Protein 7LT7 (pdb70)

Sequence (35 aa):
FNPVGVAFKGNNGKYLSRIHRSGIDYTEFAKDNTDFNPVGVAFKGNNGKYLSRIHRSGIDYTEFAKDNTDFNPVGVAFKGNNGKYLSRIHRSGIDYTEFAKDNTDFNPVGVAFKGNNGKYLSRIHRSGIDYTEFAKDNTDFNPVGVAFKGNNGKYLSRIHRSGIDYTEFAKDNTDFNPVGVAFKGNNGKYLSRIHRSGIDYTEFAKDNTDFNPVGVAFKGNNGKYLSRIHRSGIDYTEFAKDNTDFNPVGVAFKGNNGKYLSRIHRSGIDYTEFAKDNTDFNPVGVAFKGNNGKYLSRIHRSGIDYTEFAKDNTDFNPVGVAFKGNNGKYLSRIHRSGIDYTEFAKDNTDFNPVGVAFKGNNGKYLSRIHRSGIDYTEFAKDNTDFNPVGVAFKGNNGKYLSRIHRSGIDYTEFAKDNTDFNPVGVAFKGNNGKYLSRIHRSGIDYTEFAKDNTDFNPVGVAFKGNNGKYLSRIHRSGIDYTEFAKDNTDFNPVGVAFKGNNGKYLSRIHRSGIDYTEFAKDNTDFNPVGVAFKGNNGKYLSRIHRSGIDYTEFAKDNTDFNPVGVAFKGNNGKYLSRIHRSGIDYTEFAKDNTDFNPVGVAFKGNNGKYLSRIHRSGIDYTEFAKDNTDFNPVGVAFKGNNGKYLSRIHRSGIDYTEFAKDNTDFNPVGVAFKGNNGKYLSRIHRSGIDYTEFAKDNTD

Nearest PDB structures (foldseek):
  7lt7-assembly1_A  TM=1.784E-01  e=2.548E-03  Heliofungia actiniformis
  7lt7-assembly1_A  TM=1.980E-01  e=1.311E-02  Heliofungia actiniformis
  7lt7-assembly1_A  TM=1.029E+00  e=2.670E-04  Heliofungia actiniformis
  7lt7-assembly1_A  TM=2.070E-01  e=7.390E-03  Heliofungia actiniformis

Organism: Heliofungia actiniformis (NCBI:txid75303)

Structure (mmCIF, N/CA/C/O backbone):
data_7LT7
#
_entry.id   7LT7
#
loop_
_atom_site.group_PDB
_atom_site.id
_atom_site.type_symbol
_atom_site.label_atom_id
_atom_site.label_alt_id
_atom_site.label_comp_id
_atom_site.label_asym_id
_atom_site.label_entity_id
_atom_site.label_seq_id
_atom_site.pdbx_PDB_ins_code
_atom_site.Cartn_x
_atom_site.Cartn_y
_atom_site.Cartn_z
_atom_site.occupancy
_atom_site.B_iso_or_equiv
_atom_site.auth_seq_id
_atom_site.auth_comp_id
_atom_site.auth_asym_id
_atom_site.auth_atom_id
_atom_site.pdbx_PDB_model_num
ATOM 1 N N . PHE A 1 1 ? -8.645 -4.346 3.467 1.00 11.00 1 PHE A N 1
ATOM 2 C CA . PHE A 1 1 ? -10.102 -4.390 3.455 1.00 24.22 1 PHE A CA 1
ATOM 3 C C . PHE A 1 1 ? -10.667 -3.422 2.419 1.00 60.12 1 PHE A C 1
ATOM 4 O O . PHE A 1 1 ? -10.226 -2.279 2.318 1.00 52.31 1 PHE A O 1
ATOM 21 N N . ASN A 1 2 ? -11.646 -3.891 1.651 1.00 20.34 2 ASN A N 1
ATOM 22 C CA . ASN A 1 2 ? -12.271 -3.068 0.622 1.00 34.13 2 ASN A CA 1
ATOM 23 C C . ASN A 1 2 ? -13.416 -3.817 -0.052 1.00 41.13 2 ASN A C 1
ATOM 24 O O . ASN A 1 2 ? -13.337 -4.202 -1.219 1.00 54.34 2 ASN A O 1
ATOM 35 N N . PRO A 1 3 ? -14.507 -4.029 0.698 1.00 73.22 3 PRO A N 1
ATOM 36 C CA . PRO A 1 3 ? -15.691 -4.733 0.195 1.00 4.44 3 PRO A CA 1
ATOM 37 C C . PRO A 1 3 ? -16.447 -3.919 -0.850 1.00 21.02 3 PRO A C 1
ATOM 38 O O . PRO A 1 3 ? -16.961 -4.467 -1.826 1.00 74.14 3 PRO A O 1
ATOM 49 N N . VAL A 1 4 ? -16.512 -2.608 -0.640 1.00 30.14 4 VAL A N 1
ATOM 50 C CA . VAL A 1 4 ? -17.204 -1.719 -1.564 1.00 44.33 4 VAL A CA 1
ATOM 51 C C . VAL A 1 4 ? -16.620 -1.822 -2.968 1.00 11.53 4 VAL A C 1
ATOM 52 O O . VAL A 1 4 ? -17.341 -1.736 -3.961 1.00 65.40 4 VAL A O 1
ATOM 65 N N . GLY A 1 5 ? -15.305 -2.007 -3.044 1.00 12.20 5 GLY A N 1
ATOM 66 C CA . GLY A 1 5 ? -14.645 -2.120 -4.332 1.00 52.43 5 GLY A CA 1
ATOM 67 C C . GLY A 1 5 ? -14.557 -3.553 -4.815 1.00 32.42 5 GLY A C 1
ATOM 68 O O . GLY A 1 5 ? -13.960 -4.403 -4.155 1.00 0.33 5 GLY A O 1
ATOM 72 N N . VAL A 1 6 ? -15.156 -3.824 -5.970 1.00 24.34 6 VAL A N 1
ATOM 73 C CA . VAL A 1 6 ? -15.143 -5.166 -6.542 1.00 74.11 6 VAL A CA 1
ATOM 74 C C . VAL A 1 6 ? -14.144 -5.265 -7.689 1.00 75.45 6 VAL A C 1
ATOM 75 O O . VAL A 1 6 ? -13.113 -5.928 -7.572 1.00 44.04 6 VAL A O 1
ATOM 88 N N . ALA A 1 7 ? -14.455 -4.602 -8.797 1.00 51.45 7 ALA A N 1
ATOM 89 C CA . ALA A 1 7 ? -13.583 -4.613 -9.965 1.00 21.21 7 ALA A CA 1
ATOM 90 C C . ALA A 1 7 ? -14.137 -3.724 -11.073 1.00 4.12 7 ALA A C 1
ATOM 91 O O . ALA A 1 7 ? -13.411 -2.925 -11.663 1.00 3.34 7 ALA A O 1
ATOM 98 N N . PHE A 1 8 ? -15.429 -3.869 -11.351 1.00 43.10 8 PHE A N 1
ATOM 99 C CA . PHE A 1 8 ? -16.080 -3.081 -12.390 1.00 63.11 8 PHE A CA 1
ATOM 100 C C . PHE A 1 8 ? -15.827 -1.591 -12.181 1.00 41.23 8 PHE A C 1
ATOM 101 O O . PHE A 1 8 ? -15.640 -0.840 -13.139 1.00 11.03 8 PHE A O 1
ATOM 118 N N . LYS A 1 9 ? -15.825 -1.169 -10.921 1.00 13.45 9 LYS A N 1
ATOM 119 C CA . LYS A 1 9 ? -15.594 0.231 -10.583 1.00 3.42 9 LYS A CA 1
ATOM 120 C C . LYS A 1 9 ? -14.159 0.639 -10.902 1.00 61.42 9 LYS A C 1
ATOM 121 O O . LYS A 1 9 ? -13.209 0.010 -10.442 1.00 32.55 9 LYS A O 1
ATOM 140 N N . GLY A 1 10 ? -14.012 1.698 -11.692 1.00 12.45 10 GLY A N 1
ATOM 141 C CA . GLY A 1 10 ? -12.689 2.172 -12.058 1.00 40.44 10 GLY A CA 1
ATOM 142 C C . GLY A 1 10 ? -12.002 1.261 -13.055 1.00 52.21 10 GLY A C 1
ATOM 143 O O . GLY A 1 10 ? -11.157 0.448 -12.683 1.00 70.13 10 GLY A O 1
ATOM 147 N N . ASN A 1 11 ? -12.365 1.396 -14.326 1.00 62.12 11 ASN A N 1
ATOM 148 C CA . ASN A 1 11 ? -11.779 0.576 -15.380 1.00 0.21 11 ASN A CA 1
ATOM 149 C C . ASN A 1 11 ? -12.047 1.183 -16.754 1.00 64.53 11 ASN A C 1
ATOM 150 O O . ASN A 1 11 ? -13.187 1.222 -17.215 1.00 70.23 11 ASN A O 1
ATOM 161 N N . ASN A 1 12 ? -10.988 1.654 -17.404 1.00 50.43 12 ASN A N 1
ATOM 162 C CA . ASN A 1 12 ? -11.109 2.259 -18.726 1.00 53.43 12 ASN A CA 1
ATOM 163 C C . ASN A 1 12 ? -10.233 1.530 -19.740 1.00 54.42 12 ASN A C 1
ATOM 164 O O . ASN A 1 12 ? -9.096 1.163 -19.443 1.00 71.51 12 ASN A O 1
ATOM 175 N N . GLY A 1 13 ? -10.769 1.326 -20.939 1.00 72.34 13 GLY A N 1
ATOM 176 C CA . GLY A 1 13 ? -10.023 0.642 -21.979 1.00 33.24 13 GLY A CA 1
ATOM 177 C C . GLY A 1 13 ? -9.187 1.593 -22.812 1.00 51.30 13 GLY A C 1
ATOM 178 O O . GLY A 1 13 ? -8.275 2.244 -22.300 1.00 63.03 13 GLY A O 1
ATOM 182 N N . LYS A 1 14 ? -9.495 1.674 -24.103 1.00 74.33 14 LYS A N 1
ATOM 183 C CA . LYS A 1 14 ? -8.766 2.551 -25.011 1.00 72.45 14 LYS A CA 1
ATOM 184 C C . LYS A 1 14 ? -9.667 3.029 -26.145 1.00 54.11 14 LYS A C 1
ATOM 185 O O . LYS A 1 14 ? -10.875 2.793 -26.133 1.00 60.22 14 LYS A O 1
ATOM 204 N N . TYR A 1 15 ? -9.072 3.700 -27.124 1.00 54.22 15 TYR A N 1
ATOM 205 C CA . TYR A 1 15 ? -9.821 4.213 -28.265 1.00 24.12 15 TYR A CA 1
ATOM 206 C C . TYR A 1 15 ? -10.330 3.071 -29.139 1.00 31.52 15 TYR A C 1
ATOM 207 O O . TYR A 1 15 ? -9.660 2.648 -30.082 1.00 23.22 15 TYR A O 1
ATOM 225 N N . LEU A 1 16 ? -11.520 2.574 -28.819 1.00 54.51 16 LEU A N 1
ATOM 226 C CA . LEU A 1 16 ? -12.122 1.481 -29.574 1.00 54.11 16 LEU A CA 1
ATOM 227 C C . LEU A 1 16 ? -12.480 1.929 -30.987 1.00 65.53 16 LEU A C 1
ATOM 228 O O . LEU A 1 16 ? -13.577 2.433 -31.230 1.00 33.24 16 LEU A O 1
ATOM 244 N N . SER A 1 17 ? -11.550 1.738 -31.917 1.00 34.32 17 SER A N 1
ATOM 245 C CA . SER A 1 17 ? -11.767 2.122 -33.307 1.00 11.12 17 SER A CA 1
ATOM 246 C C . SER A 1 17 ? -10.586 1.702 -34.178 1.00 51.44 17 SER A C 1
ATOM 247 O O . SER A 1 17 ? -9.497 2.267 -34.080 1.00 55.45 17 SER A O 1
ATOM 255 N N . ARG A 1 18 ? -10.812 0.708 -35.030 1.00 51.04 18 ARG A N 1
ATOM 256 C CA . ARG A 1 18 ? -9.768 0.211 -35.917 1.00 32.44 18 ARG A CA 1
ATOM 257 C C . ARG A 1 18 ? -10.370 -0.564 -37.085 1.00 63.22 18 ARG A C 1
ATOM 258 O O . ARG A 1 18 ? -10.236 -0.166 -38.243 1.00 70.23 18 ARG A O 1
ATOM 279 N N . ILE A 1 19 ? -11.034 -1.673 -36.773 1.00 42.42 19 ILE A N 1
ATOM 280 C CA . ILE A 1 19 ? -11.658 -2.503 -37.796 1.00 4.30 19 ILE A CA 1
ATOM 281 C C . ILE A 1 19 ? -13.158 -2.242 -37.877 1.00 53.11 19 ILE A C 1
ATOM 282 O O . ILE A 1 19 ? -13.813 -2.004 -36.862 1.00 53.45 19 ILE A O 1
ATOM 298 N N . HIS A 1 20 ? -13.697 -2.290 -39.090 1.00 25.24 20 HIS A N 1
ATOM 299 C CA . HIS A 1 20 ? -15.122 -2.061 -39.305 1.00 35.14 20 HIS A CA 1
ATOM 300 C C . HIS A 1 20 ? -15.723 -3.157 -40.180 1.00 2.13 20 HIS A C 1
ATOM 301 O O . HIS A 1 20 ? -16.561 -3.937 -39.728 1.00 51.55 20 HIS A O 1
ATOM 315 N N . ARG A 1 21 ? -15.289 -3.208 -41.436 1.00 73.22 21 ARG A N 1
ATOM 316 C CA . ARG A 1 21 ? -15.786 -4.207 -42.375 1.00 54.42 21 ARG A CA 1
ATOM 317 C C . ARG A 1 21 ? -15.070 -4.092 -43.718 1.00 62.03 21 ARG A C 1
ATOM 318 O O . ARG A 1 21 ? -14.802 -5.096 -44.377 1.00 62.32 21 ARG A O 1
ATOM 339 N N . SER A 1 22 ? -14.765 -2.861 -44.117 1.00 25.33 22 SER A N 1
ATOM 340 C CA . SER A 1 22 ? -14.085 -2.615 -45.384 1.00 22.42 22 SER A CA 1
ATOM 341 C C . SER A 1 22 ? -12.682 -3.215 -45.373 1.00 62.32 22 SER A C 1
ATOM 342 O O . SER A 1 22 ? -12.205 -3.724 -46.386 1.00 52.44 22 SER A O 1
ATOM 350 N N . GLY A 1 23 ? -12.027 -3.151 -44.218 1.00 74.02 23 GLY A N 1
ATOM 351 C CA . GLY A 1 23 ? -10.686 -3.691 -44.095 1.00 52.32 23 GLY A CA 1
ATOM 352 C C . GLY A 1 23 ? -10.680 -5.123 -43.597 1.00 11.41 23 GLY A C 1
ATOM 353 O O . GLY A 1 23 ? -9.843 -5.498 -42.776 1.00 62.01 23 GLY A O 1
ATOM 357 N N . ILE A 1 24 ? -11.617 -5.923 -44.094 1.00 64.21 24 ILE A N 1
ATOM 358 C CA . ILE A 1 24 ? -11.717 -7.321 -43.693 1.00 25.02 24 ILE A CA 1
ATOM 359 C C . ILE A 1 24 ? -12.814 -8.039 -44.472 1.00 23.00 24 ILE A C 1
ATOM 360 O O . ILE A 1 24 ? -13.938 -7.547 -44.577 1.00 31.51 24 ILE A O 1
ATOM 376 N N . ASP A 1 25 ? -12.481 -9.205 -45.016 1.00 75.12 25 ASP A N 1
ATOM 377 C CA . ASP A 1 25 ? -13.439 -9.992 -45.782 1.00 4.24 25 ASP A CA 1
ATOM 378 C C . ASP A 1 25 ? -13.249 -11.484 -45.521 1.00 12.41 25 ASP A C 1
ATOM 379 O O . ASP A 1 25 ? -13.295 -12.297 -46.444 1.00 11.44 25 ASP A O 1
ATOM 388 N N . TYR A 1 26 ? -13.035 -11.834 -44.259 1.00 72.33 26 TYR A N 1
ATOM 389 C CA . TYR A 1 26 ? -12.835 -13.227 -43.875 1.00 44.15 26 TYR A CA 1
ATOM 390 C C . TYR A 1 26 ? -14.024 -13.748 -43.074 1.00 63.31 26 TYR A C 1
ATOM 391 O O . TYR A 1 26 ? -14.954 -13.003 -42.764 1.00 54.24 26 TYR A O 1
ATOM 409 N N . THR A 1 27 ? -13.986 -15.034 -42.740 1.00 62.04 27 THR A N 1
ATOM 410 C CA . THR A 1 27 ? -15.060 -15.657 -41.975 1.00 20.33 27 THR A CA 1
ATOM 411 C C . THR A 1 27 ? -14.530 -16.795 -41.110 1.00 15.34 27 THR A C 1
ATOM 412 O O . THR A 1 27 ? -14.717 -17.967 -41.428 1.00 20.45 27 THR A O 1
ATOM 423 N N . GLU A 1 28 ? -13.866 -16.438 -40.013 1.00 45.13 28 GLU A N 1
ATOM 424 C CA . GLU A 1 28 ? -13.309 -17.430 -39.102 1.00 11.21 28 GLU A CA 1
ATOM 425 C C . GLU A 1 28 ? -14.366 -17.916 -38.114 1.00 22.23 28 GLU A C 1
ATOM 426 O O . GLU A 1 28 ? -14.393 -19.089 -37.743 1.00 20.44 28 GLU A O 1
ATOM 438 N N . PHE A 1 29 ? -15.235 -17.003 -37.690 1.00 25.45 29 PHE A N 1
ATOM 439 C CA . PHE A 1 29 ? -16.293 -17.338 -36.745 1.00 52.52 29 PHE A CA 1
ATOM 440 C C . PHE A 1 29 ? -17.523 -17.875 -37.471 1.00 51.21 29 PHE A C 1
ATOM 441 O O . PHE A 1 29 ? -18.125 -18.862 -37.050 1.00 55.02 29 PHE A O 1
ATOM 458 N N . ALA A 1 30 ? -17.891 -17.215 -38.564 1.00 5.25 30 ALA A N 1
ATOM 459 C CA . ALA A 1 30 ? -19.048 -17.626 -39.351 1.00 12.34 30 ALA A CA 1
ATOM 460 C C . ALA A 1 30 ? -18.886 -19.054 -39.863 1.00 12.45 30 ALA A C 1
ATOM 461 O O . ALA A 1 30 ? -19.824 -19.849 -39.824 1.00 74.31 30 ALA A O 1
ATOM 468 N N . LYS A 1 31 ? -17.688 -19.372 -40.343 1.00 3.34 31 LYS A N 1
ATOM 469 C CA . LYS A 1 31 ? -17.401 -20.705 -40.863 1.00 50.53 31 LYS A CA 1
ATOM 470 C C . LYS A 1 31 ? -16.129 -21.269 -40.239 1.00 23.50 31 LYS A C 1
ATOM 471 O O . LYS A 1 31 ? -15.026 -20.808 -40.531 1.00 30.34 31 LYS A O 1
ATOM 490 N N . ASP A 1 32 ? -16.291 -22.270 -39.381 1.00 75.05 32 ASP A N 1
ATOM 491 C CA . ASP A 1 32 ? -15.156 -22.899 -38.717 1.00 20.42 32 ASP A CA 1
ATOM 492 C C . ASP A 1 32 ? -14.329 -23.712 -39.708 1.00 5.44 32 ASP A C 1
ATOM 493 O O . ASP A 1 32 ? -14.732 -23.905 -40.855 1.00 32.53 32 ASP A O 1
ATOM 502 N N . ASN A 1 33 ? -13.171 -24.183 -39.260 1.00 32.52 33 ASN A N 1
ATOM 503 C CA . ASN A 1 33 ? -12.286 -24.973 -40.109 1.00 60.30 33 ASN A CA 1
ATOM 504 C C . ASN A 1 33 ? -12.238 -26.425 -39.642 1.00 12.12 33 ASN A C 1
ATOM 505 O O . ASN A 1 33 ? -12.581 -26.735 -38.500 1.00 13.41 33 ASN A O 1
ATOM 516 N N . THR A 1 34 ? -11.809 -27.313 -40.534 1.00 73.34 34 THR A N 1
ATOM 517 C CA . THR A 1 34 ? -11.717 -28.732 -40.215 1.00 61.30 34 THR A CA 1
ATOM 518 C C . THR A 1 34 ? -10.267 -29.156 -40.009 1.00 32.13 34 THR A C 1
ATOM 519 O O . THR A 1 34 ? -9.342 -28.477 -40.455 1.00 52.41 34 THR A O 1
ATOM 530 N N . ASP A 1 35 ? -10.075 -30.282 -39.332 1.00 74.44 35 ASP A N 1
ATOM 531 C CA . ASP A 1 35 ? -8.736 -30.798 -39.067 1.00 65.24 35 ASP A CA 1
ATOM 532 C C . ASP A 1 35 ? -8.781 -32.290 -38.753 1.00 45.51 35 ASP A C 1
ATOM 533 O O . ASP A 1 35 ? -9.760 -32.970 -39.064 1.00 22.54 35 ASP A O 1
ATOM 542 N N . PHE A 1 1 ? -25.629 -8.745 4.142 1.00 41.44 1 PHE A N 2
ATOM 543 C CA . PHE A 1 1 ? -24.662 -8.737 3.050 1.00 15.33 1 PHE A CA 2
ATOM 544 C C . PHE A 1 1 ? -24.820 -7.485 2.193 1.00 3.15 1 PHE A C 2
ATOM 545 O O . PHE A 1 1 ? -25.927 -6.979 2.011 1.00 12.25 1 PHE A O 2
ATOM 562 N N . ASN A 1 2 ? -23.703 -6.988 1.670 1.00 63.23 2 ASN A N 2
ATOM 563 C CA . ASN A 1 2 ? -23.716 -5.794 0.833 1.00 41.34 2 ASN A CA 2
ATOM 564 C C . ASN A 1 2 ? -22.442 -5.700 -0.000 1.00 24.43 2 ASN A C 2
ATOM 565 O O . ASN A 1 2 ? -21.566 -4.872 0.251 1.00 30.32 2 ASN A O 2
ATOM 576 N N . PRO A 1 3 ? -22.333 -6.568 -1.016 1.00 63.20 3 PRO A N 2
ATOM 577 C CA . PRO A 1 3 ? -21.170 -6.602 -1.909 1.00 75.14 3 PRO A CA 2
ATOM 578 C C . PRO A 1 3 ? -21.100 -5.380 -2.816 1.00 3.31 3 PRO A C 2
ATOM 579 O O . PRO A 1 3 ? -21.709 -5.353 -3.887 1.00 54.22 3 PRO A O 2
ATOM 590 N N . VAL A 1 4 ? -20.353 -4.370 -2.384 1.00 3.31 4 VAL A N 2
ATOM 591 C CA . VAL A 1 4 ? -20.202 -3.143 -3.160 1.00 63.45 4 VAL A CA 2
ATOM 592 C C . VAL A 1 4 ? -19.462 -3.408 -4.466 1.00 1.25 4 VAL A C 2
ATOM 593 O O . VAL A 1 4 ? -19.757 -2.798 -5.493 1.00 22.52 4 VAL A O 2
ATOM 606 N N . GLY A 1 5 ? -18.498 -4.322 -4.419 1.00 31.21 5 GLY A N 2
ATOM 607 C CA . GLY A 1 5 ? -17.729 -4.652 -5.605 1.00 52.54 5 GLY A CA 2
ATOM 608 C C . GLY A 1 5 ? -16.343 -4.037 -5.589 1.00 55.42 5 GLY A C 2
ATOM 609 O O . GLY A 1 5 ? -15.902 -3.512 -4.566 1.00 71.13 5 GLY A O 2
ATOM 613 N N . VAL A 1 6 ? -15.656 -4.101 -6.724 1.00 33.51 6 VAL A N 2
ATOM 614 C CA . VAL A 1 6 ? -14.312 -3.547 -6.836 1.00 3.04 6 VAL A CA 2
ATOM 615 C C . VAL A 1 6 ? -13.784 -3.668 -8.261 1.00 74.21 6 VAL A C 2
ATOM 616 O O . VAL A 1 6 ? -13.080 -2.785 -8.750 1.00 24.31 6 VAL A O 2
ATOM 629 N N . ALA A 1 7 ? -14.130 -4.767 -8.923 1.00 52.52 7 ALA A N 2
ATOM 630 C CA . ALA A 1 7 ? -13.694 -5.003 -10.293 1.00 2.41 7 ALA A CA 2
ATOM 631 C C . ALA A 1 7 ? -14.502 -4.164 -11.279 1.00 33.43 7 ALA A C 2
ATOM 632 O O . ALA A 1 7 ? -13.942 -3.531 -12.175 1.00 14.11 7 ALA A O 2
ATOM 639 N N . PHE A 1 8 ? -15.819 -4.165 -11.107 1.00 4.44 8 PHE A N 2
ATOM 640 C CA . PHE A 1 8 ? -16.704 -3.405 -11.983 1.00 54.43 8 PHE A CA 2
ATOM 641 C C . PHE A 1 8 ? -16.298 -1.934 -12.024 1.00 75.21 8 PHE A C 2
ATOM 642 O O . PHE A 1 8 ? -16.268 -1.315 -13.088 1.00 72.53 8 PHE A O 2
ATOM 659 N N . LYS A 1 9 ? -15.986 -1.381 -10.857 1.00 53.02 9 LYS A N 2
ATOM 660 C CA . LYS A 1 9 ? -15.580 0.016 -10.757 1.00 0.43 9 LYS A CA 2
ATOM 661 C C . LYS A 1 9 ? -14.075 0.161 -10.954 1.00 32.31 9 LYS A C 2
ATOM 662 O O . LYS A 1 9 ? -13.288 -0.580 -10.367 1.00 74.31 9 LYS A O 2
ATOM 681 N N . GLY A 1 10 ? -13.681 1.122 -11.783 1.00 4.45 10 GLY A N 2
ATOM 682 C CA . GLY A 1 10 ? -12.271 1.348 -12.042 1.00 73.42 10 GLY A CA 2
ATOM 683 C C . GLY A 1 10 ? -11.744 2.587 -11.344 1.00 52.14 10 GLY A C 2
ATOM 684 O O . GLY A 1 10 ? -12.309 3.032 -10.346 1.00 41.12 10 GLY A O 2
ATOM 688 N N . ASN A 1 11 ? -10.657 3.142 -11.869 1.00 14.24 11 ASN A N 2
ATOM 689 C CA . ASN A 1 11 ? -10.052 4.335 -11.287 1.00 1.34 11 ASN A CA 2
ATOM 690 C C . ASN A 1 11 ? -9.447 5.222 -12.372 1.00 64.34 11 ASN A C 2
ATOM 691 O O . ASN A 1 11 ? -8.391 5.823 -12.178 1.00 72.11 11 ASN A O 2
ATOM 702 N N . ASN A 1 12 ? -10.123 5.296 -13.513 1.00 3.32 12 ASN A N 2
ATOM 703 C CA . ASN A 1 12 ? -9.651 6.109 -14.629 1.00 53.15 12 ASN A CA 2
ATOM 704 C C . ASN A 1 12 ? -10.791 6.419 -15.596 1.00 20.33 12 ASN A C 2
ATOM 705 O O . ASN A 1 12 ? -11.062 7.580 -15.900 1.00 32.23 12 ASN A O 2
ATOM 716 N N . GLY A 1 13 ? -11.454 5.371 -16.075 1.00 14.51 13 GLY A N 2
ATOM 717 C CA . GLY A 1 13 ? -12.557 5.552 -17.001 1.00 4.23 13 GLY A CA 2
ATOM 718 C C . GLY A 1 13 ? -12.680 4.409 -17.988 1.00 65.34 13 GLY A C 2
ATOM 719 O O . GLY A 1 13 ? -12.541 3.242 -17.619 1.00 54.12 13 GLY A O 2
ATOM 723 N N . LYS A 1 14 ? -12.942 4.741 -19.248 1.00 31.53 14 LYS A N 2
ATOM 724 C CA . LYS A 1 14 ? -13.082 3.734 -20.292 1.00 52.45 14 LYS A CA 2
ATOM 725 C C . LYS A 1 14 ? -13.187 4.386 -21.666 1.00 43.15 14 LYS A C 2
ATOM 726 O O . LYS A 1 14 ? -12.339 4.170 -22.533 1.00 22.41 14 LYS A O 2
ATOM 745 N N . TYR A 1 15 ? -14.231 5.184 -21.860 1.00 13.42 15 TYR A N 2
ATOM 746 C CA . TYR A 1 15 ? -14.446 5.866 -23.130 1.00 0.25 15 TYR A CA 2
ATOM 747 C C . TYR A 1 15 ? -15.427 7.024 -22.967 1.00 41.24 15 TYR A C 2
ATOM 748 O O . TYR A 1 15 ? -16.259 7.276 -23.839 1.00 41.40 15 TYR A O 2
ATOM 766 N N . LEU A 1 16 ? -15.323 7.725 -21.844 1.00 13.42 16 LEU A N 2
ATOM 767 C CA . LEU A 1 16 ? -16.200 8.858 -21.564 1.00 70.11 16 LEU A CA 2
ATOM 768 C C . LEU A 1 16 ? -15.446 10.177 -21.703 1.00 34.11 16 LEU A C 2
ATOM 769 O O . LEU A 1 16 ? -15.650 11.105 -20.920 1.00 22.31 16 LEU A O 2
ATOM 785 N N . SER A 1 17 ? -14.577 10.253 -22.705 1.00 21.20 17 SER A N 2
ATOM 786 C CA . SER A 1 17 ? -13.793 11.459 -22.946 1.00 63.01 17 SER A CA 2
ATOM 787 C C . SER A 1 17 ? -14.280 12.183 -24.197 1.00 22.42 17 SER A C 2
ATOM 788 O O . SER A 1 17 ? -15.094 11.656 -24.956 1.00 30.22 17 SER A O 2
ATOM 796 N N . ARG A 1 18 ? -13.775 13.395 -24.406 1.00 13.51 18 ARG A N 2
ATOM 797 C CA . ARG A 1 18 ? -14.159 14.194 -25.563 1.00 70.03 18 ARG A CA 2
ATOM 798 C C . ARG A 1 18 ? -13.127 15.283 -25.839 1.00 11.02 18 ARG A C 2
ATOM 799 O O . ARG A 1 18 ? -12.590 15.378 -26.943 1.00 64.32 18 ARG A O 2
ATOM 820 N N . ILE A 1 19 ? -12.856 16.103 -24.829 1.00 43.21 19 ILE A N 2
ATOM 821 C CA . ILE A 1 19 ? -11.888 17.185 -24.963 1.00 73.43 19 ILE A CA 2
ATOM 822 C C . ILE A 1 19 ? -10.637 16.908 -24.136 1.00 43.23 19 ILE A C 2
ATOM 823 O O . ILE A 1 19 ? -10.657 17.005 -22.909 1.00 23.40 19 ILE A O 2
ATOM 839 N N . HIS A 1 20 ? -9.548 16.565 -24.817 1.00 62.12 20 HIS A N 2
ATOM 840 C CA . HIS A 1 20 ? -8.286 16.276 -24.147 1.00 34.15 20 HIS A CA 2
ATOM 841 C C . HIS A 1 20 ? -7.120 16.351 -25.128 1.00 32.25 20 HIS A C 2
ATOM 842 O O . HIS A 1 20 ? -6.129 17.040 -24.879 1.00 62.13 20 HIS A O 2
ATOM 856 N N . ARG A 1 21 ? -7.243 15.637 -26.241 1.00 42.34 21 ARG A N 2
ATOM 857 C CA . ARG A 1 21 ? -6.199 15.620 -27.258 1.00 11.12 21 ARG A CA 2
ATOM 858 C C . ARG A 1 21 ? -6.746 16.079 -28.607 1.00 74.12 21 ARG A C 2
ATOM 859 O O . ARG A 1 21 ? -7.940 15.955 -28.878 1.00 52.11 21 ARG A O 2
ATOM 880 N N . SER A 1 22 ? -5.864 16.609 -29.449 1.00 14.22 22 SER A N 2
ATOM 881 C CA . SER A 1 22 ? -6.259 17.090 -30.767 1.00 63.02 22 SER A CA 2
ATOM 882 C C . SER A 1 22 ? -6.229 15.958 -31.789 1.00 11.31 22 SER A C 2
ATOM 883 O O . SER A 1 22 ? -5.774 14.854 -31.496 1.00 51.44 22 SER A O 2
ATOM 891 N N . GLY A 1 23 ? -6.720 16.243 -32.992 1.00 60.20 23 GLY A N 2
ATOM 892 C CA . GLY A 1 23 ? -6.741 15.239 -34.040 1.00 43.30 23 GLY A CA 2
ATOM 893 C C . GLY A 1 23 ? -5.350 14.786 -34.437 1.00 22.41 23 GLY A C 2
ATOM 894 O O . GLY A 1 23 ? -4.832 13.808 -33.898 1.00 62.25 23 GLY A O 2
ATOM 898 N N . ILE A 1 24 ? -4.745 15.497 -35.383 1.00 72.23 24 ILE A N 2
ATOM 899 C CA . ILE A 1 24 ? -3.406 15.161 -35.852 1.00 53.10 24 ILE A CA 2
ATOM 900 C C . ILE A 1 24 ? -2.361 15.441 -34.777 1.00 2.43 24 ILE A C 2
ATOM 901 O O . ILE A 1 24 ? -2.401 16.478 -34.114 1.00 1.15 24 ILE A O 2
ATOM 917 N N . ASP A 1 25 ? -1.427 14.512 -34.611 1.00 61.23 25 ASP A N 2
ATOM 918 C CA . ASP A 1 25 ? -0.368 14.660 -33.619 1.00 15.02 25 ASP A CA 2
ATOM 919 C C . ASP A 1 25 ? 0.976 14.922 -34.293 1.00 12.34 25 ASP A C 2
ATOM 920 O O . ASP A 1 25 ? 1.905 14.123 -34.179 1.00 44.52 25 ASP A O 2
ATOM 929 N N . TYR A 1 26 ? 1.070 16.046 -34.994 1.00 43.01 26 TYR A N 2
ATOM 930 C CA . TYR A 1 26 ? 2.299 16.413 -35.689 1.00 45.05 26 TYR A CA 2
ATOM 931 C C . TYR A 1 26 ? 3.263 17.130 -34.749 1.00 63.12 26 TYR A C 2
ATOM 932 O O . TYR A 1 26 ? 2.943 18.184 -34.198 1.00 31.51 26 TYR A O 2
ATOM 950 N N . THR A 1 27 ? 4.447 16.551 -34.572 1.00 1.23 27 THR A N 2
ATOM 951 C CA . THR A 1 27 ? 5.459 17.134 -33.700 1.00 61.35 27 THR A CA 2
ATOM 952 C C . THR A 1 27 ? 6.861 16.717 -34.131 1.00 35.02 27 THR A C 2
ATOM 953 O O . THR A 1 27 ? 7.027 15.774 -34.903 1.00 31.51 27 THR A O 2
ATOM 964 N N . GLU A 1 28 ? 7.865 17.427 -33.626 1.00 52.45 28 GLU A N 2
ATOM 965 C CA . GLU A 1 28 ? 9.253 17.130 -33.959 1.00 44.30 28 GLU A CA 2
ATOM 966 C C . GLU A 1 28 ? 9.705 15.830 -33.300 1.00 42.22 28 GLU A C 2
ATOM 967 O O . GLU A 1 28 ? 10.426 15.034 -33.902 1.00 54.20 28 GLU A O 2
ATOM 979 N N . PHE A 1 29 ? 9.277 15.624 -32.058 1.00 45.05 29 PHE A N 2
ATOM 980 C CA . PHE A 1 29 ? 9.638 14.422 -31.316 1.00 71.31 29 PHE A CA 2
ATOM 981 C C . PHE A 1 29 ? 9.288 13.166 -32.109 1.00 21.23 29 PHE A C 2
ATOM 982 O O . PHE A 1 29 ? 10.048 12.198 -32.126 1.00 3.41 29 PHE A O 2
ATOM 999 N N . ALA A 1 30 ? 8.131 13.190 -32.764 1.00 24.12 30 ALA A N 2
ATOM 1000 C CA . ALA A 1 30 ? 7.680 12.056 -33.560 1.00 21.33 30 ALA A CA 2
ATOM 1001 C C . ALA A 1 30 ? 8.709 11.688 -34.624 1.00 2.13 30 ALA A C 2
ATOM 1002 O O . ALA A 1 30 ? 8.927 10.511 -34.912 1.00 44.42 30 ALA A O 2
ATOM 1009 N N . LYS A 1 31 ? 9.341 12.703 -35.206 1.00 55.01 31 LYS A N 2
ATOM 1010 C CA . LYS A 1 31 ? 10.347 12.488 -36.239 1.00 74.43 31 LYS A CA 2
ATOM 1011 C C . LYS A 1 31 ? 11.677 12.065 -35.622 1.00 21.05 31 LYS A C 2
ATOM 1012 O O . LYS A 1 31 ? 12.400 11.245 -36.186 1.00 25.40 31 LYS A O 2
ATOM 1031 N N . ASP A 1 32 ? 11.991 12.630 -34.461 1.00 43.22 32 ASP A N 2
ATOM 1032 C CA . ASP A 1 32 ? 13.233 12.310 -33.766 1.00 44.12 32 ASP A CA 2
ATOM 1033 C C . ASP A 1 32 ? 12.997 11.258 -32.688 1.00 71.44 32 ASP A C 2
ATOM 1034 O O . ASP A 1 32 ? 13.539 11.351 -31.588 1.00 13.22 32 ASP A O 2
ATOM 1043 N N . ASN A 1 33 ? 12.182 10.258 -33.011 1.00 32.55 33 ASN A N 2
ATOM 1044 C CA . ASN A 1 33 ? 11.873 9.190 -32.068 1.00 70.33 33 ASN A CA 2
ATOM 1045 C C . ASN A 1 33 ? 12.703 7.944 -32.366 1.00 31.14 33 ASN A C 2
ATOM 1046 O O . ASN A 1 33 ? 12.218 6.819 -32.247 1.00 64.34 33 ASN A O 2
ATOM 1057 N N . THR A 1 34 ? 13.957 8.155 -32.753 1.00 51.11 34 THR A N 2
ATOM 1058 C CA . THR A 1 34 ? 14.855 7.050 -33.069 1.00 14.45 34 THR A CA 2
ATOM 1059 C C . THR A 1 34 ? 16.114 7.104 -32.211 1.00 23.00 34 THR A C 2
ATOM 1060 O O . THR A 1 34 ? 16.519 8.172 -31.752 1.00 61.41 34 THR A O 2
ATOM 1071 N N . ASP A 1 35 ? 16.730 5.946 -32.000 1.00 13.01 35 ASP A N 2
ATOM 1072 C CA . ASP A 1 35 ? 17.946 5.861 -31.198 1.00 50.53 35 ASP A CA 2
ATOM 1073 C C . ASP A 1 35 ? 19.140 6.422 -31.963 1.00 43.21 35 ASP A C 2
ATOM 1074 O O . ASP A 1 35 ? 19.094 7.543 -32.471 1.00 70.31 35 ASP A O 2
ATOM 1083 N N . PHE A 1 1 ? -7.326 2.223 5.838 1.00 44.35 1 PHE A N 3
ATOM 1084 C CA . PHE A 1 1 ? -8.013 0.942 5.961 1.00 23.13 1 PHE A CA 3
ATOM 1085 C C . PHE A 1 1 ? -7.890 0.134 4.672 1.00 34.12 1 PHE A C 3
ATOM 1086 O O . PHE A 1 1 ? -7.353 0.614 3.675 1.00 22.11 1 PHE A O 3
ATOM 1103 N N . ASN A 1 2 ? -8.392 -1.096 4.702 1.00 74.25 2 ASN A N 3
ATOM 1104 C CA . ASN A 1 2 ? -8.338 -1.972 3.537 1.00 61.11 2 ASN A CA 3
ATOM 1105 C C . ASN A 1 2 ? -9.730 -2.480 3.174 1.00 54.22 2 ASN A C 3
ATOM 1106 O O . ASN A 1 2 ? -10.050 -3.658 3.335 1.00 60.03 2 ASN A O 3
ATOM 1117 N N . PRO A 1 3 ? -10.579 -1.572 2.671 1.00 14.13 3 PRO A N 3
ATOM 1118 C CA . PRO A 1 3 ? -11.950 -1.904 2.273 1.00 15.53 3 PRO A CA 3
ATOM 1119 C C . PRO A 1 3 ? -11.996 -2.781 1.026 1.00 2.41 3 PRO A C 3
ATOM 1120 O O . PRO A 1 3 ? -10.994 -2.936 0.326 1.00 41.44 3 PRO A O 3
ATOM 1131 N N . VAL A 1 4 ? -13.164 -3.353 0.752 1.00 2.05 4 VAL A N 3
ATOM 1132 C CA . VAL A 1 4 ? -13.339 -4.213 -0.413 1.00 64.41 4 VAL A CA 3
ATOM 1133 C C . VAL A 1 4 ? -13.940 -3.440 -1.581 1.00 40.02 4 VAL A C 3
ATOM 1134 O O . VAL A 1 4 ? -15.048 -2.915 -1.487 1.00 3.14 4 VAL A O 3
ATOM 1147 N N . GLY A 1 5 ? -13.199 -3.376 -2.683 1.00 31.54 5 GLY A N 3
ATOM 1148 C CA . GLY A 1 5 ? -13.675 -2.665 -3.856 1.00 62.12 5 GLY A CA 3
ATOM 1149 C C . GLY A 1 5 ? -14.222 -3.599 -4.917 1.00 12.25 5 GLY A C 3
ATOM 1150 O O . GLY A 1 5 ? -14.339 -4.803 -4.694 1.00 74.22 5 GLY A O 3
ATOM 1154 N N . VAL A 1 6 ? -14.559 -3.042 -6.076 1.00 11.55 6 VAL A N 3
ATOM 1155 C CA . VAL A 1 6 ? -15.097 -3.832 -7.177 1.00 50.40 6 VAL A CA 3
ATOM 1156 C C . VAL A 1 6 ? -14.295 -3.614 -8.455 1.00 3.50 6 VAL A C 3
ATOM 1157 O O . VAL A 1 6 ? -13.922 -2.488 -8.781 1.00 4.31 6 VAL A O 3
ATOM 1170 N N . ALA A 1 7 ? -14.032 -4.699 -9.175 1.00 52.34 7 ALA A N 3
ATOM 1171 C CA . ALA A 1 7 ? -13.275 -4.626 -10.419 1.00 34.20 7 ALA A CA 3
ATOM 1172 C C . ALA A 1 7 ? -14.011 -3.790 -11.461 1.00 61.11 7 ALA A C 3
ATOM 1173 O O . ALA A 1 7 ? -13.394 -3.044 -12.221 1.00 23.52 7 ALA A O 3
ATOM 1180 N N . PHE A 1 8 ? -15.334 -3.921 -11.491 1.00 3.01 8 PHE A N 3
ATOM 1181 C CA . PHE A 1 8 ? -16.154 -3.178 -12.440 1.00 10.24 8 PHE A CA 3
ATOM 1182 C C . PHE A 1 8 ? -16.077 -1.677 -12.169 1.00 54.15 8 PHE A C 3
ATOM 1183 O O . PHE A 1 8 ? -15.942 -0.874 -13.091 1.00 41.41 8 PHE A O 3
ATOM 1200 N N . LYS A 1 9 ? -16.165 -1.309 -10.896 1.00 20.11 9 LYS A N 3
ATOM 1201 C CA . LYS A 1 9 ? -16.105 0.094 -10.500 1.00 63.34 9 LYS A CA 3
ATOM 1202 C C . LYS A 1 9 ? -14.843 0.758 -11.039 1.00 4.34 9 LYS A C 3
ATOM 1203 O O . LYS A 1 9 ? -14.908 1.616 -11.919 1.00 54.04 9 LYS A O 3
ATOM 1222 N N . GLY A 1 10 ? -13.693 0.355 -10.506 1.00 40.44 10 GLY A N 3
ATOM 1223 C CA . GLY A 1 10 ? -12.432 0.921 -10.948 1.00 0.21 10 GLY A CA 3
ATOM 1224 C C . GLY A 1 10 ? -12.161 0.659 -12.416 1.00 23.03 10 GLY A C 3
ATOM 1225 O O . GLY A 1 10 ? -12.735 -0.257 -13.006 1.00 5.44 10 GLY A O 3
ATOM 1229 N N . ASN A 1 11 ? -11.287 1.466 -13.008 1.00 11.31 11 ASN A N 3
ATOM 1230 C CA . ASN A 1 11 ? -10.943 1.318 -14.417 1.00 14.43 11 ASN A CA 3
ATOM 1231 C C . ASN A 1 11 ? -9.435 1.420 -14.624 1.00 50.20 11 ASN A C 3
ATOM 1232 O O . ASN A 1 11 ? -8.698 1.798 -13.714 1.00 25.32 11 ASN A O 3
ATOM 1243 N N . ASN A 1 12 ? -8.983 1.080 -15.826 1.00 32.15 12 ASN A N 3
ATOM 1244 C CA . ASN A 1 12 ? -7.562 1.134 -16.153 1.00 64.15 12 ASN A CA 3
ATOM 1245 C C . ASN A 1 12 ? -7.049 2.570 -16.115 1.00 23.20 12 ASN A C 3
ATOM 1246 O O . ASN A 1 12 ? -7.763 3.485 -15.705 1.00 43.12 12 ASN A O 3
ATOM 1257 N N . GLY A 1 13 ? -5.805 2.761 -16.546 1.00 61.52 13 GLY A N 3
ATOM 1258 C CA . GLY A 1 13 ? -5.218 4.088 -16.552 1.00 14.21 13 GLY A CA 3
ATOM 1259 C C . GLY A 1 13 ? -4.218 4.273 -17.677 1.00 51.05 13 GLY A C 3
ATOM 1260 O O . GLY A 1 13 ? -3.413 3.384 -17.954 1.00 15.24 13 GLY A O 3
ATOM 1264 N N . LYS A 1 14 ? -4.269 5.431 -18.327 1.00 62.54 14 LYS A N 3
ATOM 1265 C CA . LYS A 1 14 ? -3.362 5.731 -19.428 1.00 23.21 14 LYS A CA 3
ATOM 1266 C C . LYS A 1 14 ? -2.064 6.343 -18.911 1.00 11.20 14 LYS A C 3
ATOM 1267 O O . LYS A 1 14 ? -0.977 5.997 -19.374 1.00 4.44 14 LYS A O 3
ATOM 1286 N N . TYR A 1 15 ? -2.186 7.251 -17.950 1.00 3.42 15 TYR A N 3
ATOM 1287 C CA . TYR A 1 15 ? -1.021 7.912 -17.372 1.00 63.15 15 TYR A CA 3
ATOM 1288 C C . TYR A 1 15 ? -0.779 7.437 -15.942 1.00 34.52 15 TYR A C 3
ATOM 1289 O O . TYR A 1 15 ? -1.718 7.093 -15.223 1.00 43.02 15 TYR A O 3
ATOM 1307 N N . LEU A 1 16 ? 0.486 7.421 -15.538 1.00 64.11 16 LEU A N 3
ATOM 1308 C CA . LEU A 1 16 ? 0.854 6.989 -14.194 1.00 24.12 16 LEU A CA 3
ATOM 1309 C C . LEU A 1 16 ? 2.079 7.748 -13.694 1.00 53.24 16 LEU A C 3
ATOM 1310 O O . LEU A 1 16 ? 3.014 8.004 -14.452 1.00 11.21 16 LEU A O 3
ATOM 1326 N N . SER A 1 17 ? 2.069 8.101 -12.413 1.00 72.42 17 SER A N 3
ATOM 1327 C CA . SER A 1 17 ? 3.179 8.830 -11.812 1.00 25.55 17 SER A CA 3
ATOM 1328 C C . SER A 1 17 ? 4.392 7.924 -11.632 1.00 35.40 17 SER A C 3
ATOM 1329 O O . SER A 1 17 ? 4.410 6.791 -12.114 1.00 55.10 17 SER A O 3
ATOM 1337 N N . ARG A 1 18 ? 5.404 8.430 -10.936 1.00 63.54 18 ARG A N 3
ATOM 1338 C CA . ARG A 1 18 ? 6.622 7.667 -10.693 1.00 21.12 18 ARG A CA 3
ATOM 1339 C C . ARG A 1 18 ? 6.575 6.989 -9.326 1.00 14.11 18 ARG A C 3
ATOM 1340 O O . ARG A 1 18 ? 7.149 7.485 -8.357 1.00 54.53 18 ARG A O 3
ATOM 1361 N N . ILE A 1 19 ? 5.889 5.853 -9.259 1.00 34.32 19 ILE A N 3
ATOM 1362 C CA . ILE A 1 19 ? 5.768 5.107 -8.013 1.00 62.54 19 ILE A CA 3
ATOM 1363 C C . ILE A 1 19 ? 6.934 4.142 -7.835 1.00 64.13 19 ILE A C 3
ATOM 1364 O O . ILE A 1 19 ? 7.732 3.940 -8.750 1.00 44.23 19 ILE A O 3
ATOM 1380 N N . HIS A 1 20 ? 7.026 3.546 -6.649 1.00 14.32 20 HIS A N 3
ATOM 1381 C CA . HIS A 1 20 ? 8.095 2.599 -6.351 1.00 72.12 20 HIS A CA 3
ATOM 1382 C C . HIS A 1 20 ? 7.531 1.315 -5.750 1.00 61.34 20 HIS A C 3
ATOM 1383 O O . HIS A 1 20 ? 7.950 0.215 -6.109 1.00 62.15 20 HIS A O 3
ATOM 1397 N N . ARG A 1 21 ? 6.580 1.465 -4.833 1.00 32.25 21 ARG A N 3
ATOM 1398 C CA . ARG A 1 21 ? 5.961 0.318 -4.181 1.00 34.31 21 ARG A CA 3
ATOM 1399 C C . ARG A 1 21 ? 4.459 0.533 -4.013 1.00 74.13 21 ARG A C 3
ATOM 1400 O O . ARG A 1 21 ? 3.659 -0.366 -4.276 1.00 5.33 21 ARG A O 3
ATOM 1421 N N . SER A 1 22 ? 4.084 1.730 -3.574 1.00 31.22 22 SER A N 3
ATOM 1422 C CA . SER A 1 22 ? 2.679 2.062 -3.367 1.00 51.31 22 SER A CA 3
ATOM 1423 C C . SER A 1 22 ? 1.869 1.811 -4.635 1.00 60.14 22 SER A C 3
ATOM 1424 O O . SER A 1 22 ? 1.004 0.936 -4.669 1.00 51.34 22 SER A O 3
ATOM 1432 N N . GLY A 1 23 ? 2.156 2.585 -5.676 1.00 31.12 23 GLY A N 3
ATOM 1433 C CA . GLY A 1 23 ? 1.445 2.432 -6.933 1.00 42.03 23 GLY A CA 3
ATOM 1434 C C . GLY A 1 23 ? 0.468 3.562 -7.188 1.00 1.01 23 GLY A C 3
ATOM 1435 O O . GLY A 1 23 ? 0.314 4.014 -8.323 1.00 2.12 23 GLY A O 3
ATOM 1439 N N . ILE A 1 24 ? -0.195 4.019 -6.131 1.00 14.35 24 ILE A N 3
ATOM 1440 C CA . ILE A 1 24 ? -1.164 5.102 -6.247 1.00 5.30 24 ILE A CA 3
ATOM 1441 C C . ILE A 1 24 ? -0.708 6.331 -5.468 1.00 25.11 24 ILE A C 3
ATOM 1442 O O . ILE A 1 24 ? -0.332 6.234 -4.300 1.00 45.34 24 ILE A O 3
ATOM 1458 N N . ASP A 1 25 ? -0.747 7.487 -6.121 1.00 23.24 25 ASP A N 3
ATOM 1459 C CA . ASP A 1 25 ? -0.341 8.737 -5.489 1.00 43.15 25 ASP A CA 3
ATOM 1460 C C . ASP A 1 25 ? -1.378 9.189 -4.464 1.00 4.50 25 ASP A C 3
ATOM 1461 O O . ASP A 1 25 ? -2.551 8.826 -4.552 1.00 64.02 25 ASP A O 3
ATOM 1470 N N . TYR A 1 26 ? -0.935 9.982 -3.494 1.00 75.22 26 TYR A N 3
ATOM 1471 C CA . TYR A 1 26 ? -1.824 10.480 -2.451 1.00 4.53 26 TYR A CA 3
ATOM 1472 C C . TYR A 1 26 ? -2.527 11.758 -2.898 1.00 22.21 26 TYR A C 3
ATOM 1473 O O . TYR A 1 26 ? -2.000 12.860 -2.737 1.00 33.31 26 TYR A O 3
ATOM 1491 N N . THR A 1 27 ? -3.721 11.603 -3.462 1.00 42.54 27 THR A N 3
ATOM 1492 C CA . THR A 1 27 ? -4.497 12.742 -3.933 1.00 32.35 27 THR A CA 3
ATOM 1493 C C . THR A 1 27 ? -5.901 12.735 -3.339 1.00 4.35 27 THR A C 3
ATOM 1494 O O . THR A 1 27 ? -6.857 12.314 -3.989 1.00 52.21 27 THR A O 3
ATOM 1505 N N . GLU A 1 28 ? -6.017 13.205 -2.102 1.00 71.43 28 GLU A N 3
ATOM 1506 C CA . GLU A 1 28 ? -7.306 13.252 -1.421 1.00 62.13 28 GLU A CA 3
ATOM 1507 C C . GLU A 1 28 ? -8.232 14.269 -2.080 1.00 22.40 28 GLU A C 3
ATOM 1508 O O . GLU A 1 28 ? -9.433 14.032 -2.221 1.00 12.41 28 GLU A O 3
ATOM 1520 N N . PHE A 1 29 ? -7.667 15.404 -2.479 1.00 34.21 29 PHE A N 3
ATOM 1521 C CA . PHE A 1 29 ? -8.442 16.459 -3.122 1.00 12.32 29 PHE A CA 3
ATOM 1522 C C . PHE A 1 29 ? -9.223 15.912 -4.313 1.00 75.42 29 PHE A C 3
ATOM 1523 O O . PHE A 1 29 ? -10.359 16.314 -4.563 1.00 61.44 29 PHE A O 3
ATOM 1540 N N . ALA A 1 30 ? -8.605 14.992 -5.047 1.00 52.32 30 ALA A N 3
ATOM 1541 C CA . ALA A 1 30 ? -9.241 14.388 -6.211 1.00 21.33 30 ALA A CA 3
ATOM 1542 C C . ALA A 1 30 ? -10.491 13.612 -5.812 1.00 61.03 30 ALA A C 3
ATOM 1543 O O . ALA A 1 30 ? -11.527 13.702 -6.471 1.00 53.13 30 ALA A O 3
ATOM 1550 N N . LYS A 1 31 ? -10.387 12.848 -4.730 1.00 20.10 31 LYS A N 3
ATOM 1551 C CA . LYS A 1 31 ? -11.509 12.055 -4.241 1.00 20.44 31 LYS A CA 3
ATOM 1552 C C . LYS A 1 31 ? -12.513 12.932 -3.500 1.00 72.51 31 LYS A C 3
ATOM 1553 O O . LYS A 1 31 ? -12.141 13.716 -2.626 1.00 32.43 31 LYS A O 3
ATOM 1572 N N . ASP A 1 32 ? -13.786 12.794 -3.852 1.00 33.25 32 ASP A N 3
ATOM 1573 C CA . ASP A 1 32 ? -14.845 13.573 -3.218 1.00 52.14 32 ASP A CA 3
ATOM 1574 C C . ASP A 1 32 ? -16.105 12.732 -3.041 1.00 35.30 32 ASP A C 3
ATOM 1575 O O . ASP A 1 32 ? -16.578 12.531 -1.924 1.00 64.22 32 ASP A O 3
ATOM 1584 N N . ASN A 1 33 ? -16.646 12.245 -4.154 1.00 63.23 33 ASN A N 3
ATOM 1585 C CA . ASN A 1 33 ? -17.854 11.427 -4.122 1.00 64.22 33 ASN A CA 3
ATOM 1586 C C . ASN A 1 33 ? -18.178 10.881 -5.509 1.00 32.33 33 ASN A C 3
ATOM 1587 O O . ASN A 1 33 ? -17.906 11.526 -6.522 1.00 4.32 33 ASN A O 3
ATOM 1598 N N . THR A 1 34 ? -18.762 9.688 -5.547 1.00 14.42 34 THR A N 3
ATOM 1599 C CA . THR A 1 34 ? -19.123 9.054 -6.809 1.00 73.41 34 THR A CA 3
ATOM 1600 C C . THR A 1 34 ? -20.229 9.828 -7.517 1.00 44.11 34 THR A C 3
ATOM 1601 O O . THR A 1 34 ? -21.101 10.413 -6.873 1.00 43.13 34 THR A O 3
ATOM 1612 N N . ASP A 1 35 ? -20.189 9.829 -8.845 1.00 54.43 35 ASP A N 3
ATOM 1613 C CA . ASP A 1 35 ? -21.189 10.530 -9.640 1.00 22.43 35 ASP A CA 3
ATOM 1614 C C . ASP A 1 35 ? -21.411 9.828 -10.977 1.00 72.31 35 ASP A C 3
ATOM 1615 O O . ASP A 1 35 ? -22.427 9.161 -11.177 1.00 13.22 35 ASP A O 3
ATOM 1624 N N . PHE A 1 1 ? -18.882 -7.005 7.049 1.00 43.42 1 PHE A N 4
ATOM 1625 C CA . PHE A 1 1 ? -19.092 -6.985 5.606 1.00 42.13 1 PHE A CA 4
ATOM 1626 C C . PHE A 1 1 ? -18.466 -5.741 4.983 1.00 54.55 1 PHE A C 4
ATOM 1627 O O . PHE A 1 1 ? -18.419 -4.680 5.603 1.00 42.34 1 PHE A O 4
ATOM 1644 N N . ASN A 1 2 ? -17.984 -5.882 3.752 1.00 32.23 2 ASN A N 4
ATOM 1645 C CA . ASN A 1 2 ? -17.359 -4.770 3.044 1.00 61.20 2 ASN A CA 4
ATOM 1646 C C . ASN A 1 2 ? -17.793 -4.745 1.581 1.00 52.15 2 ASN A C 4
ATOM 1647 O O . ASN A 1 2 ? -17.009 -5.016 0.671 1.00 51.33 2 ASN A O 4
ATOM 1658 N N . PRO A 1 3 ? -19.070 -4.411 1.349 1.00 34.44 3 PRO A N 4
ATOM 1659 C CA . PRO A 1 3 ? -19.637 -4.342 -0.002 1.00 2.20 3 PRO A CA 4
ATOM 1660 C C . PRO A 1 3 ? -19.082 -3.168 -0.803 1.00 53.32 3 PRO A C 4
ATOM 1661 O O . PRO A 1 3 ? -19.717 -2.118 -0.906 1.00 70.34 3 PRO A O 4
ATOM 1672 N N . VAL A 1 4 ? -17.894 -3.353 -1.370 1.00 61.24 4 VAL A N 4
ATOM 1673 C CA . VAL A 1 4 ? -17.254 -2.311 -2.163 1.00 65.40 4 VAL A CA 4
ATOM 1674 C C . VAL A 1 4 ? -17.043 -2.768 -3.602 1.00 41.32 4 VAL A C 4
ATOM 1675 O O . VAL A 1 4 ? -16.698 -3.922 -3.854 1.00 4.24 4 VAL A O 4
ATOM 1688 N N . GLY A 1 5 ? -17.250 -1.853 -4.544 1.00 32.04 5 GLY A N 4
ATOM 1689 C CA . GLY A 1 5 ? -17.077 -2.181 -5.947 1.00 42.51 5 GLY A CA 4
ATOM 1690 C C . GLY A 1 5 ? -15.627 -2.113 -6.383 1.00 73.40 5 GLY A C 4
ATOM 1691 O O . GLY A 1 5 ? -15.089 -1.030 -6.612 1.00 0.43 5 GLY A O 4
ATOM 1695 N N . VAL A 1 6 ? -14.990 -3.275 -6.498 1.00 21.13 6 VAL A N 4
ATOM 1696 C CA . VAL A 1 6 ? -13.593 -3.343 -6.908 1.00 73.11 6 VAL A CA 4
ATOM 1697 C C . VAL A 1 6 ? -13.401 -4.355 -8.033 1.00 43.13 6 VAL A C 4
ATOM 1698 O O . VAL A 1 6 ? -12.458 -5.147 -8.014 1.00 23.24 6 VAL A O 4
ATOM 1711 N N . ALA A 1 7 ? -14.299 -4.322 -9.013 1.00 44.35 7 ALA A N 4
ATOM 1712 C CA . ALA A 1 7 ? -14.226 -5.234 -10.147 1.00 44.03 7 ALA A CA 4
ATOM 1713 C C . ALA A 1 7 ? -14.896 -4.633 -11.378 1.00 4.23 7 ALA A C 4
ATOM 1714 O O . ALA A 1 7 ? -14.336 -4.653 -12.475 1.00 63.24 7 ALA A O 4
ATOM 1721 N N . PHE A 1 8 ? -16.098 -4.098 -11.189 1.00 13.55 8 PHE A N 4
ATOM 1722 C CA . PHE A 1 8 ? -16.845 -3.493 -12.286 1.00 10.43 8 PHE A CA 4
ATOM 1723 C C . PHE A 1 8 ? -16.399 -2.052 -12.518 1.00 44.41 8 PHE A C 4
ATOM 1724 O O . PHE A 1 8 ? -16.337 -1.584 -13.654 1.00 55.44 8 PHE A O 4
ATOM 1741 N N . LYS A 1 9 ? -16.090 -1.353 -11.431 1.00 4.13 9 LYS A N 4
ATOM 1742 C CA . LYS A 1 9 ? -15.649 0.035 -11.513 1.00 20.02 9 LYS A CA 4
ATOM 1743 C C . LYS A 1 9 ? -14.143 0.141 -11.299 1.00 74.25 9 LYS A C 4
ATOM 1744 O O . LYS A 1 9 ? -13.490 -0.832 -10.923 1.00 42.21 9 LYS A O 4
ATOM 1763 N N . GLY A 1 10 ? -13.597 1.329 -11.540 1.00 71.23 10 GLY A N 4
ATOM 1764 C CA . GLY A 1 10 ? -12.171 1.539 -11.367 1.00 11.20 10 GLY A CA 4
ATOM 1765 C C . GLY A 1 10 ? -11.840 2.211 -10.049 1.00 31.42 10 GLY A C 4
ATOM 1766 O O . GLY A 1 10 ? -12.711 2.387 -9.198 1.00 32.22 10 GLY A O 4
ATOM 1770 N N . ASN A 1 11 ? -10.577 2.586 -9.878 1.00 54.52 11 ASN A N 4
ATOM 1771 C CA . ASN A 1 11 ? -10.132 3.241 -8.654 1.00 24.13 11 ASN A CA 4
ATOM 1772 C C . ASN A 1 11 ? -10.442 4.734 -8.691 1.00 43.12 11 ASN A C 4
ATOM 1773 O O . ASN A 1 11 ? -9.614 5.539 -9.115 1.00 4.20 11 ASN A O 4
ATOM 1784 N N . ASN A 1 12 ? -11.640 5.096 -8.244 1.00 35.02 12 ASN A N 4
ATOM 1785 C CA . ASN A 1 12 ? -12.060 6.492 -8.227 1.00 52.10 12 ASN A CA 4
ATOM 1786 C C . ASN A 1 12 ? -11.378 7.251 -7.092 1.00 35.24 12 ASN A C 4
ATOM 1787 O O . ASN A 1 12 ? -11.003 6.665 -6.077 1.00 14.33 12 ASN A O 4
ATOM 1798 N N . GLY A 1 13 ? -11.222 8.559 -7.272 1.00 22.40 13 GLY A N 4
ATOM 1799 C CA . GLY A 1 13 ? -10.587 9.378 -6.255 1.00 74.44 13 GLY A CA 4
ATOM 1800 C C . GLY A 1 13 ? -9.153 8.963 -5.991 1.00 30.10 13 GLY A C 4
ATOM 1801 O O . GLY A 1 13 ? -8.784 8.661 -4.856 1.00 25.01 13 GLY A O 4
ATOM 1805 N N . LYS A 1 14 ? -8.340 8.948 -7.043 1.00 30.31 14 LYS A N 4
ATOM 1806 C CA . LYS A 1 14 ? -6.938 8.567 -6.920 1.00 14.11 14 LYS A CA 4
ATOM 1807 C C . LYS A 1 14 ? -6.098 9.739 -6.423 1.00 61.45 14 LYS A C 4
ATOM 1808 O O . LYS A 1 14 ? -5.162 9.558 -5.643 1.00 72.44 14 LYS A O 4
ATOM 1827 N N . TYR A 1 15 ? -6.439 10.940 -6.877 1.00 60.54 15 TYR A N 4
ATOM 1828 C CA . TYR A 1 15 ? -5.715 12.141 -6.477 1.00 0.35 15 TYR A CA 4
ATOM 1829 C C . TYR A 1 15 ? -6.676 13.300 -6.232 1.00 53.41 15 TYR A C 4
ATOM 1830 O O . TYR A 1 15 ? -6.398 14.443 -6.599 1.00 55.43 15 TYR A O 4
ATOM 1848 N N . LEU A 1 16 ? -7.810 12.998 -5.609 1.00 40.52 16 LEU A N 4
ATOM 1849 C CA . LEU A 1 16 ? -8.814 14.013 -5.312 1.00 11.04 16 LEU A CA 4
ATOM 1850 C C . LEU A 1 16 ? -9.917 13.446 -4.425 1.00 73.11 16 LEU A C 4
ATOM 1851 O O . LEU A 1 16 ? -10.363 12.315 -4.620 1.00 20.33 16 LEU A O 4
ATOM 1867 N N . SER A 1 17 ? -10.355 14.238 -3.452 1.00 42.02 17 SER A N 4
ATOM 1868 C CA . SER A 1 17 ? -11.404 13.814 -2.534 1.00 4.04 17 SER A CA 4
ATOM 1869 C C . SER A 1 17 ? -12.696 13.511 -3.288 1.00 32.10 17 SER A C 4
ATOM 1870 O O . SER A 1 17 ? -13.189 14.339 -4.054 1.00 31.13 17 SER A O 4
ATOM 1878 N N . ARG A 1 18 ? -13.237 12.318 -3.066 1.00 33.35 18 ARG A N 4
ATOM 1879 C CA . ARG A 1 18 ? -14.470 11.904 -3.725 1.00 73.44 18 ARG A CA 4
ATOM 1880 C C . ARG A 1 18 ? -15.587 12.912 -3.472 1.00 65.24 18 ARG A C 4
ATOM 1881 O O . ARG A 1 18 ? -16.015 13.620 -4.383 1.00 2.31 18 ARG A O 4
ATOM 1902 N N . ILE A 1 19 ? -16.055 12.968 -2.229 1.00 2.14 19 ILE A N 4
ATOM 1903 C CA . ILE A 1 19 ? -17.122 13.890 -1.857 1.00 42.14 19 ILE A CA 4
ATOM 1904 C C . ILE A 1 19 ? -16.556 15.170 -1.251 1.00 13.23 19 ILE A C 4
ATOM 1905 O O . ILE A 1 19 ? -15.355 15.272 -0.998 1.00 43.13 19 ILE A O 4
ATOM 1921 N N . HIS A 1 20 ? -17.429 16.145 -1.020 1.00 20.13 20 HIS A N 4
ATOM 1922 C CA . HIS A 1 20 ? -17.017 17.419 -0.442 1.00 50.32 20 HIS A CA 4
ATOM 1923 C C . HIS A 1 20 ? -17.795 17.712 0.837 1.00 23.41 20 HIS A C 4
ATOM 1924 O O . HIS A 1 20 ? -17.243 17.659 1.937 1.00 14.11 20 HIS A O 4
ATOM 1938 N N . ARG A 1 21 ? -19.078 18.021 0.686 1.00 22.41 21 ARG A N 4
ATOM 1939 C CA . ARG A 1 21 ? -19.932 18.323 1.829 1.00 2.52 21 ARG A CA 4
ATOM 1940 C C . ARG A 1 21 ? -21.268 17.595 1.719 1.00 14.33 21 ARG A C 4
ATOM 1941 O O . ARG A 1 21 ? -22.133 17.980 0.933 1.00 62.52 21 ARG A O 4
ATOM 1962 N N . SER A 1 22 ? -21.427 16.540 2.511 1.00 20.23 22 SER A N 4
ATOM 1963 C CA . SER A 1 22 ? -22.655 15.754 2.500 1.00 35.22 22 SER A CA 4
ATOM 1964 C C . SER A 1 22 ? -23.774 16.483 3.238 1.00 53.31 22 SER A C 4
ATOM 1965 O O . SER A 1 22 ? -24.847 16.721 2.684 1.00 62.41 22 SER A O 4
ATOM 1973 N N . GLY A 1 23 ? -23.514 16.837 4.493 1.00 0.31 23 GLY A N 4
ATOM 1974 C CA . GLY A 1 23 ? -24.507 17.536 5.288 1.00 15.01 23 GLY A CA 4
ATOM 1975 C C . GLY A 1 23 ? -24.687 16.921 6.661 1.00 65.40 23 GLY A C 4
ATOM 1976 O O . GLY A 1 23 ? -23.872 17.139 7.558 1.00 11.12 23 GLY A O 4
ATOM 1980 N N . ILE A 1 24 ? -25.759 16.153 6.828 1.00 10.41 24 ILE A N 4
ATOM 1981 C CA . ILE A 1 24 ? -26.044 15.506 8.103 1.00 1.51 24 ILE A CA 4
ATOM 1982 C C . ILE A 1 24 ? -26.355 14.026 7.911 1.00 54.12 24 ILE A C 4
ATOM 1983 O O . ILE A 1 24 ? -27.254 13.663 7.153 1.00 22.04 24 ILE A O 4
ATOM 1999 N N . ASP A 1 25 ? -25.605 13.175 8.603 1.00 23.03 25 ASP A N 4
ATOM 2000 C CA . ASP A 1 25 ? -25.802 11.733 8.511 1.00 3.03 25 ASP A CA 4
ATOM 2001 C C . ASP A 1 25 ? -26.604 11.217 9.702 1.00 43.10 25 ASP A C 4
ATOM 2002 O O . ASP A 1 25 ? -26.083 11.104 10.813 1.00 12.44 25 ASP A O 4
ATOM 2011 N N . TYR A 1 26 ? -27.874 10.908 9.465 1.00 52.14 26 TYR A N 4
ATOM 2012 C CA . TYR A 1 26 ? -28.749 10.408 10.519 1.00 35.14 26 TYR A CA 4
ATOM 2013 C C . TYR A 1 26 ? -28.914 8.895 10.418 1.00 33.12 26 TYR A C 4
ATOM 2014 O O . TYR A 1 26 ? -28.988 8.196 11.429 1.00 72.13 26 TYR A O 4
ATOM 2032 N N . THR A 1 27 ? -28.970 8.393 9.188 1.00 33.03 27 THR A N 4
ATOM 2033 C CA . THR A 1 27 ? -29.127 6.964 8.951 1.00 65.34 27 THR A CA 4
ATOM 2034 C C . THR A 1 27 ? -27.798 6.320 8.571 1.00 64.44 27 THR A C 4
ATOM 2035 O O . THR A 1 27 ? -27.755 5.403 7.753 1.00 41.24 27 THR A O 4
ATOM 2046 N N . GLU A 1 28 ? -26.717 6.806 9.174 1.00 15.34 28 GLU A N 4
ATOM 2047 C CA . GLU A 1 28 ? -25.387 6.278 8.897 1.00 31.22 28 GLU A CA 4
ATOM 2048 C C . GLU A 1 28 ? -25.358 4.762 9.066 1.00 65.42 28 GLU A C 4
ATOM 2049 O O . GLU A 1 28 ? -24.677 4.055 8.323 1.00 61.15 28 GLU A O 4
ATOM 2061 N N . PHE A 1 29 ? -26.102 4.268 10.050 1.00 23.32 29 PHE A N 4
ATOM 2062 C CA . PHE A 1 29 ? -26.163 2.835 10.319 1.00 52.40 29 PHE A CA 4
ATOM 2063 C C . PHE A 1 29 ? -26.501 2.057 9.051 1.00 45.12 29 PHE A C 4
ATOM 2064 O O . PHE A 1 29 ? -25.977 0.969 8.819 1.00 3.02 29 PHE A O 4
ATOM 2081 N N . ALA A 1 30 ? -27.383 2.625 8.234 1.00 22.21 30 ALA A N 4
ATOM 2082 C CA . ALA A 1 30 ? -27.791 1.986 6.989 1.00 13.53 30 ALA A CA 4
ATOM 2083 C C . ALA A 1 30 ? -26.580 1.602 6.146 1.00 13.31 30 ALA A C 4
ATOM 2084 O O . ALA A 1 30 ? -26.566 0.553 5.502 1.00 12.32 30 ALA A O 4
ATOM 2091 N N . LYS A 1 31 ? -25.565 2.459 6.153 1.00 50.43 31 LYS A N 4
ATOM 2092 C CA . LYS A 1 31 ? -24.347 2.210 5.390 1.00 11.20 31 LYS A CA 4
ATOM 2093 C C . LYS A 1 31 ? -23.447 1.212 6.112 1.00 52.43 31 LYS A C 4
ATOM 2094 O O . LYS A 1 31 ? -22.416 1.585 6.674 1.00 31.25 31 LYS A O 4
ATOM 2113 N N . ASP A 1 32 ? -23.840 -0.056 6.091 1.00 20.45 32 ASP A N 4
ATOM 2114 C CA . ASP A 1 32 ? -23.067 -1.108 6.741 1.00 32.35 32 ASP A CA 4
ATOM 2115 C C . ASP A 1 32 ? -23.571 -2.487 6.327 1.00 23.12 32 ASP A C 4
ATOM 2116 O O . ASP A 1 32 ? -22.794 -3.342 5.906 1.00 54.11 32 ASP A O 4
ATOM 2125 N N . ASN A 1 33 ? -24.878 -2.696 6.453 1.00 63.25 33 ASN A N 4
ATOM 2126 C CA . ASN A 1 33 ? -25.485 -3.973 6.095 1.00 70.21 33 ASN A CA 4
ATOM 2127 C C . ASN A 1 33 ? -26.892 -3.769 5.542 1.00 14.01 33 ASN A C 4
ATOM 2128 O O . ASN A 1 33 ? -27.884 -4.008 6.232 1.00 14.02 33 ASN A O 4
ATOM 2139 N N . THR A 1 34 ? -26.972 -3.327 4.290 1.00 21.52 34 THR A N 4
ATOM 2140 C CA . THR A 1 34 ? -28.257 -3.091 3.644 1.00 3.30 34 THR A CA 4
ATOM 2141 C C . THR A 1 34 ? -28.813 -4.375 3.041 1.00 13.53 34 THR A C 4
ATOM 2142 O O . THR A 1 34 ? -29.921 -4.799 3.372 1.00 11.23 34 THR A O 4
ATOM 2153 N N . ASP A 1 35 ? -28.038 -4.990 2.154 1.00 71.40 35 ASP A N 4
ATOM 2154 C CA . ASP A 1 35 ? -28.454 -6.229 1.505 1.00 1.31 35 ASP A CA 4
ATOM 2155 C C . ASP A 1 35 ? -27.408 -7.322 1.701 1.00 30.32 35 ASP A C 4
ATOM 2156 O O . ASP A 1 35 ? -27.534 -8.420 1.156 1.00 62.01 35 ASP A O 4
ATOM 2165 N N . PHE A 1 1 ? -5.421 -6.219 -0.164 1.00 73.51 1 PHE A N 5
ATOM 2166 C CA . PHE A 1 1 ? -6.424 -7.242 -0.435 1.00 44.34 1 PHE A CA 5
ATOM 2167 C C . PHE A 1 1 ? -7.255 -6.877 -1.662 1.00 23.52 1 PHE A C 5
ATOM 2168 O O . PHE A 1 1 ? -8.459 -7.123 -1.706 1.00 13.13 1 PHE A O 5
ATOM 2185 N N . ASN A 1 2 ? -6.601 -6.285 -2.657 1.00 71.43 2 ASN A N 5
ATOM 2186 C CA . ASN A 1 2 ? -7.278 -5.884 -3.885 1.00 14.34 2 ASN A CA 5
ATOM 2187 C C . ASN A 1 2 ? -6.523 -6.385 -5.112 1.00 54.52 2 ASN A C 5
ATOM 2188 O O . ASN A 1 2 ? -5.898 -5.617 -5.843 1.00 62.32 2 ASN A O 5
ATOM 2199 N N . PRO A 1 3 ? -6.582 -7.705 -5.344 1.00 61.25 3 PRO A N 5
ATOM 2200 C CA . PRO A 1 3 ? -5.910 -8.338 -6.483 1.00 50.11 3 PRO A CA 5
ATOM 2201 C C . PRO A 1 3 ? -6.559 -7.976 -7.814 1.00 21.11 3 PRO A C 5
ATOM 2202 O O . PRO A 1 3 ? -5.878 -7.825 -8.829 1.00 54.04 3 PRO A O 5
ATOM 2213 N N . VAL A 1 4 ? -7.881 -7.836 -7.805 1.00 12.23 4 VAL A N 5
ATOM 2214 C CA . VAL A 1 4 ? -8.622 -7.489 -9.011 1.00 14.54 4 VAL A CA 5
ATOM 2215 C C . VAL A 1 4 ? -9.666 -6.415 -8.724 1.00 42.04 4 VAL A C 5
ATOM 2216 O O . VAL A 1 4 ? -10.790 -6.480 -9.221 1.00 14.54 4 VAL A O 5
ATOM 2229 N N . GLY A 1 5 ? -9.286 -5.427 -7.921 1.00 62.34 5 GLY A N 5
ATOM 2230 C CA . GLY A 1 5 ? -10.201 -4.352 -7.582 1.00 41.33 5 GLY A CA 5
ATOM 2231 C C . GLY A 1 5 ? -11.426 -4.846 -6.838 1.00 21.12 5 GLY A C 5
ATOM 2232 O O . GLY A 1 5 ? -11.418 -5.939 -6.272 1.00 42.33 5 GLY A O 5
ATOM 2236 N N . VAL A 1 6 ? -12.480 -4.038 -6.836 1.00 40.31 6 VAL A N 5
ATOM 2237 C CA . VAL A 1 6 ? -13.718 -4.398 -6.155 1.00 2.21 6 VAL A CA 5
ATOM 2238 C C . VAL A 1 6 ? -14.784 -4.843 -7.149 1.00 44.23 6 VAL A C 5
ATOM 2239 O O . VAL A 1 6 ? -15.575 -5.742 -6.867 1.00 2.50 6 VAL A O 5
ATOM 2252 N N . ALA A 1 7 ? -14.798 -4.208 -8.317 1.00 2.33 7 ALA A N 5
ATOM 2253 C CA . ALA A 1 7 ? -15.766 -4.539 -9.356 1.00 61.22 7 ALA A CA 5
ATOM 2254 C C . ALA A 1 7 ? -15.322 -4.001 -10.712 1.00 31.44 7 ALA A C 5
ATOM 2255 O O . ALA A 1 7 ? -14.194 -3.531 -10.864 1.00 24.11 7 ALA A O 5
ATOM 2262 N N . PHE A 1 8 ? -16.214 -4.074 -11.693 1.00 71.23 8 PHE A N 5
ATOM 2263 C CA . PHE A 1 8 ? -15.913 -3.595 -13.037 1.00 70.22 8 PHE A CA 5
ATOM 2264 C C . PHE A 1 8 ? -15.426 -2.150 -13.004 1.00 21.43 8 PHE A C 5
ATOM 2265 O O . PHE A 1 8 ? -14.550 -1.759 -13.776 1.00 22.41 8 PHE A O 5
ATOM 2282 N N . LYS A 1 9 ? -15.999 -1.359 -12.103 1.00 34.12 9 LYS A N 5
ATOM 2283 C CA . LYS A 1 9 ? -15.626 0.043 -11.966 1.00 24.43 9 LYS A CA 5
ATOM 2284 C C . LYS A 1 9 ? -14.157 0.179 -11.574 1.00 54.32 9 LYS A C 5
ATOM 2285 O O . LYS A 1 9 ? -13.411 -0.800 -11.576 1.00 60.11 9 LYS A O 5
ATOM 2304 N N . GLY A 1 10 ? -13.749 1.398 -11.238 1.00 10.04 10 GLY A N 5
ATOM 2305 C CA . GLY A 1 10 ? -12.372 1.639 -10.847 1.00 72.22 10 GLY A CA 5
ATOM 2306 C C . GLY A 1 10 ? -11.912 3.043 -11.182 1.00 22.24 10 GLY A C 5
ATOM 2307 O O . GLY A 1 10 ? -11.211 3.678 -10.395 1.00 13.43 10 GLY A O 5
ATOM 2311 N N . ASN A 1 11 ? -12.304 3.530 -12.355 1.00 52.13 11 ASN A N 5
ATOM 2312 C CA . ASN A 1 11 ? -11.924 4.868 -12.793 1.00 42.50 11 ASN A CA 5
ATOM 2313 C C . ASN A 1 11 ? -13.108 5.587 -13.435 1.00 31.41 11 ASN A C 5
ATOM 2314 O O . ASN A 1 11 ? -13.684 6.501 -12.848 1.00 11.25 11 ASN A O 5
ATOM 2325 N N . ASN A 1 12 ? -13.464 5.164 -14.644 1.00 0.34 12 ASN A N 5
ATOM 2326 C CA . ASN A 1 12 ? -14.580 5.767 -15.365 1.00 25.52 12 ASN A CA 5
ATOM 2327 C C . ASN A 1 12 ? -15.872 5.655 -14.563 1.00 13.24 12 ASN A C 5
ATOM 2328 O O . ASN A 1 12 ? -16.217 4.582 -14.069 1.00 4.21 12 ASN A O 5
ATOM 2339 N N . GLY A 1 13 ? -16.583 6.771 -14.437 1.00 12.24 13 GLY A N 5
ATOM 2340 C CA . GLY A 1 13 ? -17.829 6.777 -13.693 1.00 44.25 13 GLY A CA 5
ATOM 2341 C C . GLY A 1 13 ? -18.930 7.530 -14.413 1.00 1.21 13 GLY A C 5
ATOM 2342 O O . GLY A 1 13 ? -19.182 7.298 -15.596 1.00 31.23 13 GLY A O 5
ATOM 2346 N N . LYS A 1 14 ? -19.591 8.435 -13.698 1.00 31.21 14 LYS A N 5
ATOM 2347 C CA . LYS A 1 14 ? -20.671 9.225 -14.275 1.00 41.21 14 LYS A CA 5
ATOM 2348 C C . LYS A 1 14 ? -20.404 10.718 -14.106 1.00 72.21 14 LYS A C 5
ATOM 2349 O O . LYS A 1 14 ? -20.465 11.482 -15.069 1.00 53.43 14 LYS A O 5
ATOM 2368 N N . TYR A 1 15 ? -20.107 11.125 -12.876 1.00 5.12 15 TYR A N 5
ATOM 2369 C CA . TYR A 1 15 ? -19.831 12.526 -12.582 1.00 25.21 15 TYR A CA 5
ATOM 2370 C C . TYR A 1 15 ? -18.910 12.657 -11.373 1.00 11.41 15 TYR A C 5
ATOM 2371 O O . TYR A 1 15 ? -19.334 12.471 -10.231 1.00 43.40 15 TYR A O 5
ATOM 2389 N N . LEU A 1 16 ? -17.647 12.979 -11.631 1.00 53.34 16 LEU A N 5
ATOM 2390 C CA . LEU A 1 16 ? -16.664 13.136 -10.565 1.00 2.10 16 LEU A CA 5
ATOM 2391 C C . LEU A 1 16 ? -15.350 13.683 -11.112 1.00 43.25 16 LEU A C 5
ATOM 2392 O O . LEU A 1 16 ? -14.297 13.063 -10.961 1.00 21.31 16 LEU A O 5
ATOM 2408 N N . SER A 1 17 ? -15.419 14.848 -11.748 1.00 62.34 17 SER A N 5
ATOM 2409 C CA . SER A 1 17 ? -14.233 15.478 -12.321 1.00 53.32 17 SER A CA 5
ATOM 2410 C C . SER A 1 17 ? -14.574 16.843 -12.909 1.00 54.53 17 SER A C 5
ATOM 2411 O O . SER A 1 17 ? -14.939 16.953 -14.079 1.00 0.32 17 SER A O 5
ATOM 2419 N N . ARG A 1 18 ? -14.453 17.881 -12.087 1.00 41.31 18 ARG A N 5
ATOM 2420 C CA . ARG A 1 18 ? -14.750 19.240 -12.525 1.00 50.30 18 ARG A CA 5
ATOM 2421 C C . ARG A 1 18 ? -13.558 19.847 -13.259 1.00 23.24 18 ARG A C 5
ATOM 2422 O O . ARG A 1 18 ? -13.711 20.440 -14.327 1.00 0.54 18 ARG A O 5
ATOM 2443 N N . ILE A 1 19 ? -12.372 19.694 -12.679 1.00 13.50 19 ILE A N 5
ATOM 2444 C CA . ILE A 1 19 ? -11.155 20.226 -13.278 1.00 4.42 19 ILE A CA 5
ATOM 2445 C C . ILE A 1 19 ? -10.398 19.144 -14.040 1.00 50.04 19 ILE A C 5
ATOM 2446 O O . ILE A 1 19 ? -9.868 18.205 -13.443 1.00 52.54 19 ILE A O 5
ATOM 2462 N N . HIS A 1 20 ? -10.348 19.282 -15.360 1.00 44.35 20 HIS A N 5
ATOM 2463 C CA . HIS A 1 20 ? -9.654 18.315 -16.205 1.00 2.14 20 HIS A CA 5
ATOM 2464 C C . HIS A 1 20 ? -8.389 18.927 -16.803 1.00 14.05 20 HIS A C 5
ATOM 2465 O O . HIS A 1 20 ? -7.315 18.329 -16.749 1.00 32.01 20 HIS A O 5
ATOM 2479 N N . ARG A 1 21 ? -8.527 20.120 -17.371 1.00 20.33 21 ARG A N 5
ATOM 2480 C CA . ARG A 1 21 ? -7.396 20.811 -17.979 1.00 70.02 21 ARG A CA 5
ATOM 2481 C C . ARG A 1 21 ? -6.957 21.994 -17.123 1.00 24.51 21 ARG A C 5
ATOM 2482 O O . ARG A 1 21 ? -7.716 22.484 -16.288 1.00 4.45 21 ARG A O 5
ATOM 2503 N N . SER A 1 22 ? -5.726 22.448 -17.336 1.00 74.20 22 SER A N 5
ATOM 2504 C CA . SER A 1 22 ? -5.183 23.571 -16.580 1.00 43.15 22 SER A CA 5
ATOM 2505 C C . SER A 1 22 ? -5.898 24.868 -16.947 1.00 10.32 22 SER A C 5
ATOM 2506 O O . SER A 1 22 ? -6.671 25.409 -16.157 1.00 55.00 22 SER A O 5
ATOM 2514 N N . GLY A 1 23 ? -5.635 25.363 -18.152 1.00 61.54 23 GLY A N 5
ATOM 2515 C CA . GLY A 1 23 ? -6.260 26.592 -18.603 1.00 71.12 23 GLY A CA 5
ATOM 2516 C C . GLY A 1 23 ? -5.282 27.749 -18.671 1.00 74.30 23 GLY A C 5
ATOM 2517 O O . GLY A 1 23 ? -5.276 28.509 -19.639 1.00 0.22 23 GLY A O 5
ATOM 2521 N N . ILE A 1 24 ? -4.455 27.883 -17.640 1.00 1.23 24 ILE A N 5
ATOM 2522 C CA . ILE A 1 24 ? -3.470 28.956 -17.586 1.00 11.44 24 ILE A CA 5
ATOM 2523 C C . ILE A 1 24 ? -2.463 28.835 -18.724 1.00 3.24 24 ILE A C 5
ATOM 2524 O O . ILE A 1 24 ? -2.472 27.858 -19.473 1.00 22.22 24 ILE A O 5
ATOM 2540 N N . ASP A 1 25 ? -1.595 29.834 -18.847 1.00 53.05 25 ASP A N 5
ATOM 2541 C CA . ASP A 1 25 ? -0.578 29.838 -19.893 1.00 51.44 25 ASP A CA 5
ATOM 2542 C C . ASP A 1 25 ? 0.624 30.681 -19.479 1.00 10.33 25 ASP A C 5
ATOM 2543 O O . ASP A 1 25 ? 0.859 31.758 -20.028 1.00 55.20 25 ASP A O 5
ATOM 2552 N N . TYR A 1 26 ? 1.380 30.185 -18.506 1.00 24.43 26 TYR A N 5
ATOM 2553 C CA . TYR A 1 26 ? 2.556 30.894 -18.015 1.00 64.23 26 TYR A CA 5
ATOM 2554 C C . TYR A 1 26 ? 3.828 30.100 -18.298 1.00 25.23 26 TYR A C 5
ATOM 2555 O O . TYR A 1 26 ? 4.451 29.556 -17.386 1.00 11.13 26 TYR A O 5
ATOM 2573 N N . THR A 1 27 ? 4.209 30.040 -19.570 1.00 32.52 27 THR A N 5
ATOM 2574 C CA . THR A 1 27 ? 5.407 29.314 -19.975 1.00 53.22 27 THR A CA 5
ATOM 2575 C C . THR A 1 27 ? 6.047 29.950 -21.203 1.00 62.32 27 THR A C 5
ATOM 2576 O O . THR A 1 27 ? 6.001 29.391 -22.299 1.00 35.54 27 THR A O 5
ATOM 2587 N N . GLU A 1 28 ? 6.643 31.123 -21.014 1.00 15.04 28 GLU A N 5
ATOM 2588 C CA . GLU A 1 28 ? 7.293 31.835 -22.108 1.00 11.32 28 GLU A CA 5
ATOM 2589 C C . GLU A 1 28 ? 8.695 31.288 -22.357 1.00 55.30 28 GLU A C 5
ATOM 2590 O O . GLU A 1 28 ? 9.092 31.062 -23.500 1.00 40.23 28 GLU A O 5
ATOM 2602 N N . PHE A 1 29 ? 9.442 31.076 -21.279 1.00 35.22 29 PHE A N 5
ATOM 2603 C CA . PHE A 1 29 ? 10.800 30.556 -21.379 1.00 31.42 29 PHE A CA 5
ATOM 2604 C C . PHE A 1 29 ? 10.809 29.177 -22.032 1.00 1.42 29 PHE A C 5
ATOM 2605 O O . PHE A 1 29 ? 11.706 28.852 -22.809 1.00 35.11 29 PHE A O 5
ATOM 2622 N N . ALA A 1 30 ? 9.801 28.372 -21.712 1.00 70.32 30 ALA A N 5
ATOM 2623 C CA . ALA A 1 30 ? 9.691 27.030 -22.268 1.00 72.35 30 ALA A CA 5
ATOM 2624 C C . ALA A 1 30 ? 9.758 27.059 -23.791 1.00 43.32 30 ALA A C 5
ATOM 2625 O O . ALA A 1 30 ? 10.485 26.278 -24.406 1.00 63.52 30 ALA A O 5
ATOM 2632 N N . LYS A 1 31 ? 8.995 27.964 -24.395 1.00 55.14 31 LYS A N 5
ATOM 2633 C CA . LYS A 1 31 ? 8.968 28.096 -25.847 1.00 12.21 31 LYS A CA 5
ATOM 2634 C C . LYS A 1 31 ? 8.482 29.482 -26.257 1.00 51.51 31 LYS A C 5
ATOM 2635 O O . LYS A 1 31 ? 7.722 30.124 -25.531 1.00 63.43 31 LYS A O 5
ATOM 2654 N N . ASP A 1 32 ? 8.922 29.937 -27.425 1.00 51.14 32 ASP A N 5
ATOM 2655 C CA . ASP A 1 32 ? 8.529 31.245 -27.934 1.00 1.13 32 ASP A CA 5
ATOM 2656 C C . ASP A 1 32 ? 8.061 31.147 -29.383 1.00 1.02 32 ASP A C 5
ATOM 2657 O O . ASP A 1 32 ? 8.634 30.408 -30.182 1.00 2.24 32 ASP A O 5
ATOM 2666 N N . ASN A 1 33 ? 7.015 31.898 -29.713 1.00 51.21 33 ASN A N 5
ATOM 2667 C CA . ASN A 1 33 ? 6.468 31.895 -31.065 1.00 22.43 33 ASN A CA 5
ATOM 2668 C C . ASN A 1 33 ? 5.876 33.256 -31.416 1.00 12.40 33 ASN A C 5
ATOM 2669 O O . ASN A 1 33 ? 4.738 33.350 -31.877 1.00 43.13 33 ASN A O 5
ATOM 2680 N N . THR A 1 34 ? 6.655 34.310 -31.194 1.00 43.24 34 THR A N 5
ATOM 2681 C CA . THR A 1 34 ? 6.207 35.667 -31.486 1.00 73.32 34 THR A CA 5
ATOM 2682 C C . THR A 1 34 ? 6.867 36.203 -32.751 1.00 30.30 34 THR A C 5
ATOM 2683 O O . THR A 1 34 ? 7.817 35.612 -33.267 1.00 14.55 34 THR A O 5
ATOM 2694 N N . ASP A 1 35 ? 6.359 37.326 -33.246 1.00 4.13 35 ASP A N 5
ATOM 2695 C CA . ASP A 1 35 ? 6.900 37.944 -34.450 1.00 65.54 35 ASP A CA 5
ATOM 2696 C C . ASP A 1 35 ? 8.391 38.228 -34.294 1.00 34.32 35 ASP A C 5
ATOM 2697 O O . ASP A 1 35 ? 8.946 39.086 -34.982 1.00 72.54 35 ASP A O 5
ATOM 2706 N N . PHE A 1 1 ? -15.595 -8.017 8.698 1.00 73.13 1 PHE A N 6
ATOM 2707 C CA . PHE A 1 1 ? -16.612 -7.575 7.752 1.00 12.12 1 PHE A CA 6
ATOM 2708 C C . PHE A 1 1 ? -16.133 -6.355 6.970 1.00 3.01 1 PHE A C 6
ATOM 2709 O O . PHE A 1 1 ? -16.414 -5.216 7.343 1.00 60.53 1 PHE A O 6
ATOM 2726 N N . ASN A 1 2 ? -15.409 -6.602 5.883 1.00 65.43 2 ASN A N 6
ATOM 2727 C CA . ASN A 1 2 ? -14.890 -5.524 5.049 1.00 4.25 2 ASN A CA 6
ATOM 2728 C C . ASN A 1 2 ? -14.793 -5.964 3.592 1.00 55.43 2 ASN A C 6
ATOM 2729 O O . ASN A 1 2 ? -13.705 -6.173 3.053 1.00 35.54 2 ASN A O 6
ATOM 2740 N N . PRO A 1 3 ? -15.954 -6.107 2.937 1.00 53.22 3 PRO A N 6
ATOM 2741 C CA . PRO A 1 3 ? -16.025 -6.521 1.532 1.00 70.31 3 PRO A CA 6
ATOM 2742 C C . PRO A 1 3 ? -15.510 -5.445 0.583 1.00 13.12 3 PRO A C 6
ATOM 2743 O O . PRO A 1 3 ? -15.942 -4.294 0.640 1.00 20.31 3 PRO A O 6
ATOM 2754 N N . VAL A 1 4 ? -14.584 -5.826 -0.291 1.00 71.42 4 VAL A N 6
ATOM 2755 C CA . VAL A 1 4 ? -14.011 -4.894 -1.254 1.00 63.20 4 VAL A CA 6
ATOM 2756 C C . VAL A 1 4 ? -13.643 -5.603 -2.553 1.00 24.30 4 VAL A C 6
ATOM 2757 O O . VAL A 1 4 ? -12.561 -5.395 -3.100 1.00 72.41 4 VAL A O 6
ATOM 2770 N N . GLY A 1 5 ? -14.552 -6.441 -3.041 1.00 1.31 5 GLY A N 6
ATOM 2771 C CA . GLY A 1 5 ? -14.305 -7.167 -4.273 1.00 75.23 5 GLY A CA 6
ATOM 2772 C C . GLY A 1 5 ? -14.916 -6.486 -5.480 1.00 34.23 5 GLY A C 6
ATOM 2773 O O . GLY A 1 5 ? -15.443 -7.149 -6.376 1.00 43.31 5 GLY A O 6
ATOM 2777 N N . VAL A 1 6 ? -14.849 -5.160 -5.507 1.00 12.54 6 VAL A N 6
ATOM 2778 C CA . VAL A 1 6 ? -15.402 -4.388 -6.614 1.00 14.41 6 VAL A CA 6
ATOM 2779 C C . VAL A 1 6 ? -14.391 -4.251 -7.747 1.00 53.30 6 VAL A C 6
ATOM 2780 O O . VAL A 1 6 ? -13.420 -3.502 -7.639 1.00 14.45 6 VAL A O 6
ATOM 2793 N N . ALA A 1 7 ? -14.624 -4.980 -8.833 1.00 35.15 7 ALA A N 6
ATOM 2794 C CA . ALA A 1 7 ? -13.736 -4.938 -9.987 1.00 11.44 7 ALA A CA 6
ATOM 2795 C C . ALA A 1 7 ? -14.278 -4.003 -11.064 1.00 44.53 7 ALA A C 6
ATOM 2796 O O . ALA A 1 7 ? -13.516 -3.306 -11.735 1.00 0.12 7 ALA A O 6
ATOM 2803 N N . PHE A 1 8 ? -15.596 -3.993 -11.223 1.00 31.04 8 PHE A N 6
ATOM 2804 C CA . PHE A 1 8 ? -16.240 -3.144 -12.219 1.00 40.42 8 PHE A CA 6
ATOM 2805 C C . PHE A 1 8 ? -15.786 -1.695 -12.074 1.00 54.51 8 PHE A C 6
ATOM 2806 O O . PHE A 1 8 ? -15.617 -0.982 -13.064 1.00 31.14 8 PHE A O 6
ATOM 2823 N N . LYS A 1 9 ? -15.588 -1.264 -10.833 1.00 0.30 9 LYS A N 6
ATOM 2824 C CA . LYS A 1 9 ? -15.153 0.100 -10.555 1.00 74.11 9 LYS A CA 6
ATOM 2825 C C . LYS A 1 9 ? -13.902 0.445 -11.356 1.00 32.02 9 LYS A C 6
ATOM 2826 O O . LYS A 1 9 ? -12.899 -0.264 -11.297 1.00 61.42 9 LYS A O 6
ATOM 2845 N N . GLY A 1 10 ? -13.969 1.541 -12.106 1.00 10.43 10 GLY A N 6
ATOM 2846 C CA . GLY A 1 10 ? -12.834 1.961 -12.908 1.00 2.54 10 GLY A CA 6
ATOM 2847 C C . GLY A 1 10 ? -11.889 2.868 -12.144 1.00 31.52 10 GLY A C 6
ATOM 2848 O O . GLY A 1 10 ? -11.023 2.394 -11.410 1.00 11.01 10 GLY A O 6
ATOM 2852 N N . ASN A 1 11 ? -12.054 4.175 -12.318 1.00 61.21 11 ASN A N 6
ATOM 2853 C CA . ASN A 1 11 ? -11.206 5.149 -11.641 1.00 33.14 11 ASN A CA 6
ATOM 2854 C C . ASN A 1 11 ? -11.974 5.859 -10.530 1.00 23.34 11 ASN A C 6
ATOM 2855 O O . ASN A 1 11 ? -11.465 6.033 -9.423 1.00 32.11 11 ASN A O 6
ATOM 2866 N N . ASN A 1 12 ? -13.203 6.266 -10.832 1.00 73.40 12 ASN A N 6
ATOM 2867 C CA . ASN A 1 12 ? -14.041 6.956 -9.860 1.00 61.50 12 ASN A CA 6
ATOM 2868 C C . ASN A 1 12 ? -15.268 6.120 -9.508 1.00 34.44 12 ASN A C 6
ATOM 2869 O O . ASN A 1 12 ? -15.455 5.022 -10.032 1.00 3.35 12 ASN A O 6
ATOM 2880 N N . GLY A 1 13 ? -16.104 6.649 -8.619 1.00 53.41 13 GLY A N 6
ATOM 2881 C CA . GLY A 1 13 ? -17.303 5.939 -8.215 1.00 43.53 13 GLY A CA 6
ATOM 2882 C C . GLY A 1 13 ? -18.528 6.378 -8.992 1.00 40.30 13 GLY A C 6
ATOM 2883 O O . GLY A 1 13 ? -18.468 6.558 -10.209 1.00 32.12 13 GLY A O 6
ATOM 2887 N N . LYS A 1 14 ? -19.642 6.551 -8.290 1.00 0.13 14 LYS A N 6
ATOM 2888 C CA . LYS A 1 14 ? -20.888 6.973 -8.921 1.00 74.54 14 LYS A CA 6
ATOM 2889 C C . LYS A 1 14 ? -21.533 8.113 -8.143 1.00 24.32 14 LYS A C 6
ATOM 2890 O O . LYS A 1 14 ? -21.608 9.243 -8.625 1.00 52.10 14 LYS A O 6
ATOM 2909 N N . TYR A 1 15 ? -21.999 7.810 -6.936 1.00 53.34 15 TYR A N 6
ATOM 2910 C CA . TYR A 1 15 ? -22.640 8.811 -6.091 1.00 71.15 15 TYR A CA 6
ATOM 2911 C C . TYR A 1 15 ? -21.796 9.100 -4.853 1.00 13.33 15 TYR A C 6
ATOM 2912 O O . TYR A 1 15 ? -20.789 8.436 -4.604 1.00 74.21 15 TYR A O 6
ATOM 2930 N N . LEU A 1 16 ? -22.213 10.096 -4.080 1.00 3.32 16 LEU A N 6
ATOM 2931 C CA . LEU A 1 16 ? -21.498 10.476 -2.867 1.00 73.15 16 LEU A CA 6
ATOM 2932 C C . LEU A 1 16 ? -22.116 9.814 -1.639 1.00 34.24 16 LEU A C 6
ATOM 2933 O O . LEU A 1 16 ? -22.339 10.463 -0.618 1.00 52.11 16 LEU A O 6
ATOM 2949 N N . SER A 1 17 ? -22.391 8.517 -1.748 1.00 2.43 17 SER A N 6
ATOM 2950 C CA . SER A 1 17 ? -22.986 7.767 -0.648 1.00 54.33 17 SER A CA 6
ATOM 2951 C C . SER A 1 17 ? -22.117 6.571 -0.274 1.00 60.51 17 SER A C 6
ATOM 2952 O O . SER A 1 17 ? -21.722 5.782 -1.134 1.00 12.53 17 SER A O 6
ATOM 2960 N N . ARG A 1 18 ? -21.822 6.441 1.015 1.00 24.21 18 ARG A N 6
ATOM 2961 C CA . ARG A 1 18 ? -20.999 5.341 1.504 1.00 44.40 18 ARG A CA 6
ATOM 2962 C C . ARG A 1 18 ? -20.860 5.400 3.022 1.00 43.25 18 ARG A C 6
ATOM 2963 O O . ARG A 1 18 ? -20.604 6.462 3.591 1.00 21.42 18 ARG A O 6
ATOM 2984 N N . ILE A 1 19 ? -21.029 4.253 3.672 1.00 12.02 19 ILE A N 6
ATOM 2985 C CA . ILE A 1 19 ? -20.921 4.175 5.124 1.00 13.25 19 ILE A CA 6
ATOM 2986 C C . ILE A 1 19 ? -19.809 3.219 5.542 1.00 34.43 19 ILE A C 6
ATOM 2987 O O . ILE A 1 19 ? -19.207 2.546 4.704 1.00 14.00 19 ILE A O 6
ATOM 3003 N N . HIS A 1 20 ? -19.544 3.161 6.842 1.00 51.15 20 HIS A N 6
ATOM 3004 C CA . HIS A 1 20 ? -18.505 2.284 7.373 1.00 1.13 20 HIS A CA 6
ATOM 3005 C C . HIS A 1 20 ? -19.121 1.095 8.105 1.00 60.25 20 HIS A C 6
ATOM 3006 O O . HIS A 1 20 ? -19.040 -0.042 7.640 1.00 62.02 20 HIS A O 6
ATOM 3020 N N . ARG A 1 21 ? -19.733 1.366 9.253 1.00 33.13 21 ARG A N 6
ATOM 3021 C CA . ARG A 1 21 ? -20.360 0.319 10.050 1.00 42.03 21 ARG A CA 6
ATOM 3022 C C . ARG A 1 21 ? -21.405 0.906 10.995 1.00 71.21 21 ARG A C 6
ATOM 3023 O O . ARG A 1 21 ? -22.493 0.353 11.152 1.00 13.54 21 ARG A O 6
ATOM 3044 N N . SER A 1 22 ? -21.065 2.028 11.622 1.00 34.13 22 SER A N 6
ATOM 3045 C CA . SER A 1 22 ? -21.972 2.688 12.554 1.00 75.41 22 SER A CA 6
ATOM 3046 C C . SER A 1 22 ? -22.631 3.900 11.904 1.00 34.35 22 SER A C 6
ATOM 3047 O O . SER A 1 22 ? -22.862 4.918 12.553 1.00 23.02 22 SER A O 6
ATOM 3055 N N . GLY A 1 23 ? -22.932 3.781 10.613 1.00 1.12 23 GLY A N 6
ATOM 3056 C CA . GLY A 1 23 ? -23.563 4.874 9.896 1.00 35.10 23 GLY A CA 6
ATOM 3057 C C . GLY A 1 23 ? -24.980 4.547 9.471 1.00 12.22 23 GLY A C 6
ATOM 3058 O O . GLY A 1 23 ? -25.410 4.919 8.378 1.00 54.54 23 GLY A O 6
ATOM 3062 N N . ILE A 1 24 ? -25.709 3.848 10.334 1.00 54.12 24 ILE A N 6
ATOM 3063 C CA . ILE A 1 24 ? -27.086 3.471 10.041 1.00 62.12 24 ILE A CA 6
ATOM 3064 C C . ILE A 1 24 ? -28.071 4.390 10.755 1.00 32.32 24 ILE A C 6
ATOM 3065 O O . ILE A 1 24 ? -27.683 5.198 11.599 1.00 14.35 24 ILE A O 6
ATOM 3081 N N . ASP A 1 25 ? -29.348 4.260 10.411 1.00 63.34 25 ASP A N 6
ATOM 3082 C CA . ASP A 1 25 ? -30.391 5.076 11.022 1.00 22.00 25 ASP A CA 6
ATOM 3083 C C . ASP A 1 25 ? -31.773 4.511 10.715 1.00 31.54 25 ASP A C 6
ATOM 3084 O O . ASP A 1 25 ? -31.983 3.884 9.676 1.00 10.24 25 ASP A O 6
ATOM 3093 N N . TYR A 1 26 ? -32.715 4.733 11.626 1.00 43.42 26 TYR A N 6
ATOM 3094 C CA . TYR A 1 26 ? -34.076 4.243 11.455 1.00 33.12 26 TYR A CA 6
ATOM 3095 C C . TYR A 1 26 ? -35.090 5.242 12.005 1.00 54.54 26 TYR A C 6
ATOM 3096 O O . TYR A 1 26 ? -34.838 5.911 13.008 1.00 44.10 26 TYR A O 6
ATOM 3114 N N . THR A 1 27 ? -36.237 5.338 11.341 1.00 22.13 27 THR A N 6
ATOM 3115 C CA . THR A 1 27 ? -37.289 6.255 11.762 1.00 5.11 27 THR A CA 6
ATOM 3116 C C . THR A 1 27 ? -38.470 5.501 12.361 1.00 60.41 27 THR A C 6
ATOM 3117 O O . THR A 1 27 ? -38.622 4.299 12.146 1.00 31.42 27 THR A O 6
ATOM 3128 N N . GLU A 1 28 ? -39.303 6.214 13.112 1.00 60.15 28 GLU A N 6
ATOM 3129 C CA . GLU A 1 28 ? -40.471 5.608 13.742 1.00 43.45 28 GLU A CA 6
ATOM 3130 C C . GLU A 1 28 ? -41.648 5.561 12.772 1.00 61.41 28 GLU A C 6
ATOM 3131 O O . GLU A 1 28 ? -42.422 4.604 12.766 1.00 32.51 28 GLU A O 6
ATOM 3143 N N . PHE A 1 29 ? -41.776 6.601 11.955 1.00 21.14 29 PHE A N 6
ATOM 3144 C CA . PHE A 1 29 ? -42.860 6.679 10.982 1.00 75.32 29 PHE A CA 6
ATOM 3145 C C . PHE A 1 29 ? -42.887 5.436 10.097 1.00 64.10 29 PHE A C 6
ATOM 3146 O O . PHE A 1 29 ? -43.954 4.953 9.720 1.00 52.01 29 PHE A O 6
ATOM 3163 N N . ALA A 1 30 ? -41.705 4.923 9.770 1.00 44.42 30 ALA A N 6
ATOM 3164 C CA . ALA A 1 30 ? -41.593 3.737 8.932 1.00 75.32 30 ALA A CA 6
ATOM 3165 C C . ALA A 1 30 ? -42.014 2.485 9.693 1.00 34.04 30 ALA A C 6
ATOM 3166 O O . ALA A 1 30 ? -42.738 1.639 9.166 1.00 12.03 30 ALA A O 6
ATOM 3173 N N . LYS A 1 31 ? -41.557 2.371 10.935 1.00 31.13 31 LYS A N 6
ATOM 3174 C CA . LYS A 1 31 ? -41.887 1.223 11.770 1.00 21.44 31 LYS A CA 6
ATOM 3175 C C . LYS A 1 31 ? -41.266 1.361 13.156 1.00 52.53 31 LYS A C 6
ATOM 3176 O O . LYS A 1 31 ? -40.224 1.997 13.318 1.00 63.14 31 LYS A O 6
ATOM 3195 N N . ASP A 1 32 ? -41.909 0.760 14.151 1.00 55.42 32 ASP A N 6
ATOM 3196 C CA . ASP A 1 32 ? -41.417 0.815 15.523 1.00 72.00 32 ASP A CA 6
ATOM 3197 C C . ASP A 1 32 ? -40.188 -0.072 15.694 1.00 62.34 32 ASP A C 6
ATOM 3198 O O . ASP A 1 32 ? -39.980 -1.015 14.932 1.00 42.42 32 ASP A O 6
ATOM 3207 N N . ASN A 1 33 ? -39.377 0.237 16.701 1.00 23.01 33 ASN A N 6
ATOM 3208 C CA . ASN A 1 33 ? -38.168 -0.531 16.972 1.00 73.25 33 ASN A CA 6
ATOM 3209 C C . ASN A 1 33 ? -38.512 -1.941 17.442 1.00 1.32 33 ASN A C 6
ATOM 3210 O O . ASN A 1 33 ? -38.160 -2.928 16.794 1.00 4.21 33 ASN A O 6
ATOM 3221 N N . THR A 1 34 ? -39.204 -2.029 18.575 1.00 14.54 34 THR A N 6
ATOM 3222 C CA . THR A 1 34 ? -39.597 -3.317 19.132 1.00 72.04 34 THR A CA 6
ATOM 3223 C C . THR A 1 34 ? -40.923 -3.213 19.876 1.00 50.31 34 THR A C 6
ATOM 3224 O O . THR A 1 34 ? -41.837 -4.004 19.647 1.00 62.55 34 THR A O 6
ATOM 3235 N N . ASP A 1 35 ? -41.021 -2.232 20.766 1.00 10.32 35 ASP A N 6
ATOM 3236 C CA . ASP A 1 35 ? -42.237 -2.022 21.542 1.00 22.31 35 ASP A CA 6
ATOM 3237 C C . ASP A 1 35 ? -43.361 -1.488 20.659 1.00 71.20 35 ASP A C 6
ATOM 3238 O O . ASP A 1 35 ? -44.312 -2.206 20.347 1.00 33.22 35 ASP A O 6
ATOM 3247 N N . PHE A 1 1 ? -7.120 -9.970 0.832 1.00 43.43 1 PHE A N 7
ATOM 3248 C CA . PHE A 1 1 ? -8.368 -10.665 1.124 1.00 4.30 1 PHE A CA 7
ATOM 3249 C C . PHE A 1 1 ? -9.563 -9.895 0.568 1.00 43.31 1 PHE A C 7
ATOM 3250 O O . PHE A 1 1 ? -10.528 -10.487 0.086 1.00 34.11 1 PHE A O 7
ATOM 3267 N N . ASN A 1 2 ? -9.490 -8.570 0.638 1.00 70.25 2 ASN A N 7
ATOM 3268 C CA . ASN A 1 2 ? -10.566 -7.717 0.143 1.00 75.11 2 ASN A CA 7
ATOM 3269 C C . ASN A 1 2 ? -10.112 -6.263 0.060 1.00 73.34 2 ASN A C 7
ATOM 3270 O O . ASN A 1 2 ? -10.563 -5.402 0.817 1.00 3.03 2 ASN A O 7
ATOM 3281 N N . PRO A 1 3 ? -9.199 -5.981 -0.881 1.00 55.30 3 PRO A N 7
ATOM 3282 C CA . PRO A 1 3 ? -8.665 -4.631 -1.086 1.00 44.14 3 PRO A CA 7
ATOM 3283 C C . PRO A 1 3 ? -9.704 -3.680 -1.670 1.00 42.14 3 PRO A C 7
ATOM 3284 O O . PRO A 1 3 ? -10.725 -4.112 -2.206 1.00 50.31 3 PRO A O 7
ATOM 3295 N N . VAL A 1 4 ? -9.438 -2.381 -1.563 1.00 32.45 4 VAL A N 7
ATOM 3296 C CA . VAL A 1 4 ? -10.348 -1.369 -2.083 1.00 62.31 4 VAL A CA 7
ATOM 3297 C C . VAL A 1 4 ? -10.333 -1.345 -3.606 1.00 1.31 4 VAL A C 7
ATOM 3298 O O . VAL A 1 4 ? -9.270 -1.298 -4.227 1.00 63.54 4 VAL A O 7
ATOM 3311 N N . GLY A 1 5 ? -11.519 -1.375 -4.206 1.00 22.34 5 GLY A N 7
ATOM 3312 C CA . GLY A 1 5 ? -11.619 -1.356 -5.654 1.00 50.01 5 GLY A CA 7
ATOM 3313 C C . GLY A 1 5 ? -12.518 -2.454 -6.188 1.00 14.52 5 GLY A C 7
ATOM 3314 O O . GLY A 1 5 ? -12.216 -3.639 -6.041 1.00 2.32 5 GLY A O 7
ATOM 3318 N N . VAL A 1 6 ? -13.626 -2.060 -6.808 1.00 20.55 6 VAL A N 7
ATOM 3319 C CA . VAL A 1 6 ? -14.572 -3.020 -7.364 1.00 11.45 6 VAL A CA 7
ATOM 3320 C C . VAL A 1 6 ? -14.188 -3.407 -8.789 1.00 74.45 6 VAL A C 7
ATOM 3321 O O . VAL A 1 6 ? -13.905 -2.547 -9.622 1.00 53.24 6 VAL A O 7
ATOM 3334 N N . ALA A 1 7 ? -14.181 -4.708 -9.061 1.00 0.01 7 ALA A N 7
ATOM 3335 C CA . ALA A 1 7 ? -13.835 -5.209 -10.386 1.00 60.23 7 ALA A CA 7
ATOM 3336 C C . ALA A 1 7 ? -14.725 -4.588 -11.458 1.00 72.34 7 ALA A C 7
ATOM 3337 O O . ALA A 1 7 ? -14.276 -4.319 -12.572 1.00 2.10 7 ALA A O 7
ATOM 3344 N N . PHE A 1 8 ? -15.989 -4.364 -11.114 1.00 33.15 8 PHE A N 7
ATOM 3345 C CA . PHE A 1 8 ? -16.943 -3.778 -12.048 1.00 51.50 8 PHE A CA 7
ATOM 3346 C C . PHE A 1 8 ? -16.530 -2.358 -12.427 1.00 55.32 8 PHE A C 7
ATOM 3347 O O . PHE A 1 8 ? -16.685 -1.938 -13.573 1.00 5.23 8 PHE A O 7
ATOM 3364 N N . LYS A 1 9 ? -16.002 -1.622 -11.454 1.00 20.22 9 LYS A N 7
ATOM 3365 C CA . LYS A 1 9 ? -15.564 -0.250 -11.683 1.00 72.30 9 LYS A CA 7
ATOM 3366 C C . LYS A 1 9 ? -14.523 0.168 -10.650 1.00 11.15 9 LYS A C 7
ATOM 3367 O O . LYS A 1 9 ? -14.737 0.030 -9.447 1.00 53.35 9 LYS A O 7
ATOM 3386 N N . GLY A 1 10 ? -13.393 0.681 -11.130 1.00 71.32 10 GLY A N 7
ATOM 3387 C CA . GLY A 1 10 ? -12.336 1.112 -10.234 1.00 1.51 10 GLY A CA 7
ATOM 3388 C C . GLY A 1 10 ? -11.829 2.502 -10.564 1.00 44.54 10 GLY A C 7
ATOM 3389 O O . GLY A 1 10 ? -12.535 3.490 -10.368 1.00 44.13 10 GLY A O 7
ATOM 3393 N N . ASN A 1 11 ? -10.600 2.580 -11.064 1.00 43.14 11 ASN A N 7
ATOM 3394 C CA . ASN A 1 11 ? -9.998 3.860 -11.419 1.00 64.35 11 ASN A CA 7
ATOM 3395 C C . ASN A 1 11 ? -8.982 3.691 -12.544 1.00 61.22 11 ASN A C 7
ATOM 3396 O O . ASN A 1 11 ? -8.559 2.577 -12.849 1.00 24.21 11 ASN A O 7
ATOM 3407 N N . ASN A 1 12 ? -8.596 4.805 -13.157 1.00 12.22 12 ASN A N 7
ATOM 3408 C CA . ASN A 1 12 ? -7.629 4.780 -14.249 1.00 50.22 12 ASN A CA 7
ATOM 3409 C C . ASN A 1 12 ? -6.563 5.854 -14.056 1.00 3.22 12 ASN A C 7
ATOM 3410 O O . ASN A 1 12 ? -6.694 6.727 -13.199 1.00 34.43 12 ASN A O 7
ATOM 3421 N N . GLY A 1 13 ? -5.507 5.785 -14.863 1.00 63.23 13 GLY A N 7
ATOM 3422 C CA . GLY A 1 13 ? -4.435 6.757 -14.766 1.00 11.44 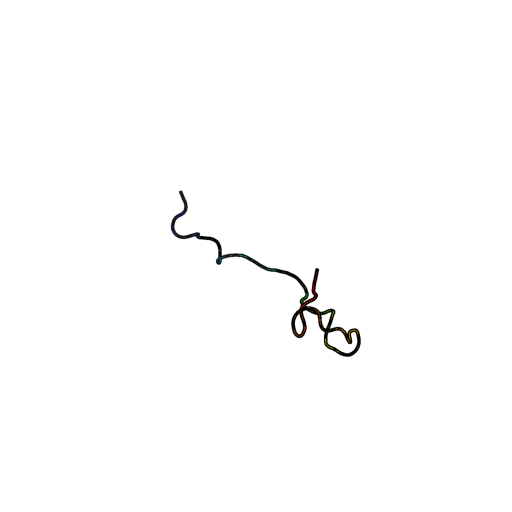13 GLY A CA 7
ATOM 3423 C C . GLY A 1 13 ? -4.535 7.838 -15.825 1.00 74.24 13 GLY A C 7
ATOM 3424 O O . GLY A 1 13 ? -4.509 9.028 -15.512 1.00 33.13 13 GLY A O 7
ATOM 3428 N N . LYS A 1 14 ? -4.646 7.423 -17.082 1.00 41.31 14 LYS A N 7
ATOM 3429 C CA . LYS A 1 14 ? -4.750 8.364 -18.191 1.00 31.43 14 LYS A CA 7
ATOM 3430 C C . LYS A 1 14 ? -5.989 8.078 -19.033 1.00 63.10 14 LYS A C 7
ATOM 3431 O O . LYS A 1 14 ? -6.706 8.996 -19.432 1.00 72.24 14 LYS A O 7
ATOM 3450 N N . TYR A 1 15 ? -6.235 6.800 -19.299 1.00 23.13 15 TYR A N 7
ATOM 3451 C CA . TYR A 1 15 ? -7.388 6.393 -20.096 1.00 52.14 15 TYR A CA 7
ATOM 3452 C C . TYR A 1 15 ? -7.861 5.000 -19.696 1.00 24.31 15 TYR A C 7
ATOM 3453 O O . TYR A 1 15 ? -7.299 4.374 -18.796 1.00 24.31 15 TYR A O 7
ATOM 3471 N N . LEU A 1 16 ? -8.899 4.518 -20.373 1.00 34.43 16 LEU A N 7
ATOM 3472 C CA . LEU A 1 16 ? -9.449 3.196 -20.091 1.00 51.02 16 LEU A CA 7
ATOM 3473 C C . LEU A 1 16 ? -10.148 2.625 -21.319 1.00 2.23 16 LEU A C 7
ATOM 3474 O O . LEU A 1 16 ? -10.039 3.169 -22.418 1.00 31.03 16 LEU A O 7
ATOM 3490 N N . SER A 1 17 ? -10.869 1.525 -21.125 1.00 2.24 17 SER A N 7
ATOM 3491 C CA . SER A 1 17 ? -11.587 0.878 -22.218 1.00 33.33 17 SER A CA 7
ATOM 3492 C C . SER A 1 17 ? -13.065 0.717 -21.877 1.00 1.12 17 SER A C 7
ATOM 3493 O O . SER A 1 17 ? -13.416 0.264 -20.788 1.00 24.22 17 SER A O 7
ATOM 3501 N N . ARG A 1 18 ? -13.926 1.092 -22.818 1.00 73.01 18 ARG A N 7
ATOM 3502 C CA . ARG A 1 18 ? -15.366 0.990 -22.618 1.00 44.22 18 ARG A CA 7
ATOM 3503 C C . ARG A 1 18 ? -15.980 -0.015 -23.587 1.00 64.44 18 ARG A C 7
ATOM 3504 O O . ARG A 1 18 ? -17.023 0.245 -24.188 1.00 24.41 18 ARG A O 7
ATOM 3525 N N . ILE A 1 19 ? -15.327 -1.162 -23.735 1.00 74.22 19 ILE A N 7
ATOM 3526 C CA . ILE A 1 19 ? -15.808 -2.206 -24.630 1.00 71.43 19 ILE A CA 7
ATOM 3527 C C . ILE A 1 19 ? -15.991 -3.526 -23.888 1.00 62.31 19 ILE A C 7
ATOM 3528 O O . ILE A 1 19 ? -15.036 -4.278 -23.692 1.00 72.34 19 ILE A O 7
ATOM 3544 N N . HIS A 1 20 ? -17.225 -3.803 -23.479 1.00 62.44 20 HIS A N 7
ATOM 3545 C CA . HIS A 1 20 ? -17.535 -5.034 -22.760 1.00 44.23 20 HIS A CA 7
ATOM 3546 C C . HIS A 1 20 ? -18.815 -5.668 -23.295 1.00 11.04 20 HIS A C 7
ATOM 3547 O O . HIS A 1 20 ? -18.840 -6.854 -23.624 1.00 33.21 20 HIS A O 7
ATOM 3561 N N . ARG A 1 21 ? -19.875 -4.871 -23.379 1.00 2.42 21 ARG A N 7
ATOM 3562 C CA . ARG A 1 21 ? -21.158 -5.356 -23.872 1.00 1.43 21 ARG A CA 7
ATOM 3563 C C . ARG A 1 21 ? -21.814 -4.324 -24.786 1.00 71.21 21 ARG A C 7
ATOM 3564 O O . ARG A 1 21 ? -21.433 -3.153 -24.792 1.00 31.45 21 ARG A O 7
ATOM 3585 N N . SER A 1 22 ? -22.802 -4.767 -25.558 1.00 74.35 22 SER A N 7
ATOM 3586 C CA . SER A 1 22 ? -23.508 -3.884 -26.478 1.00 64.34 22 SER A CA 7
ATOM 3587 C C . SER A 1 22 ? -24.689 -4.603 -27.122 1.00 22.23 22 SER A C 7
ATOM 3588 O O . SER A 1 22 ? -25.772 -4.037 -27.267 1.00 32.00 22 SER A O 7
ATOM 3596 N N . GLY A 1 23 ? -24.472 -5.857 -27.508 1.00 33.34 23 GLY A N 7
ATOM 3597 C CA . GLY A 1 23 ? -25.526 -6.635 -28.133 1.00 53.43 23 GLY A CA 7
ATOM 3598 C C . GLY A 1 23 ? -25.589 -8.055 -27.606 1.00 43.41 23 GLY A C 7
ATOM 3599 O O . GLY A 1 23 ? -25.730 -9.004 -28.378 1.00 53.01 23 GLY A O 7
ATOM 3603 N N . ILE A 1 24 ? -25.484 -8.201 -26.290 1.00 53.22 24 ILE A N 7
ATOM 3604 C CA . ILE A 1 24 ? -25.529 -9.516 -25.662 1.00 1.23 24 ILE A CA 7
ATOM 3605 C C . ILE A 1 24 ? -26.635 -9.587 -24.614 1.00 13.31 24 ILE A C 7
ATOM 3606 O O . ILE A 1 24 ? -26.750 -8.710 -23.758 1.00 1.51 24 ILE A O 7
ATOM 3622 N N . ASP A 1 25 ? -27.443 -10.638 -24.687 1.00 45.22 25 ASP A N 7
ATOM 3623 C CA . ASP A 1 25 ? -28.539 -10.825 -23.743 1.00 61.35 25 ASP A CA 7
ATOM 3624 C C . ASP A 1 25 ? -28.521 -12.237 -23.163 1.00 51.41 25 ASP A C 7
ATOM 3625 O O . ASP A 1 25 ? -28.312 -13.212 -23.883 1.00 4.32 25 ASP A O 7
ATOM 3634 N N . TYR A 1 26 ? -28.739 -12.336 -21.857 1.00 71.31 26 TYR A N 7
ATOM 3635 C CA . TYR A 1 26 ? -28.744 -13.627 -21.178 1.00 2.34 26 TYR A CA 7
ATOM 3636 C C . TYR A 1 26 ? -30.171 -14.100 -20.918 1.00 53.13 26 TYR A C 7
ATOM 3637 O O . TYR A 1 26 ? -30.460 -14.697 -19.880 1.00 61.14 26 TYR A O 7
ATOM 3655 N N . THR A 1 27 ? -31.060 -13.829 -21.868 1.00 24.42 27 THR A N 7
ATOM 3656 C CA . THR A 1 27 ? -32.457 -14.226 -21.743 1.00 10.45 27 THR A CA 7
ATOM 3657 C C . THR A 1 27 ? -32.794 -15.361 -22.703 1.00 20.12 27 THR A C 7
ATOM 3658 O O . THR A 1 27 ? -33.257 -15.126 -23.818 1.00 65.03 27 THR A O 7
ATOM 3669 N N . GLU A 1 28 ? -32.559 -16.593 -22.261 1.00 43.41 28 GLU A N 7
ATOM 3670 C CA . GLU A 1 28 ? -32.839 -17.764 -23.083 1.00 30.14 28 GLU A CA 7
ATOM 3671 C C . GLU A 1 28 ? -34.285 -18.219 -22.908 1.00 21.31 28 GLU A C 7
ATOM 3672 O O . GLU A 1 28 ? -34.932 -18.650 -23.864 1.00 74.52 28 GLU A O 7
ATOM 3684 N N . PHE A 1 29 ? -34.787 -18.118 -21.682 1.00 71.41 29 PHE A N 7
ATOM 3685 C CA . PHE A 1 29 ? -36.156 -18.520 -21.380 1.00 4.12 29 PHE A CA 7
ATOM 3686 C C . PHE A 1 29 ? -37.154 -17.706 -22.198 1.00 0.14 29 PHE A C 7
ATOM 3687 O O . PHE A 1 29 ? -38.183 -18.222 -22.633 1.00 65.50 29 PHE A O 7
ATOM 3704 N N . ALA A 1 30 ? -36.841 -16.431 -22.403 1.00 45.02 30 ALA A N 7
ATOM 3705 C CA . ALA A 1 30 ? -37.709 -15.546 -23.170 1.00 73.13 30 ALA A CA 7
ATOM 3706 C C . ALA A 1 30 ? -38.057 -16.154 -24.524 1.00 1.02 30 ALA A C 7
ATOM 3707 O O . ALA A 1 30 ? -39.202 -16.090 -24.971 1.00 50.23 30 ALA A O 7
ATOM 3714 N N . LYS A 1 31 ? -37.061 -16.747 -25.174 1.00 12.52 31 LYS A N 7
ATOM 3715 C CA . LYS A 1 31 ? -37.260 -17.368 -26.478 1.00 30.13 31 LYS A CA 7
ATOM 3716 C C . LYS A 1 31 ? -37.144 -18.886 -26.381 1.00 31.23 31 LYS A C 7
ATOM 3717 O O . LYS A 1 31 ? -36.074 -19.418 -26.082 1.00 33.04 31 LYS A O 7
ATOM 3736 N N . ASP A 1 32 ? -38.249 -19.577 -26.635 1.00 5.24 32 ASP A N 7
ATOM 3737 C CA . ASP A 1 32 ? -38.270 -21.034 -26.579 1.00 13.03 32 ASP A CA 7
ATOM 3738 C C . ASP A 1 32 ? -39.418 -21.593 -27.413 1.00 14.14 32 ASP A C 7
ATOM 3739 O O . ASP A 1 32 ? -40.579 -21.246 -27.202 1.00 53.41 32 ASP A O 7
ATOM 3748 N N . ASN A 1 33 ? -39.084 -22.462 -28.363 1.00 40.14 33 ASN A N 7
ATOM 3749 C CA . ASN A 1 33 ? -40.087 -23.068 -29.231 1.00 74.42 33 ASN A CA 7
ATOM 3750 C C . ASN A 1 33 ? -39.503 -24.256 -29.990 1.00 14.44 33 ASN A C 7
ATOM 3751 O O . ASN A 1 33 ? -38.297 -24.502 -29.947 1.00 2.54 33 ASN A O 7
ATOM 3762 N N . THR A 1 34 ? -40.366 -24.989 -30.685 1.00 13.15 34 THR A N 7
ATOM 3763 C CA . THR A 1 34 ? -39.937 -26.150 -31.455 1.00 75.51 34 THR A CA 7
ATOM 3764 C C . THR A 1 34 ? -39.824 -25.817 -32.938 1.00 33.21 34 THR A C 7
ATOM 3765 O O . THR A 1 34 ? -38.726 -25.783 -33.493 1.00 4.33 34 THR A O 7
ATOM 3776 N N . ASP A 1 35 ? -40.965 -25.572 -33.572 1.00 14.00 35 ASP A N 7
ATOM 3777 C CA . ASP A 1 35 ? -40.993 -25.240 -34.992 1.00 43.03 35 ASP A CA 7
ATOM 3778 C C . ASP A 1 35 ? -40.699 -23.759 -35.209 1.00 53.11 35 ASP A C 7
ATOM 3779 O O . ASP A 1 35 ? -40.834 -23.246 -36.321 1.00 54.21 35 ASP A O 7
ATOM 3788 N N . PHE A 1 1 ? -12.609 9.608 2.559 1.00 51.22 1 PHE A N 8
ATOM 3789 C CA . PHE A 1 1 ? -11.179 9.790 2.774 1.00 64.54 1 PHE A CA 8
ATOM 3790 C C . PHE A 1 1 ? -10.377 8.725 2.032 1.00 63.04 1 PHE A C 8
ATOM 3791 O O . PHE A 1 1 ? -9.367 9.024 1.395 1.00 20.32 1 PHE A O 8
ATOM 3808 N N . ASN A 1 2 ? -10.834 7.480 2.120 1.00 20.42 2 ASN A N 8
ATOM 3809 C CA . ASN A 1 2 ? -10.159 6.369 1.458 1.00 33.43 2 ASN A CA 8
ATOM 3810 C C . ASN A 1 2 ? -11.153 5.274 1.085 1.00 75.13 2 ASN A C 8
ATOM 3811 O O . ASN A 1 2 ? -11.191 4.203 1.693 1.00 25.34 2 ASN A O 8
ATOM 3822 N N . PRO A 1 3 ? -11.977 5.544 0.062 1.00 61.51 3 PRO A N 8
ATOM 3823 C CA . PRO A 1 3 ? -12.985 4.595 -0.416 1.00 74.23 3 PRO A CA 8
ATOM 3824 C C . PRO A 1 3 ? -12.362 3.388 -1.109 1.00 40.22 3 PRO A C 8
ATOM 3825 O O . PRO A 1 3 ? -11.139 3.250 -1.158 1.00 14.43 3 PRO A O 8
ATOM 3836 N N . VAL A 1 4 ? -13.209 2.517 -1.646 1.00 54.53 4 VAL A N 8
ATOM 3837 C CA . VAL A 1 4 ? -12.741 1.321 -2.338 1.00 22.33 4 VAL A CA 8
ATOM 3838 C C . VAL A 1 4 ? -13.882 0.634 -3.081 1.00 63.34 4 VAL A C 8
ATOM 3839 O O . VAL A 1 4 ? -14.993 0.521 -2.567 1.00 31.33 4 VAL A O 8
ATOM 3852 N N . GLY A 1 5 ? -13.598 0.177 -4.297 1.00 51.24 5 GLY A N 8
ATOM 3853 C CA . GLY A 1 5 ? -14.610 -0.493 -5.093 1.00 73.13 5 GLY A CA 8
ATOM 3854 C C . GLY A 1 5 ? -14.112 -1.796 -5.686 1.00 51.21 5 GLY A C 8
ATOM 3855 O O . GLY A 1 5 ? -13.066 -2.309 -5.288 1.00 64.30 5 GLY A O 8
ATOM 3859 N N . VAL A 1 6 ? -14.863 -2.335 -6.641 1.00 52.23 6 VAL A N 8
ATOM 3860 C CA . VAL A 1 6 ? -14.492 -3.587 -7.291 1.00 45.03 6 VAL A CA 8
ATOM 3861 C C . VAL A 1 6 ? -14.034 -3.346 -8.725 1.00 73.23 6 VAL A C 8
ATOM 3862 O O . VAL A 1 6 ? -14.040 -2.215 -9.208 1.00 62.24 6 VAL A O 8
ATOM 3875 N N . ALA A 1 7 ? -13.636 -4.419 -9.401 1.00 74.15 7 ALA A N 8
ATOM 3876 C CA . ALA A 1 7 ? -13.176 -4.326 -10.781 1.00 34.24 7 ALA A CA 8
ATOM 3877 C C . ALA A 1 7 ? -14.235 -3.683 -11.670 1.00 40.43 7 ALA A C 8
ATOM 3878 O O . ALA A 1 7 ? -13.914 -2.933 -12.592 1.00 15.14 7 ALA A O 8
ATOM 3885 N N . PHE A 1 8 ? -15.499 -3.983 -11.388 1.00 10.22 8 PHE A N 8
ATOM 3886 C CA . PHE A 1 8 ? -16.605 -3.435 -12.164 1.00 15.43 8 PHE A CA 8
ATOM 3887 C C . PHE A 1 8 ? -16.583 -1.910 -12.142 1.00 22.30 8 PHE A C 8
ATOM 3888 O O . PHE A 1 8 ? -16.831 -1.258 -13.157 1.00 45.40 8 PHE A O 8
ATOM 3905 N N . LYS A 1 9 ? -16.283 -1.345 -10.977 1.00 20.21 9 LYS A N 8
ATOM 3906 C CA . LYS A 1 9 ? -16.227 0.104 -10.820 1.00 61.12 9 LYS A CA 8
ATOM 3907 C C . LYS A 1 9 ? -14.872 0.539 -10.271 1.00 72.12 9 LYS A C 8
ATOM 3908 O O . LYS A 1 9 ? -14.798 1.312 -9.317 1.00 74.33 9 LYS A O 8
ATOM 3927 N N . GLY A 1 10 ? -13.802 0.037 -10.881 1.00 25.54 10 GLY A N 8
ATOM 3928 C CA . GLY A 1 10 ? -12.465 0.387 -10.439 1.00 23.43 10 GLY A CA 8
ATOM 3929 C C . GLY A 1 10 ? -11.463 0.400 -11.577 1.00 24.33 10 GLY A C 8
ATOM 3930 O O . GLY A 1 10 ? -10.338 -0.074 -11.428 1.00 62.10 10 GLY A O 8
ATOM 3934 N N . ASN A 1 11 ? -11.873 0.944 -12.718 1.00 4.53 11 ASN A N 8
ATOM 3935 C CA . ASN A 1 11 ? -11.005 1.015 -13.888 1.00 14.11 11 ASN A CA 8
ATOM 3936 C C . ASN A 1 11 ? -10.215 2.321 -13.900 1.00 55.24 11 ASN A C 8
ATOM 3937 O O . ASN A 1 11 ? -8.986 2.314 -13.956 1.00 11.51 11 ASN A O 8
ATOM 3948 N N . ASN A 1 12 ? -10.931 3.439 -13.847 1.00 63.32 12 ASN A N 8
ATOM 3949 C CA . ASN A 1 12 ? -10.298 4.752 -13.853 1.00 20.42 12 ASN A CA 8
ATOM 3950 C C . ASN A 1 12 ? -10.278 5.352 -12.450 1.00 60.33 12 ASN A C 8
ATOM 3951 O O . ASN A 1 12 ? -9.233 5.409 -11.802 1.00 1.34 12 ASN A O 8
ATOM 3962 N N . GLY A 1 13 ? -11.441 5.799 -11.986 1.00 54.02 13 GLY A N 8
ATOM 3963 C CA . GLY A 1 13 ? -11.535 6.389 -10.663 1.00 50.32 13 GLY A CA 8
ATOM 3964 C C . GLY A 1 13 ? -12.967 6.492 -10.175 1.00 40.30 13 GLY A C 8
ATOM 3965 O O . GLY A 1 13 ? -13.604 5.482 -9.878 1.00 52.31 13 GLY A O 8
ATOM 3969 N N . LYS A 1 14 ? -13.474 7.717 -10.091 1.00 11.33 14 LYS A N 8
ATOM 3970 C CA . LYS A 1 14 ? -14.839 7.950 -9.635 1.00 33.22 14 LYS A CA 8
ATOM 3971 C C . LYS A 1 14 ? -15.619 8.777 -10.653 1.00 13.32 14 LYS A C 8
ATOM 3972 O O . LYS A 1 14 ? -16.732 8.417 -11.037 1.00 34.15 14 LYS A O 8
ATOM 3991 N N . TYR A 1 15 ? -15.027 9.884 -11.086 1.00 2.53 15 TYR A N 8
ATOM 3992 C CA . TYR A 1 15 ? -15.667 10.763 -12.059 1.00 51.54 15 TYR A CA 8
ATOM 3993 C C . TYR A 1 15 ? -14.688 11.159 -13.161 1.00 13.24 15 TYR A C 8
ATOM 3994 O O . TYR A 1 15 ? -13.477 11.198 -12.947 1.00 52.25 15 TYR A O 8
ATOM 4012 N N . LEU A 1 16 ? -15.224 11.453 -14.340 1.00 21.24 16 LEU A N 8
ATOM 4013 C CA . LEU A 1 16 ? -14.401 11.849 -15.477 1.00 62.25 16 LEU A CA 8
ATOM 4014 C C . LEU A 1 16 ? -15.198 12.706 -16.455 1.00 45.30 16 LEU A C 8
ATOM 4015 O O . LEU A 1 16 ? -16.311 13.137 -16.154 1.00 61.12 16 LEU A O 8
ATOM 4031 N N . SER A 1 17 ? -14.622 12.947 -17.628 1.00 63.42 17 SER A N 8
ATOM 4032 C CA . SER A 1 17 ? -15.278 13.754 -18.651 1.00 73.14 17 SER A CA 8
ATOM 4033 C C . SER A 1 17 ? -16.140 12.883 -19.559 1.00 51.40 17 SER A C 8
ATOM 4034 O O . SER A 1 17 ? -15.889 12.782 -20.761 1.00 14.14 17 SER A O 8
ATOM 4042 N N . ARG A 1 18 ? -17.157 12.257 -18.977 1.00 54.21 18 ARG A N 8
ATOM 4043 C CA . ARG A 1 18 ? -18.057 11.393 -19.732 1.00 72.10 18 ARG A CA 8
ATOM 4044 C C . ARG A 1 18 ? -19.248 12.184 -20.266 1.00 31.21 18 ARG A C 8
ATOM 4045 O O . ARG A 1 18 ? -20.400 11.794 -20.075 1.00 54.30 18 ARG A O 8
ATOM 4066 N N . ILE A 1 19 ? -18.962 13.296 -20.934 1.00 61.10 19 ILE A N 8
ATOM 4067 C CA . ILE A 1 19 ? -20.009 14.139 -21.495 1.00 25.15 19 ILE A CA 8
ATOM 4068 C C . ILE A 1 19 ? -20.077 13.997 -23.012 1.00 1.41 19 ILE A C 8
ATOM 4069 O O . ILE A 1 19 ? -19.049 13.915 -23.686 1.00 33.21 19 ILE A O 8
ATOM 4085 N N . HIS A 1 20 ? -21.295 13.968 -23.545 1.00 33.03 20 HIS A N 8
ATOM 4086 C CA . HIS A 1 20 ? -21.497 13.837 -24.983 1.00 24.41 20 HIS A CA 8
ATOM 4087 C C . HIS A 1 20 ? -20.756 14.937 -25.738 1.00 3.13 20 HIS A C 8
ATOM 4088 O O . HIS A 1 20 ? -20.049 14.669 -26.709 1.00 62.54 20 HIS A O 8
ATOM 4102 N N . ARG A 1 21 ? -20.925 16.175 -25.286 1.00 25.24 21 ARG A N 8
ATOM 4103 C CA . ARG A 1 21 ? -20.275 17.316 -25.920 1.00 44.13 21 ARG A CA 8
ATOM 4104 C C . ARG A 1 21 ? -20.132 18.476 -24.939 1.00 52.30 21 ARG A C 8
ATOM 4105 O O . ARG A 1 21 ? -19.086 19.121 -24.873 1.00 25.21 21 ARG A O 8
ATOM 4126 N N . SER A 1 22 ? -21.191 18.734 -24.179 1.00 22.21 22 SER A N 8
ATOM 4127 C CA . SER A 1 22 ? -21.186 19.819 -23.204 1.00 52.53 22 SER A CA 8
ATOM 4128 C C . SER A 1 22 ? -21.926 19.411 -21.933 1.00 20.20 22 SER A C 8
ATOM 4129 O O . SER A 1 22 ? -21.372 19.460 -20.836 1.00 30.15 22 SER A O 8
ATOM 4137 N N . GLY A 1 23 ? -23.183 19.007 -22.091 1.00 43.43 23 GLY A N 8
ATOM 4138 C CA . GLY A 1 23 ? -23.980 18.597 -20.950 1.00 41.33 23 GLY A CA 8
ATOM 4139 C C . GLY A 1 23 ? -25.445 18.952 -21.108 1.00 53.22 23 GLY A C 8
ATOM 4140 O O . GLY A 1 23 ? -26.158 18.333 -21.898 1.00 41.30 23 GLY A O 8
ATOM 4144 N N . ILE A 1 24 ? -25.894 19.949 -20.355 1.00 13.22 24 ILE A N 8
ATOM 4145 C CA . ILE A 1 24 ? -27.284 20.385 -20.415 1.00 14.15 24 ILE A CA 8
ATOM 4146 C C . ILE A 1 24 ? -27.381 21.903 -20.512 1.00 64.20 24 ILE A C 8
ATOM 4147 O O . ILE A 1 24 ? -26.936 22.623 -19.618 1.00 44.25 24 ILE A O 8
ATOM 4163 N N . ASP A 1 25 ? -27.966 22.384 -21.604 1.00 13.31 25 ASP A N 8
ATOM 4164 C CA . ASP A 1 25 ? -28.124 23.818 -21.818 1.00 31.03 25 ASP A CA 8
ATOM 4165 C C . ASP A 1 25 ? -29.505 24.134 -22.383 1.00 14.52 25 ASP A C 8
ATOM 4166 O O . ASP A 1 25 ? -30.339 23.242 -22.549 1.00 62.21 25 ASP A O 8
ATOM 4175 N N . TYR A 1 26 ? -29.743 25.408 -22.674 1.00 53.24 26 TYR A N 8
ATOM 4176 C CA . TYR A 1 26 ? -31.025 25.842 -23.217 1.00 75.21 26 TYR A CA 8
ATOM 4177 C C . TYR A 1 26 ? -31.010 25.808 -24.742 1.00 32.54 26 TYR A C 8
ATOM 4178 O O . TYR A 1 26 ? -32.005 25.457 -25.377 1.00 2.13 26 TYR A O 8
ATOM 4196 N N . THR A 1 27 ? -29.873 26.176 -25.325 1.00 51.43 27 THR A N 8
ATOM 4197 C CA . THR A 1 27 ? -29.727 26.188 -26.775 1.00 13.44 27 THR A CA 8
ATOM 4198 C C . THR A 1 27 ? -28.290 25.889 -27.185 1.00 22.42 27 THR A C 8
ATOM 4199 O O . THR A 1 27 ? -27.352 26.520 -26.698 1.00 11.22 27 THR A O 8
ATOM 4210 N N . GLU A 1 28 ? -28.125 24.924 -28.085 1.00 34.22 28 GLU A N 8
ATOM 4211 C CA . GLU A 1 28 ? -26.800 24.543 -28.560 1.00 12.45 28 GLU A CA 8
ATOM 4212 C C . GLU A 1 28 ? -26.355 25.441 -29.711 1.00 52.50 28 GLU A C 8
ATOM 4213 O O . GLU A 1 28 ? -25.178 25.780 -29.829 1.00 45.14 28 GLU A O 8
ATOM 4225 N N . PHE A 1 29 ? -27.307 25.822 -30.558 1.00 52.34 29 PHE A N 8
ATOM 4226 C CA . PHE A 1 29 ? -27.014 26.679 -31.701 1.00 33.12 29 PHE A CA 8
ATOM 4227 C C . PHE A 1 29 ? -26.305 27.954 -31.257 1.00 34.53 29 PHE A C 8
ATOM 4228 O O . PHE A 1 29 ? -25.297 28.352 -31.840 1.00 14.14 29 PHE A O 8
ATOM 4245 N N . ALA A 1 30 ? -26.841 28.592 -30.220 1.00 3.30 30 ALA A N 8
ATOM 4246 C CA . ALA A 1 30 ? -26.260 29.821 -29.696 1.00 25.33 30 ALA A CA 8
ATOM 4247 C C . ALA A 1 30 ? -24.780 29.638 -29.380 1.00 30.10 30 ALA A C 8
ATOM 4248 O O . ALA A 1 30 ? -23.947 30.463 -29.755 1.00 43.43 30 ALA A O 8
ATOM 4255 N N . LYS A 1 31 ? -24.459 28.552 -28.686 1.00 75.43 31 LYS A N 8
ATOM 4256 C CA . LYS A 1 31 ? -23.079 28.258 -28.318 1.00 60.25 31 LYS A CA 8
ATOM 4257 C C . LYS A 1 31 ? -22.306 27.698 -29.508 1.00 45.00 31 LYS A C 8
ATOM 4258 O O . LYS A 1 31 ? -22.897 27.190 -30.461 1.00 14.23 31 LYS A O 8
ATOM 4277 N N . ASP A 1 32 ? -20.982 27.794 -29.446 1.00 35.02 32 ASP A N 8
ATOM 4278 C CA . ASP A 1 32 ? -20.129 27.294 -30.517 1.00 61.44 32 ASP A CA 8
ATOM 4279 C C . ASP A 1 32 ? -18.657 27.373 -30.121 1.00 22.22 32 ASP A C 8
ATOM 4280 O O . ASP A 1 32 ? -17.906 26.414 -30.292 1.00 10.00 32 ASP A O 8
ATOM 4289 N N . ASN A 1 33 ? -18.252 28.523 -29.592 1.00 2.22 33 ASN A N 8
ATOM 4290 C CA . ASN A 1 33 ? -16.870 28.728 -29.174 1.00 12.55 33 ASN A CA 8
ATOM 4291 C C . ASN A 1 33 ? -16.747 28.657 -27.655 1.00 74.33 33 ASN A C 8
ATOM 4292 O O . ASN A 1 33 ? -15.836 28.021 -27.124 1.00 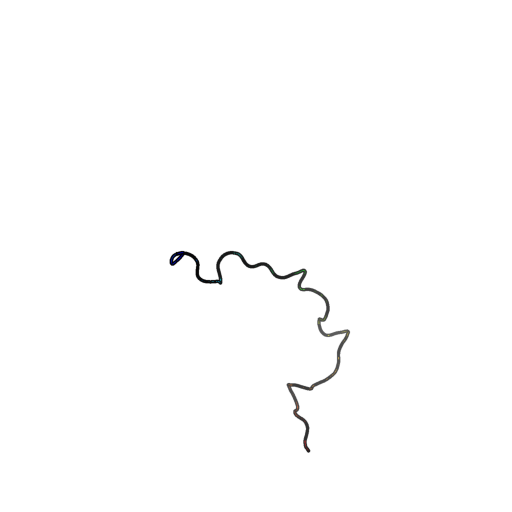34.41 33 ASN A O 8
ATOM 4303 N N . THR A 1 34 ? -17.670 29.314 -26.959 1.00 72.44 34 THR A N 8
ATOM 4304 C CA . THR A 1 34 ? -17.664 29.326 -25.502 1.00 5.03 34 THR A CA 8
ATOM 4305 C C . THR A 1 34 ? -18.980 29.864 -24.951 1.00 50.22 34 THR A C 8
ATOM 4306 O O . THR A 1 34 ? -19.512 29.343 -23.971 1.00 34.51 34 THR A O 8
ATOM 4317 N N . ASP A 1 35 ? -19.501 30.906 -25.589 1.00 50.53 35 ASP A N 8
ATOM 4318 C CA . ASP A 1 35 ? -20.757 31.512 -25.164 1.00 10.42 35 ASP A CA 8
ATOM 4319 C C . ASP A 1 35 ? -21.356 32.362 -26.280 1.00 24.24 35 ASP A C 8
ATOM 4320 O O . ASP A 1 35 ? -22.505 32.800 -26.194 1.00 75.53 35 ASP A O 8
ATOM 4329 N N . PHE A 1 1 ? -23.601 -9.434 2.249 1.00 71.15 1 PHE A N 9
ATOM 4330 C CA . PHE A 1 1 ? -22.856 -10.164 1.229 1.00 12.12 1 PHE A CA 9
ATOM 4331 C C . PHE A 1 1 ? -22.713 -9.330 -0.041 1.00 12.11 1 PHE A C 9
ATOM 4332 O O . PHE A 1 1 ? -23.603 -9.315 -0.890 1.00 14.11 1 PHE A O 9
ATOM 4349 N N . ASN A 1 2 ? -21.587 -8.636 -0.162 1.00 3.23 2 ASN A N 9
ATOM 4350 C CA . ASN A 1 2 ? -21.326 -7.797 -1.327 1.00 14.41 2 ASN A CA 9
ATOM 4351 C C . ASN A 1 2 ? -19.891 -7.974 -1.814 1.00 24.33 2 ASN A C 9
ATOM 4352 O O . ASN A 1 2 ? -19.050 -7.085 -1.676 1.00 60.44 2 ASN A O 9
ATOM 4363 N N . PRO A 1 3 ? -19.603 -9.146 -2.398 1.00 30.11 3 PRO A N 9
ATOM 4364 C CA . PRO A 1 3 ? -18.270 -9.465 -2.918 1.00 71.44 3 PRO A CA 9
ATOM 4365 C C . PRO A 1 3 ? -17.921 -8.649 -4.159 1.00 75.12 3 PRO A C 9
ATOM 4366 O O . PRO A 1 3 ? -16.831 -8.089 -4.258 1.00 5.22 3 PRO A O 9
ATOM 4377 N N . VAL A 1 4 ? -18.856 -8.588 -5.102 1.00 14.41 4 VAL A N 9
ATOM 4378 C CA . VAL A 1 4 ? -18.647 -7.841 -6.336 1.00 23.35 4 VAL A CA 9
ATOM 4379 C C . VAL A 1 4 ? -18.628 -6.338 -6.072 1.00 41.44 4 VAL A C 9
ATOM 4380 O O . VAL A 1 4 ? -19.059 -5.878 -5.016 1.00 15.15 4 VAL A O 9
ATOM 4393 N N . GLY A 1 5 ? -18.122 -5.580 -7.040 1.00 21.23 5 GLY A N 9
ATOM 4394 C CA . GLY A 1 5 ? -18.056 -4.137 -6.893 1.00 31.31 5 GLY A CA 9
ATOM 4395 C C . GLY A 1 5 ? -16.664 -3.654 -6.536 1.00 53.40 5 GLY A C 9
ATOM 4396 O O . GLY A 1 5 ? -16.507 -2.678 -5.804 1.00 44.14 5 GLY A O 9
ATOM 4400 N N . VAL A 1 6 ? -15.650 -4.342 -7.053 1.00 22.22 6 VAL A N 9
ATOM 4401 C CA . VAL A 1 6 ? -14.264 -3.978 -6.784 1.00 54.11 6 VAL A CA 9
ATOM 4402 C C . VAL A 1 6 ? -13.533 -3.610 -8.070 1.00 31.13 6 VAL A C 9
ATOM 4403 O O . VAL A 1 6 ? -12.694 -2.711 -8.083 1.00 24.24 6 VAL A O 9
ATOM 4416 N N . ALA A 1 7 ? -13.859 -4.311 -9.151 1.00 42.15 7 ALA A N 9
ATOM 4417 C CA . ALA A 1 7 ? -13.235 -4.057 -10.444 1.00 32.42 7 ALA A CA 9
ATOM 4418 C C . ALA A 1 7 ? -14.196 -3.337 -11.384 1.00 2.03 7 ALA A C 9
ATOM 4419 O O . ALA A 1 7 ? -13.788 -2.476 -12.164 1.00 13.31 7 ALA A O 9
ATOM 4426 N N . PHE A 1 8 ? -15.473 -3.694 -11.305 1.00 30.21 8 PHE A N 9
ATOM 4427 C CA . PHE A 1 8 ? -16.492 -3.082 -12.151 1.00 55.13 8 PHE A CA 9
ATOM 4428 C C . PHE A 1 8 ? -16.453 -1.562 -12.036 1.00 2.34 8 PHE A C 9
ATOM 4429 O O . PHE A 1 8 ? -16.622 -0.848 -13.025 1.00 63.23 8 PHE A O 9
ATOM 4446 N N . LYS A 1 9 ? -16.229 -1.071 -10.821 1.00 44.32 9 LYS A N 9
ATOM 4447 C CA . LYS A 1 9 ? -16.166 0.364 -10.575 1.00 24.53 9 LYS A CA 9
ATOM 4448 C C . LYS A 1 9 ? -14.915 0.970 -11.203 1.00 71.23 9 LYS A C 9
ATOM 4449 O O . LYS A 1 9 ? -14.942 2.094 -11.702 1.00 65.13 9 LYS A O 9
ATOM 4468 N N . GLY A 1 10 ? -13.820 0.217 -11.174 1.00 40.24 10 GLY A N 9
ATOM 4469 C CA . GLY A 1 10 ? -12.575 0.696 -11.744 1.00 4.33 10 GLY A CA 9
ATOM 4470 C C . GLY A 1 10 ? -11.375 -0.104 -11.276 1.00 71.41 10 GLY A C 9
ATOM 4471 O O . GLY A 1 10 ? -11.527 -1.188 -10.712 1.00 5.33 10 GLY A O 9
ATOM 4475 N N . ASN A 1 11 ? -10.181 0.430 -11.510 1.00 15.30 11 ASN A N 9
ATOM 4476 C CA . ASN A 1 11 ? -8.951 -0.244 -11.109 1.00 31.22 11 ASN A CA 9
ATOM 4477 C C . ASN A 1 11 ? -8.157 0.612 -10.129 1.00 64.45 11 ASN A C 9
ATOM 4478 O O . ASN A 1 11 ? -8.106 0.320 -8.934 1.00 1.21 11 ASN A O 9
ATOM 4489 N N . ASN A 1 12 ? -7.539 1.671 -10.640 1.00 1.43 12 ASN A N 9
ATOM 4490 C CA . ASN A 1 12 ? -6.746 2.570 -9.810 1.00 31.43 12 ASN A CA 9
ATOM 4491 C C . ASN A 1 12 ? -6.261 3.771 -10.617 1.00 41.22 12 ASN A C 9
ATOM 4492 O O . ASN A 1 12 ? -6.303 4.906 -10.147 1.00 20.52 12 ASN A O 9
ATOM 4503 N N . GLY A 1 13 ? -5.800 3.509 -11.837 1.00 22.14 13 GLY A N 9
ATOM 4504 C CA . GLY A 1 13 ? -5.314 4.578 -12.690 1.00 12.20 13 GLY A CA 9
ATOM 4505 C C . GLY A 1 13 ? -3.952 5.087 -12.263 1.00 13.42 13 GLY A C 9
ATOM 4506 O O . GLY A 1 13 ? -3.850 6.068 -11.526 1.00 3.12 13 GLY A O 9
ATOM 4510 N N . LYS A 1 14 ? -2.901 4.418 -12.725 1.00 62.13 14 LYS A N 9
ATOM 4511 C CA . LYS A 1 14 ? -1.537 4.807 -12.386 1.00 11.43 14 LYS A CA 9
ATOM 4512 C C . LYS A 1 14 ? -1.172 6.136 -13.039 1.00 33.05 14 LYS A C 9
ATOM 4513 O O . LYS A 1 14 ? -0.571 7.005 -12.408 1.00 11.10 14 LYS A O 9
ATOM 4532 N N . TYR A 1 15 ? -1.541 6.289 -14.307 1.00 53.12 15 TYR A N 9
ATOM 4533 C CA . TYR A 1 15 ? -1.251 7.512 -15.045 1.00 1.33 15 TYR A CA 9
ATOM 4534 C C . TYR A 1 15 ? -2.514 8.350 -15.227 1.00 45.11 15 TYR A C 9
ATOM 4535 O O . TYR A 1 15 ? -3.572 7.831 -15.584 1.00 4.21 15 TYR A O 9
ATOM 4553 N N . LEU A 1 16 ? -2.393 9.650 -14.979 1.00 72.12 16 LEU A N 9
ATOM 4554 C CA . LEU A 1 16 ? -3.523 10.563 -15.115 1.00 52.32 16 LEU A CA 9
ATOM 4555 C C . LEU A 1 16 ? -3.061 11.931 -15.605 1.00 64.31 16 LEU A C 9
ATOM 4556 O O . LEU A 1 16 ? -1.911 12.101 -16.009 1.00 24.43 16 LEU A O 9
ATOM 4572 N N . SER A 1 17 ? -3.965 12.905 -15.563 1.00 42.34 17 SER A N 9
ATOM 4573 C CA . SER A 1 17 ? -3.651 14.259 -16.003 1.00 71.41 17 SER A CA 9
ATOM 4574 C C . SER A 1 17 ? -3.056 15.078 -14.861 1.00 52.41 17 SER A C 9
ATOM 4575 O O . SER A 1 17 ? -3.534 15.023 -13.728 1.00 54.11 17 SER A O 9
ATOM 4583 N N . ARG A 1 18 ? -2.008 15.835 -15.168 1.00 1.55 18 ARG A N 9
ATOM 4584 C CA . ARG A 1 18 ? -1.345 16.665 -14.169 1.00 52.53 18 ARG A CA 9
ATOM 4585 C C . ARG A 1 18 ? -0.783 17.934 -14.801 1.00 55.01 18 ARG A C 9
ATOM 4586 O O . ARG A 1 18 ? -1.000 19.038 -14.298 1.00 11.43 18 ARG A O 9
ATOM 4607 N N . ILE A 1 19 ? -0.062 17.770 -15.905 1.00 31.33 19 ILE A N 9
ATOM 4608 C CA . ILE A 1 19 ? 0.530 18.903 -16.606 1.00 10.13 19 ILE A CA 9
ATOM 4609 C C . ILE A 1 19 ? 0.441 18.721 -18.117 1.00 4.11 19 ILE A C 9
ATOM 4610 O O . ILE A 1 19 ? 0.033 17.666 -18.604 1.00 15.23 19 ILE A O 9
ATOM 4626 N N . HIS A 1 20 ? 0.829 19.756 -18.856 1.00 54.12 20 HIS A N 9
ATOM 4627 C CA . HIS A 1 20 ? 0.797 19.710 -20.314 1.00 33.44 20 HIS A CA 9
ATOM 4628 C C . HIS A 1 20 ? 2.019 20.402 -20.906 1.00 2.42 20 HIS A C 9
ATOM 4629 O O . HIS A 1 20 ? 2.798 19.790 -21.637 1.00 55.31 20 HIS A O 9
ATOM 4643 N N . ARG A 1 21 ? 2.181 21.683 -20.588 1.00 51.11 21 ARG A N 9
ATOM 4644 C CA . ARG A 1 21 ? 3.309 22.458 -21.091 1.00 21.43 21 ARG A CA 9
ATOM 4645 C C . ARG A 1 21 ? 3.833 23.411 -20.020 1.00 43.22 21 ARG A C 9
ATOM 4646 O O . ARG A 1 21 ? 5.039 23.484 -19.778 1.00 71.42 21 ARG A O 9
ATOM 4667 N N . SER A 1 22 ? 2.922 24.138 -19.383 1.00 22.02 22 SER A N 9
ATOM 4668 C CA . SER A 1 22 ? 3.294 25.088 -18.341 1.00 14.14 22 SER A CA 9
ATOM 4669 C C . SER A 1 22 ? 3.544 24.373 -17.018 1.00 23.20 22 SER A C 9
ATOM 4670 O O . SER A 1 22 ? 3.428 23.152 -16.927 1.00 41.44 22 SER A O 9
ATOM 4678 N N . GLY A 1 23 ? 3.888 25.145 -15.991 1.00 45.03 23 GLY A N 9
ATOM 4679 C CA . GLY A 1 23 ? 4.151 24.569 -14.685 1.00 0.40 23 GLY A CA 9
ATOM 4680 C C . GLY A 1 23 ? 5.616 24.645 -14.301 1.00 33.43 23 GLY A C 9
ATOM 4681 O O . GLY A 1 23 ? 5.948 24.838 -13.131 1.00 32.53 23 GLY A O 9
ATOM 4685 N N . ILE A 1 24 ? 6.493 24.492 -15.288 1.00 73.43 24 ILE A N 9
ATOM 4686 C CA . ILE A 1 24 ? 7.929 24.544 -15.046 1.00 20.15 24 ILE A CA 9
ATOM 4687 C C . ILE A 1 24 ? 8.626 25.433 -16.071 1.00 52.45 24 ILE A C 9
ATOM 4688 O O . ILE A 1 24 ? 8.425 25.284 -17.276 1.00 25.21 24 ILE A O 9
ATOM 4704 N N . ASP A 1 25 ? 9.449 26.355 -15.582 1.00 14.41 25 ASP A N 9
ATOM 4705 C CA . ASP A 1 25 ? 10.180 27.266 -16.456 1.00 31.25 25 ASP A CA 9
ATOM 4706 C C . ASP A 1 25 ? 11.535 26.680 -16.840 1.00 15.44 25 ASP A C 9
ATOM 4707 O O . ASP A 1 25 ? 12.312 26.269 -15.979 1.00 23.12 25 ASP A O 9
ATOM 4716 N N . TYR A 1 26 ? 11.811 26.644 -18.139 1.00 35.23 26 TYR A N 9
ATOM 4717 C CA . TYR A 1 26 ? 13.070 26.105 -18.640 1.00 65.44 26 TYR A CA 9
ATOM 4718 C C . TYR A 1 26 ? 13.574 26.914 -19.831 1.00 41.34 26 TYR A C 9
ATOM 4719 O O . TYR A 1 26 ? 14.754 27.258 -19.909 1.00 52.24 26 TYR A O 9
ATOM 4737 N N . THR A 1 27 ? 12.671 27.216 -20.757 1.00 34.25 27 THR A N 9
ATOM 4738 C CA . THR A 1 27 ? 13.022 27.983 -21.945 1.00 20.15 27 THR A CA 9
ATOM 4739 C C . THR A 1 27 ? 12.219 29.277 -22.022 1.00 65.22 27 THR A C 9
ATOM 4740 O O . THR A 1 27 ? 11.003 29.253 -22.209 1.00 24.31 27 THR A O 9
ATOM 4751 N N . GLU A 1 28 ? 12.907 30.405 -21.875 1.00 60.04 28 GLU A N 9
ATOM 4752 C CA . GLU A 1 28 ? 12.257 31.709 -21.927 1.00 63.53 28 GLU A CA 9
ATOM 4753 C C . GLU A 1 28 ? 12.135 32.200 -23.366 1.00 12.32 28 GLU A C 9
ATOM 4754 O O . GLU A 1 28 ? 11.093 32.714 -23.772 1.00 22.45 28 GLU A O 9
ATOM 4766 N N . PHE A 1 29 ? 13.207 32.035 -24.134 1.00 30.41 29 PHE A N 9
ATOM 4767 C CA . PHE A 1 29 ? 13.222 32.462 -25.529 1.00 75.25 29 PHE A CA 9
ATOM 4768 C C . PHE A 1 29 ? 12.038 31.873 -26.290 1.00 71.41 29 PHE A C 9
ATOM 4769 O O . PHE A 1 29 ? 11.438 32.536 -27.135 1.00 34.43 29 PHE A O 9
ATOM 4786 N N . ALA A 1 30 ? 11.709 30.622 -25.984 1.00 50.40 30 ALA A N 9
ATOM 4787 C CA . ALA A 1 30 ? 10.597 29.943 -26.638 1.00 64.21 30 ALA A CA 9
ATOM 4788 C C . ALA A 1 30 ? 9.307 30.742 -26.496 1.00 74.41 30 ALA A C 9
ATOM 4789 O O . ALA A 1 30 ? 8.520 30.845 -27.438 1.00 71.01 30 ALA A O 9
ATOM 4796 N N . LYS A 1 31 ? 9.092 31.306 -25.313 1.00 65.43 31 LYS A N 9
ATOM 4797 C CA . LYS A 1 31 ? 7.897 32.097 -25.046 1.00 30.31 31 LYS A CA 9
ATOM 4798 C C . LYS A 1 31 ? 7.977 32.760 -23.674 1.00 42.42 31 LYS A C 9
ATOM 4799 O O . LYS A 1 31 ? 8.463 32.163 -22.714 1.00 44.43 31 LYS A O 9
ATOM 4818 N N . ASP A 1 32 ? 7.496 33.996 -23.590 1.00 1.33 32 ASP A N 9
ATOM 4819 C CA . ASP A 1 32 ? 7.511 34.738 -22.336 1.00 62.31 32 ASP A CA 9
ATOM 4820 C C . ASP A 1 32 ? 6.130 34.739 -21.688 1.00 64.32 32 ASP A C 9
ATOM 4821 O O . ASP A 1 32 ? 5.117 34.570 -22.364 1.00 15.23 32 ASP A O 9
ATOM 4830 N N . ASN A 1 33 ? 6.099 34.930 -20.373 1.00 35.00 33 ASN A N 9
ATOM 4831 C CA . ASN A 1 33 ? 4.842 34.951 -19.633 1.00 14.12 33 ASN A CA 9
ATOM 4832 C C . ASN A 1 33 ? 4.621 36.310 -18.975 1.00 51.23 33 ASN A C 9
ATOM 4833 O O . ASN A 1 33 ? 3.635 36.994 -19.251 1.00 3.31 33 ASN A O 9
ATOM 4844 N N . THR A 1 34 ? 5.546 36.695 -18.101 1.00 21.45 34 THR A N 9
ATOM 4845 C CA . THR A 1 34 ? 5.453 37.972 -17.404 1.00 75.24 34 THR A CA 9
ATOM 4846 C C . THR A 1 34 ? 6.733 38.271 -16.633 1.00 4.32 34 THR A C 9
ATOM 4847 O O . THR A 1 34 ? 7.201 39.410 -16.606 1.00 64.43 34 THR A O 9
ATOM 4858 N N . ASP A 1 35 ? 7.298 37.243 -16.008 1.00 12.10 35 ASP A N 9
ATOM 4859 C CA . ASP A 1 35 ? 8.527 37.397 -15.238 1.00 33.24 35 ASP A CA 9
ATOM 4860 C C . ASP A 1 35 ? 9.719 36.824 -15.999 1.00 71.02 35 ASP A C 9
ATOM 4861 O O . ASP A 1 35 ? 9.886 37.077 -17.192 1.00 4.40 35 ASP A O 9
ATOM 4870 N N . PHE A 1 1 ? -9.076 -13.615 3.897 1.00 52.31 1 PHE A N 10
ATOM 4871 C CA . PHE A 1 1 ? -9.769 -12.832 2.880 1.00 61.33 1 PHE A CA 10
ATOM 4872 C C . PHE A 1 1 ? -10.581 -11.708 3.518 1.00 20.03 1 PHE A C 10
ATOM 4873 O O . PHE A 1 1 ? -10.950 -11.783 4.690 1.00 0.23 1 PHE A O 10
ATOM 4890 N N . ASN A 1 2 ? -10.853 -10.667 2.739 1.00 50.15 2 ASN A N 10
ATOM 4891 C CA . ASN A 1 2 ? -11.620 -9.527 3.227 1.00 11.02 2 ASN A CA 10
ATOM 4892 C C . ASN A 1 2 ? -12.440 -8.901 2.103 1.00 33.31 2 ASN A C 10
ATOM 4893 O O . ASN A 1 2 ? -12.137 -7.814 1.610 1.00 55.15 2 ASN A O 10
ATOM 4904 N N . PRO A 1 3 ? -13.505 -9.603 1.687 1.00 2.33 3 PRO A N 10
ATOM 4905 C CA . PRO A 1 3 ? -14.393 -9.136 0.618 1.00 2.44 3 PRO A CA 10
ATOM 4906 C C . PRO A 1 3 ? -15.228 -7.933 1.041 1.00 14.43 3 PRO A C 10
ATOM 4907 O O . PRO A 1 3 ? -15.415 -7.682 2.232 1.00 20.54 3 PRO A O 10
ATOM 4918 N N . VAL A 1 4 ? -15.729 -7.191 0.060 1.00 51.33 4 VAL A N 10
ATOM 4919 C CA . VAL A 1 4 ? -16.547 -6.014 0.332 1.00 42.32 4 VAL A CA 10
ATOM 4920 C C . VAL A 1 4 ? -17.078 -5.404 -0.961 1.00 52.20 4 VAL A C 10
ATOM 4921 O O . VAL A 1 4 ? -18.201 -4.904 -1.008 1.00 71.35 4 VAL A O 10
ATOM 4934 N N . GLY A 1 5 ? -16.262 -5.448 -2.010 1.00 33.11 5 GLY A N 10
ATOM 4935 C CA . GLY A 1 5 ? -16.667 -4.897 -3.289 1.00 55.21 5 GLY A CA 10
ATOM 4936 C C . GLY A 1 5 ? -16.190 -5.734 -4.459 1.00 12.52 5 GLY A C 10
ATOM 4937 O O . GLY A 1 5 ? -15.913 -6.924 -4.308 1.00 41.41 5 GLY A O 10
ATOM 4941 N N . VAL A 1 6 ? -16.093 -5.111 -5.630 1.00 74.05 6 VAL A N 10
ATOM 4942 C CA . VAL A 1 6 ? -15.646 -5.806 -6.831 1.00 75.41 6 VAL A CA 10
ATOM 4943 C C . VAL A 1 6 ? -14.678 -4.946 -7.636 1.00 74.44 6 VAL A C 10
ATOM 4944 O O . VAL A 1 6 ? -14.342 -3.833 -7.236 1.00 53.22 6 VAL A O 10
ATOM 4957 N N . ALA A 1 7 ? -14.234 -5.472 -8.773 1.00 33.33 7 ALA A N 10
ATOM 4958 C CA . ALA A 1 7 ? -13.306 -4.752 -9.636 1.00 54.41 7 ALA A CA 10
ATOM 4959 C C . ALA A 1 7 ? -14.037 -4.099 -10.804 1.00 55.23 7 ALA A C 10
ATOM 4960 O O . ALA A 1 7 ? -13.516 -4.033 -11.917 1.00 5.33 7 ALA A O 10
ATOM 4967 N N . PHE A 1 8 ? -15.249 -3.619 -10.545 1.00 34.43 8 PHE A N 10
ATOM 4968 C CA . PHE A 1 8 ? -16.053 -2.973 -11.575 1.00 12.31 8 PHE A CA 10
ATOM 4969 C C . PHE A 1 8 ? -15.669 -1.504 -11.724 1.00 41.40 8 PHE A C 10
ATOM 4970 O O . PHE A 1 8 ? -15.637 -0.967 -12.831 1.00 3.45 8 PHE A O 10
ATOM 4987 N N . LYS A 1 9 ? -15.378 -0.858 -10.600 1.00 31.42 9 LYS A N 10
ATOM 4988 C CA . LYS A 1 9 ? -14.995 0.549 -10.602 1.00 74.33 9 LYS A CA 10
ATOM 4989 C C . LYS A 1 9 ? -13.744 0.771 -11.446 1.00 21.45 9 LYS A C 10
ATOM 4990 O O . LYS A 1 9 ? -12.694 0.186 -11.182 1.00 61.14 9 LYS A O 10
ATOM 5009 N N . GLY A 1 10 ? -13.862 1.622 -12.460 1.00 60.32 10 GLY A N 10
ATOM 5010 C CA . GLY A 1 10 ? -12.733 1.907 -13.326 1.00 24.42 10 GLY A CA 10
ATOM 5011 C C . GLY A 1 10 ? -12.558 3.390 -13.581 1.00 71.30 10 GLY A C 10
ATOM 5012 O O . GLY A 1 10 ? -12.289 3.805 -14.708 1.00 54.24 10 GLY A O 10
ATOM 5016 N N . ASN A 1 11 ? -12.711 4.192 -12.532 1.00 0.02 11 ASN A N 10
ATOM 5017 C CA . ASN A 1 11 ? -12.570 5.639 -12.649 1.00 72.32 11 ASN A CA 10
ATOM 5018 C C . ASN A 1 11 ? -11.804 6.208 -11.458 1.00 10.44 11 ASN A C 10
ATOM 5019 O O . ASN A 1 11 ? -12.377 6.451 -10.397 1.00 24.01 11 ASN A O 10
ATOM 5030 N N . ASN A 1 12 ? -10.505 6.419 -11.644 1.00 13.11 12 ASN A N 10
ATOM 5031 C CA . ASN A 1 12 ? -9.660 6.960 -10.586 1.00 44.41 12 ASN A CA 10
ATOM 5032 C C . ASN A 1 12 ? -8.283 7.334 -11.127 1.00 5.01 12 ASN A C 10
ATOM 5033 O O . ASN A 1 12 ? -7.291 6.665 -10.843 1.00 23.23 12 ASN A O 10
ATOM 5044 N N . GLY A 1 13 ? -8.231 8.408 -11.910 1.00 75.31 13 GLY A N 10
ATOM 5045 C CA . GLY A 1 13 ? -6.972 8.852 -12.478 1.00 14.30 13 GLY A CA 10
ATOM 5046 C C . GLY A 1 13 ? -7.119 9.334 -13.907 1.00 71.24 13 GLY A C 10
ATOM 5047 O O . GLY A 1 13 ? -7.148 8.532 -14.841 1.00 43.40 13 GLY A O 10
ATOM 5051 N N . LYS A 1 14 ? -7.215 10.648 -14.080 1.00 4.03 14 LYS A N 10
ATOM 5052 C CA . LYS A 1 14 ? -7.360 11.236 -15.406 1.00 13.32 14 LYS A CA 10
ATOM 5053 C C . LYS A 1 14 ? -6.100 11.021 -16.238 1.00 2.11 14 LYS A C 10
ATOM 5054 O O . LYS A 1 14 ? -6.155 10.453 -17.330 1.00 42.44 14 LYS A O 10
ATOM 5073 N N . TYR A 1 15 ? -4.967 11.476 -15.717 1.00 21.35 15 TYR A N 10
ATOM 5074 C CA . TYR A 1 15 ? -3.694 11.333 -16.412 1.00 23.53 15 TYR A CA 10
ATOM 5075 C C . TYR A 1 15 ? -3.040 9.994 -16.084 1.00 32.21 15 TYR A C 10
ATOM 5076 O O . TYR A 1 15 ? -3.642 9.139 -15.433 1.00 20.01 15 TYR A O 10
ATOM 5094 N N . LEU A 1 16 ? -1.804 9.820 -16.537 1.00 71.11 16 LEU A N 10
ATOM 5095 C CA . LEU A 1 16 ? -1.065 8.585 -16.292 1.00 41.05 16 LEU A CA 10
ATOM 5096 C C . LEU A 1 16 ? 0.423 8.866 -16.117 1.00 44.52 16 LEU A C 10
ATOM 5097 O O . LEU A 1 16 ? 0.837 10.020 -16.002 1.00 22.24 16 LEU A O 10
ATOM 5113 N N . SER A 1 17 ? 1.223 7.804 -16.102 1.00 12.33 17 SER A N 10
ATOM 5114 C CA . SER A 1 17 ? 2.666 7.937 -15.941 1.00 32.11 17 SER A CA 10
ATOM 5115 C C . SER A 1 17 ? 3.398 7.460 -17.191 1.00 13.03 17 SER A C 10
ATOM 5116 O O . SER A 1 17 ? 2.775 7.047 -18.169 1.00 21.11 17 SER A O 10
ATOM 5124 N N . ARG A 1 18 ? 4.726 7.520 -17.151 1.00 72.24 18 ARG A N 10
ATOM 5125 C CA . ARG A 1 18 ? 5.545 7.095 -18.280 1.00 50.33 18 ARG A CA 10
ATOM 5126 C C . ARG A 1 18 ? 5.344 5.611 -18.569 1.00 41.31 18 ARG A C 10
ATOM 5127 O O . ARG A 1 18 ? 5.341 5.189 -19.726 1.00 31.42 18 ARG A O 10
ATOM 5148 N N . ILE A 1 19 ? 5.176 4.825 -17.512 1.00 30.43 19 ILE A N 10
ATOM 5149 C CA . ILE A 1 19 ? 4.974 3.388 -17.652 1.00 22.32 19 ILE A CA 10
ATOM 5150 C C . ILE A 1 19 ? 3.507 3.061 -17.906 1.00 31.03 19 ILE A C 10
ATOM 5151 O O . ILE A 1 19 ? 2.624 3.511 -17.174 1.00 22.35 19 ILE A O 10
ATOM 5167 N N . HIS A 1 20 ? 3.252 2.274 -18.945 1.00 24.01 20 HIS A N 10
ATOM 5168 C CA . HIS A 1 20 ? 1.891 1.884 -19.295 1.00 74.33 20 HIS A CA 10
ATOM 5169 C C . HIS A 1 20 ? 1.476 0.625 -18.538 1.00 52.43 20 HIS A C 10
ATOM 5170 O O . HIS A 1 20 ? 0.475 0.622 -17.822 1.00 74.13 20 HIS A O 10
ATOM 5184 N N . ARG A 1 21 ? 2.250 -0.442 -18.705 1.00 75.00 21 ARG A N 10
ATOM 5185 C CA . ARG A 1 21 ? 1.961 -1.706 -18.040 1.00 34.52 21 ARG A CA 10
ATOM 5186 C C . ARG A 1 21 ? 3.153 -2.654 -18.132 1.00 32.11 21 ARG A C 10
ATOM 5187 O O . ARG A 1 21 ? 3.836 -2.711 -19.155 1.00 51.41 21 ARG A O 10
ATOM 5208 N N . SER A 1 22 ? 3.397 -3.397 -17.057 1.00 72.01 22 SER A N 10
ATOM 5209 C CA . SER A 1 22 ? 4.509 -4.340 -17.016 1.00 10.11 22 SER A CA 10
ATOM 5210 C C . SER A 1 22 ? 4.019 -5.768 -17.234 1.00 20.02 22 SER A C 10
ATOM 5211 O O . SER A 1 22 ? 3.283 -6.316 -16.415 1.00 13.32 22 SER A O 10
ATOM 5219 N N . GLY A 1 23 ? 4.434 -6.365 -18.347 1.00 61.44 23 GLY A N 10
ATOM 5220 C CA . GLY A 1 23 ? 4.028 -7.724 -18.654 1.00 63.21 23 GLY A CA 10
ATOM 5221 C C . GLY A 1 23 ? 5.143 -8.535 -19.286 1.00 13.33 23 GLY A C 10
ATOM 5222 O O . GLY A 1 23 ? 5.090 -8.857 -20.473 1.00 20.23 23 GLY A O 10
ATOM 5226 N N . ILE A 1 24 ? 6.157 -8.862 -18.491 1.00 43.10 24 ILE A N 10
ATOM 5227 C CA . ILE A 1 24 ? 7.290 -9.638 -18.980 1.00 33.12 24 ILE A CA 10
ATOM 5228 C C . ILE A 1 24 ? 6.835 -10.981 -19.540 1.00 73.22 24 ILE A C 10
ATOM 5229 O O . ILE A 1 24 ? 5.833 -11.544 -19.097 1.00 33.13 24 ILE A O 10
ATOM 5245 N N . ASP A 1 25 ? 7.579 -11.492 -20.516 1.00 74.01 25 ASP A N 10
ATOM 5246 C CA . ASP A 1 25 ? 7.255 -12.771 -21.135 1.00 70.14 25 ASP A CA 10
ATOM 5247 C C . ASP A 1 25 ? 8.505 -13.432 -21.704 1.00 30.04 25 ASP A C 10
ATOM 5248 O O . ASP A 1 25 ? 9.189 -12.863 -22.556 1.00 12.01 25 ASP A O 10
ATOM 5257 N N . TYR A 1 26 ? 8.801 -14.636 -21.226 1.00 4.13 26 TYR A N 10
ATOM 5258 C CA . TYR A 1 26 ? 9.973 -15.373 -21.685 1.00 35.50 26 TYR A CA 10
ATOM 5259 C C . TYR A 1 26 ? 9.582 -16.433 -22.711 1.00 25.23 26 TYR A C 10
ATOM 5260 O O . TYR A 1 26 ? 8.400 -16.668 -22.961 1.00 62.32 26 TYR A O 10
ATOM 5278 N N . THR A 1 27 ? 10.587 -17.072 -23.304 1.00 55.32 27 THR A N 10
ATOM 5279 C CA . THR A 1 27 ? 10.351 -18.106 -24.303 1.00 3.11 27 THR A CA 10
ATOM 5280 C C . THR A 1 27 ? 11.648 -18.813 -24.679 1.00 2.22 27 THR A C 10
ATOM 5281 O O . THR A 1 27 ? 12.725 -18.219 -24.634 1.00 43.43 27 THR A O 10
ATOM 5292 N N . GLU A 1 28 ? 11.537 -20.085 -25.050 1.00 1.13 28 GLU A N 10
ATOM 5293 C CA . GLU A 1 28 ? 12.703 -20.872 -25.434 1.00 22.42 28 GLU A CA 10
ATOM 5294 C C . GLU A 1 28 ? 13.514 -20.155 -26.509 1.00 12.54 28 GLU A C 10
ATOM 5295 O O . GLU A 1 28 ? 14.744 -20.218 -26.520 1.00 1.32 28 GLU A O 10
ATOM 5307 N N . PHE A 1 29 ? 12.817 -19.473 -27.412 1.00 60.32 29 PHE A N 10
ATOM 5308 C CA . PHE A 1 29 ? 13.471 -18.744 -28.493 1.00 31.51 29 PHE A CA 10
ATOM 5309 C C . PHE A 1 29 ? 14.403 -17.670 -27.939 1.00 72.24 29 PHE A C 10
ATOM 5310 O O . PHE A 1 29 ? 15.537 -17.523 -28.393 1.00 70.04 29 PHE A O 10
ATOM 5327 N N . ALA A 1 30 ? 13.914 -16.922 -26.955 1.00 62.04 30 ALA A N 10
ATOM 5328 C CA . ALA A 1 30 ? 14.701 -15.863 -26.338 1.00 2.34 30 ALA A CA 10
ATOM 5329 C C . ALA A 1 30 ? 15.790 -16.441 -25.439 1.00 12.21 30 ALA A C 10
ATOM 5330 O O . ALA A 1 30 ? 16.893 -15.900 -25.356 1.00 24.15 30 ALA A O 10
ATOM 5337 N N . LYS A 1 31 ? 15.473 -17.541 -24.766 1.00 54.42 31 LYS A N 10
ATOM 5338 C CA . LYS A 1 31 ? 16.422 -18.193 -23.873 1.00 22.40 31 LYS A CA 10
ATOM 5339 C C . LYS A 1 31 ? 17.703 -18.559 -24.615 1.00 65.31 31 LYS A C 10
ATOM 5340 O O . LYS A 1 31 ? 18.805 -18.391 -24.092 1.00 73.30 31 LYS A O 10
ATOM 5359 N N . ASP A 1 32 ? 17.552 -19.059 -25.836 1.00 64.44 32 ASP A N 10
ATOM 5360 C CA . ASP A 1 32 ? 18.697 -19.447 -26.652 1.00 22.44 32 ASP A CA 10
ATOM 5361 C C . ASP A 1 32 ? 19.706 -18.306 -26.748 1.00 43.44 32 ASP A C 10
ATOM 5362 O O . ASP A 1 32 ? 19.337 -17.158 -26.992 1.00 23.02 32 ASP A O 10
ATOM 5371 N N . ASN A 1 33 ? 20.980 -18.632 -26.556 1.00 50.22 33 ASN A N 10
ATOM 5372 C CA . ASN A 1 33 ? 22.041 -17.634 -26.621 1.00 3.41 33 ASN A CA 10
ATOM 5373 C C . ASN A 1 33 ? 23.398 -18.297 -26.844 1.00 42.40 33 ASN A C 10
ATOM 5374 O O . ASN A 1 33 ? 24.332 -18.103 -26.066 1.00 31.44 33 ASN A O 10
ATOM 5385 N N . THR A 1 34 ? 23.499 -19.079 -27.914 1.00 41.52 34 THR A N 10
ATOM 5386 C CA . THR A 1 34 ? 24.740 -19.771 -28.241 1.00 13.42 34 THR A CA 10
ATOM 5387 C C . THR A 1 34 ? 24.623 -20.513 -29.568 1.00 14.12 34 THR A C 10
ATOM 5388 O O . THR A 1 34 ? 23.565 -21.048 -29.900 1.00 35.14 34 THR A O 10
ATOM 5399 N N . ASP A 1 35 ? 25.716 -20.540 -30.322 1.00 50.44 35 ASP A N 10
ATOM 5400 C CA . ASP A 1 35 ? 25.736 -21.219 -31.613 1.00 4.43 35 ASP A CA 10
ATOM 5401 C C . ASP A 1 35 ? 27.093 -21.868 -31.864 1.00 22.13 35 ASP A C 10
ATOM 5402 O O . ASP A 1 35 ? 28.100 -21.472 -31.276 1.00 21.12 35 ASP A O 10
ATOM 5411 N N . PHE A 1 1 ? -18.529 -9.291 4.748 1.00 64.31 1 PHE A N 11
ATOM 5412 C CA . PHE A 1 1 ? -17.452 -8.777 3.911 1.00 0.12 1 PHE A CA 11
ATOM 5413 C C . PHE A 1 1 ? -17.907 -7.544 3.136 1.00 71.50 1 PHE A C 11
ATOM 5414 O O . PHE A 1 1 ? -18.232 -7.626 1.953 1.00 1.52 1 PHE A O 11
ATOM 5431 N N . ASN A 1 2 ? -17.928 -6.400 3.814 1.00 40.54 2 ASN A N 11
ATOM 5432 C CA . ASN A 1 2 ? -18.344 -5.149 3.190 1.00 55.11 2 ASN A CA 11
ATOM 5433 C C . ASN A 1 2 ? -17.551 -4.888 1.914 1.00 31.30 2 ASN A C 11
ATOM 5434 O O . ASN A 1 2 ? -16.477 -5.447 1.695 1.00 41.53 2 ASN A O 11
ATOM 5445 N N . PRO A 1 3 ? -18.092 -4.015 1.050 1.00 72.11 3 PRO A N 11
ATOM 5446 C CA . PRO A 1 3 ? -17.451 -3.657 -0.219 1.00 3.22 3 PRO A CA 11
ATOM 5447 C C . PRO A 1 3 ? -16.189 -2.825 -0.017 1.00 43.41 3 PRO A C 11
ATOM 5448 O O . PRO A 1 3 ? -16.191 -1.848 0.731 1.00 65.12 3 PRO A O 11
ATOM 5459 N N . VAL A 1 4 ? -15.112 -3.220 -0.689 1.00 22.25 4 VAL A N 11
ATOM 5460 C CA . VAL A 1 4 ? -13.843 -2.509 -0.585 1.00 52.13 4 VAL A CA 11
ATOM 5461 C C . VAL A 1 4 ? -13.414 -1.949 -1.936 1.00 13.25 4 VAL A C 11
ATOM 5462 O O . VAL A 1 4 ? -12.992 -0.799 -2.037 1.00 23.33 4 VAL A O 11
ATOM 5475 N N . GLY A 1 5 ? -13.527 -2.772 -2.975 1.00 31.32 5 GLY A N 11
ATOM 5476 C CA . GLY A 1 5 ? -13.147 -2.340 -4.307 1.00 10.44 5 GLY A CA 11
ATOM 5477 C C . GLY A 1 5 ? -13.590 -3.315 -5.381 1.00 54.13 5 GLY A C 11
ATOM 5478 O O . GLY A 1 5 ? -13.044 -4.412 -5.497 1.00 53.44 5 GLY A O 11
ATOM 5482 N N . VAL A 1 6 ? -14.584 -2.915 -6.167 1.00 1.41 6 VAL A N 11
ATOM 5483 C CA . VAL A 1 6 ? -15.101 -3.761 -7.237 1.00 74.14 6 VAL A CA 11
ATOM 5484 C C . VAL A 1 6 ? -14.346 -3.523 -8.540 1.00 70.34 6 VAL A C 11
ATOM 5485 O O . VAL A 1 6 ? -14.123 -2.381 -8.939 1.00 44.23 6 VAL A O 11
ATOM 5498 N N . ALA A 1 7 ? -13.956 -4.610 -9.198 1.00 35.32 7 ALA A N 11
ATOM 5499 C CA . ALA A 1 7 ? -13.228 -4.519 -10.457 1.00 43.44 7 ALA A CA 11
ATOM 5500 C C . ALA A 1 7 ? -13.987 -3.667 -11.469 1.00 65.22 7 ALA A C 11
ATOM 5501 O O . ALA A 1 7 ? -13.399 -2.834 -12.159 1.00 62.32 7 ALA A O 11
ATOM 5508 N N . PHE A 1 8 ? -15.295 -3.882 -11.554 1.00 13.30 8 PHE A N 11
ATOM 5509 C CA . PHE A 1 8 ? -16.134 -3.135 -12.485 1.00 73.53 8 PHE A CA 11
ATOM 5510 C C . PHE A 1 8 ? -16.133 -1.648 -12.143 1.00 23.43 8 PHE A C 11
ATOM 5511 O O . PHE A 1 8 ? -16.124 -0.794 -13.030 1.00 12.40 8 PHE A O 11
ATOM 5528 N N . LYS A 1 9 ? -16.140 -1.343 -10.850 1.00 72.45 9 LYS A N 11
ATOM 5529 C CA . LYS A 1 9 ? -16.138 0.039 -10.388 1.00 74.21 9 LYS A CA 11
ATOM 5530 C C . LYS A 1 9 ? -14.825 0.730 -10.742 1.00 55.04 9 LYS A C 11
ATOM 5531 O O . LYS A 1 9 ? -14.811 1.899 -11.126 1.00 73.11 9 LYS A O 11
ATOM 5550 N N . GLY A 1 10 ? -13.723 -0.002 -10.610 1.00 20.22 10 GLY A N 11
ATOM 5551 C CA . GLY A 1 10 ? -12.420 0.557 -10.922 1.00 72.50 10 GLY A CA 11
ATOM 5552 C C . GLY A 1 10 ? -12.225 0.779 -12.408 1.00 23.33 10 GLY A C 11
ATOM 5553 O O . GLY A 1 10 ? -12.422 1.885 -12.908 1.00 22.34 10 GLY A O 11
ATOM 5557 N N . ASN A 1 11 ? -11.834 -0.276 -13.116 1.00 60.51 11 ASN A N 11
ATOM 5558 C CA . ASN A 1 11 ? -11.610 -0.190 -14.554 1.00 45.21 11 ASN A CA 11
ATOM 5559 C C . ASN A 1 11 ? -12.931 -0.059 -15.305 1.00 32.54 11 ASN A C 11
ATOM 5560 O O . ASN A 1 11 ? -14.004 -0.220 -14.725 1.00 34.40 11 ASN A O 11
ATOM 5571 N N . ASN A 1 12 ? -12.845 0.235 -16.599 1.00 61.14 12 ASN A N 11
ATOM 5572 C CA . ASN A 1 12 ? -14.034 0.388 -17.429 1.00 21.31 12 ASN A CA 11
ATOM 5573 C C . ASN A 1 12 ? -14.399 -0.930 -18.105 1.00 21.14 12 ASN A C 11
ATOM 5574 O O . ASN A 1 12 ? -14.533 -0.996 -19.325 1.00 1.55 12 ASN A O 11
ATOM 5585 N N . GLY A 1 13 ? -14.559 -1.977 -17.301 1.00 24.53 13 GLY A N 11
ATOM 5586 C CA . GLY A 1 13 ? -14.907 -3.279 -17.840 1.00 20.44 13 GLY A CA 11
ATOM 5587 C C . GLY A 1 13 ? -14.101 -4.400 -17.214 1.00 71.54 13 GLY A C 11
ATOM 5588 O O . GLY A 1 13 ? -14.019 -4.508 -15.990 1.00 34.33 13 GLY A O 11
ATOM 5592 N N . LYS A 1 14 ? -13.506 -5.239 -18.054 1.00 63.14 14 LYS A N 11
ATOM 5593 C CA . LYS A 1 14 ? -12.703 -6.359 -17.577 1.00 64.34 14 LYS A CA 11
ATOM 5594 C C . LYS A 1 14 ? -11.310 -6.333 -18.198 1.00 42.15 14 LYS A C 11
ATOM 5595 O O . LYS A 1 14 ? -10.981 -5.432 -18.970 1.00 64.31 14 LYS A O 11
ATOM 5614 N N . TYR A 1 15 ? -10.497 -7.328 -17.858 1.00 23.33 15 TYR A N 11
ATOM 5615 C CA . TYR A 1 15 ? -9.139 -7.418 -18.382 1.00 11.41 15 TYR A CA 11
ATOM 5616 C C . TYR A 1 15 ? -9.142 -7.407 -19.908 1.00 14.22 15 TYR A C 11
ATOM 5617 O O . TYR A 1 15 ? -10.175 -7.635 -20.541 1.00 65.35 15 TYR A O 11
ATOM 5635 N N . LEU A 1 16 ? -7.980 -7.140 -20.493 1.00 13.35 16 LEU A N 11
ATOM 5636 C CA . LEU A 1 16 ? -7.847 -7.098 -21.946 1.00 74.24 16 LEU A CA 11
ATOM 5637 C C . LEU A 1 16 ? -6.380 -7.011 -22.355 1.00 54.21 16 LEU A C 11
ATOM 5638 O O . LEU A 1 16 ? -5.582 -6.338 -21.703 1.00 73.12 16 LEU A O 11
ATOM 5654 N N . SER A 1 17 ? -6.032 -7.694 -23.441 1.00 1.44 17 SER A N 11
ATOM 5655 C CA . SER A 1 17 ? -4.661 -7.695 -23.938 1.00 33.22 17 SER A CA 11
ATOM 5656 C C . SER A 1 17 ? -4.554 -8.486 -25.238 1.00 33.15 17 SER A C 11
ATOM 5657 O O . SER A 1 17 ? -5.049 -9.609 -25.336 1.00 13.42 17 SER A O 11
ATOM 5665 N N . ARG A 1 18 ? -3.906 -7.891 -26.233 1.00 23.11 18 ARG A N 11
ATOM 5666 C CA . ARG A 1 18 ? -3.734 -8.539 -27.528 1.00 34.25 18 ARG A CA 11
ATOM 5667 C C . ARG A 1 18 ? -2.280 -8.949 -27.743 1.00 54.22 18 ARG A C 11
ATOM 5668 O O . ARG A 1 18 ? -1.992 -10.104 -28.058 1.00 44.34 18 ARG A O 11
ATOM 5689 N N . ILE A 1 19 ? -1.369 -7.997 -27.569 1.00 52.34 19 ILE A N 11
ATOM 5690 C CA . ILE A 1 19 ? 0.053 -8.261 -27.742 1.00 1.41 19 ILE A CA 11
ATOM 5691 C C . ILE A 1 19 ? 0.733 -8.513 -26.401 1.00 21.53 19 ILE A C 11
ATOM 5692 O O . ILE A 1 19 ? 0.113 -8.388 -25.345 1.00 51.02 19 ILE A O 11
ATOM 5708 N N . HIS A 1 20 ? 2.015 -8.864 -26.450 1.00 2.53 20 HIS A N 11
ATOM 5709 C CA . HIS A 1 20 ? 2.781 -9.131 -25.239 1.00 74.42 20 HIS A CA 11
ATOM 5710 C C . HIS A 1 20 ? 3.773 -8.004 -24.965 1.00 43.02 20 HIS A C 11
ATOM 5711 O O . HIS A 1 20 ? 3.629 -7.259 -23.995 1.00 4.12 20 HIS A O 11
ATOM 5725 N N . ARG A 1 21 ? 4.781 -7.888 -25.824 1.00 14.31 21 ARG A N 11
ATOM 5726 C CA . ARG A 1 21 ? 5.798 -6.854 -25.674 1.00 51.15 21 ARG A CA 11
ATOM 5727 C C . ARG A 1 21 ? 6.274 -6.357 -27.036 1.00 52.45 21 ARG A C 11
ATOM 5728 O O . ARG A 1 21 ? 6.214 -7.084 -28.027 1.00 12.24 21 ARG A O 11
ATOM 5749 N N . SER A 1 22 ? 6.746 -5.116 -27.075 1.00 31.03 22 SER A N 11
ATOM 5750 C CA . SER A 1 22 ? 7.228 -4.521 -28.316 1.00 21.54 22 SER A CA 11
ATOM 5751 C C . SER A 1 22 ? 8.051 -3.267 -28.033 1.00 62.32 22 SER A C 11
ATOM 5752 O O . SER A 1 22 ? 9.259 -3.238 -28.266 1.00 40.15 22 SER A O 11
ATOM 5760 N N . GLY A 1 23 ? 7.387 -2.232 -27.529 1.00 54.11 23 GLY A N 11
ATOM 5761 C CA . GLY A 1 23 ? 8.071 -0.989 -27.222 1.00 60.13 23 GLY A CA 11
ATOM 5762 C C . GLY A 1 23 ? 8.795 -0.415 -28.423 1.00 24.23 23 GLY A C 11
ATOM 5763 O O . GLY A 1 23 ? 8.177 -0.117 -29.445 1.00 1.43 23 GLY A O 11
ATOM 5767 N N . ILE A 1 24 ? 10.109 -0.257 -28.300 1.00 64.31 24 ILE A N 11
ATOM 5768 C CA . ILE A 1 24 ? 10.918 0.287 -29.384 1.00 3.14 24 ILE A CA 11
ATOM 5769 C C . ILE A 1 24 ? 11.842 -0.777 -29.968 1.00 74.52 24 ILE A C 11
ATOM 5770 O O . ILE A 1 24 ? 11.992 -1.860 -29.403 1.00 44.04 24 ILE A O 11
ATOM 5786 N N . ASP A 1 25 ? 12.460 -0.460 -31.099 1.00 12.32 25 ASP A N 11
ATOM 5787 C CA . ASP A 1 25 ? 13.372 -1.387 -31.758 1.00 21.44 25 ASP A CA 11
ATOM 5788 C C . ASP A 1 25 ? 14.207 -0.669 -32.814 1.00 44.11 25 ASP A C 11
ATOM 5789 O O . ASP A 1 25 ? 14.428 -1.192 -33.906 1.00 11.43 25 ASP A O 11
ATOM 5798 N N . TYR A 1 26 ? 14.670 0.531 -32.480 1.00 52.53 26 TYR A N 11
ATOM 5799 C CA . TYR A 1 26 ? 15.478 1.322 -33.399 1.00 10.25 26 TYR A CA 11
ATOM 5800 C C . TYR A 1 26 ? 16.721 1.866 -32.703 1.00 33.15 26 TYR A C 11
ATOM 5801 O O . TYR A 1 26 ? 17.078 3.034 -32.865 1.00 11.01 26 TYR A O 11
ATOM 5819 N N . THR A 1 27 ? 17.379 1.011 -31.925 1.00 13.35 27 THR A N 11
ATOM 5820 C CA . THR A 1 27 ? 18.581 1.404 -31.203 1.00 31.31 27 THR A CA 11
ATOM 5821 C C . THR A 1 27 ? 19.823 0.761 -31.811 1.00 14.12 27 THR A C 11
ATOM 5822 O O . THR A 1 27 ? 20.731 0.343 -31.093 1.00 74.20 27 THR A O 11
ATOM 5833 N N . GLU A 1 28 ? 19.855 0.687 -33.138 1.00 74.44 28 GLU A N 11
ATOM 5834 C CA . GLU A 1 28 ? 20.987 0.094 -33.841 1.00 21.22 28 GLU A CA 11
ATOM 5835 C C . GLU A 1 28 ? 22.287 0.806 -33.477 1.00 42.41 28 GLU A C 11
ATOM 5836 O O . GLU A 1 28 ? 23.319 0.168 -33.269 1.00 74.44 28 GLU A O 11
ATOM 5848 N N . PHE A 1 29 ? 22.228 2.131 -33.403 1.00 34.24 29 PHE A N 11
ATOM 5849 C CA . PHE A 1 29 ? 23.400 2.931 -33.066 1.00 30.03 29 PHE A CA 11
ATOM 5850 C C . PHE A 1 29 ? 23.727 2.817 -31.580 1.00 22.24 29 PHE A C 11
ATOM 5851 O O . PHE A 1 29 ? 24.890 2.698 -31.197 1.00 23.43 29 PHE A O 11
ATOM 5868 N N . ALA A 1 30 ? 22.691 2.855 -30.748 1.00 24.32 30 ALA A N 11
ATOM 5869 C CA . ALA A 1 30 ? 22.868 2.755 -29.305 1.00 55.22 30 ALA A CA 11
ATOM 5870 C C . ALA A 1 30 ? 23.468 1.408 -28.917 1.00 1.11 30 ALA A C 11
ATOM 5871 O O . ALA A 1 30 ? 24.272 1.319 -27.988 1.00 2.03 30 ALA A O 11
ATOM 5878 N N . LYS A 1 31 ? 23.073 0.361 -29.633 1.00 1.30 31 LYS A N 11
ATOM 5879 C CA . LYS A 1 31 ? 23.572 -0.982 -29.365 1.00 44.31 31 LYS A CA 11
ATOM 5880 C C . LYS A 1 31 ? 25.084 -1.048 -29.553 1.00 65.40 31 LYS A C 11
ATOM 5881 O O . LYS A 1 31 ? 25.782 -1.741 -28.813 1.00 43.35 31 LYS A O 11
ATOM 5900 N N . ASP A 1 32 ? 25.584 -0.321 -30.546 1.00 24.11 32 ASP A N 11
ATOM 5901 C CA . ASP A 1 32 ? 27.015 -0.295 -30.830 1.00 10.33 32 ASP A CA 11
ATOM 5902 C C . ASP A 1 32 ? 27.759 0.542 -29.795 1.00 75.23 32 ASP A C 11
ATOM 5903 O O . ASP A 1 32 ? 27.145 1.215 -28.969 1.00 15.31 32 ASP A O 11
ATOM 5912 N N . ASN A 1 33 ? 29.086 0.492 -29.845 1.00 23.55 33 ASN A N 11
ATOM 5913 C CA . ASN A 1 33 ? 29.915 1.246 -28.910 1.00 13.31 33 ASN A CA 11
ATOM 5914 C C . ASN A 1 33 ? 30.808 2.236 -29.651 1.00 74.33 33 ASN A C 11
ATOM 5915 O O . ASN A 1 33 ? 31.456 1.888 -30.638 1.00 12.21 33 ASN A O 11
ATOM 5926 N N . THR A 1 34 ? 30.838 3.474 -29.167 1.00 62.11 34 THR A N 11
ATOM 5927 C CA . THR A 1 34 ? 31.650 4.516 -29.782 1.00 12.11 34 THR A CA 11
ATOM 5928 C C . THR A 1 34 ? 32.144 5.515 -28.741 1.00 50.03 34 THR A C 11
ATOM 5929 O O . THR A 1 34 ? 33.346 5.740 -28.605 1.00 65.33 34 THR A O 11
ATOM 5940 N N . ASP A 1 35 ? 31.210 6.110 -28.010 1.00 54.05 35 ASP A N 11
ATOM 5941 C CA . ASP A 1 35 ? 31.550 7.085 -26.978 1.00 45.45 35 ASP A CA 11
ATOM 5942 C C . ASP A 1 35 ? 30.794 6.795 -25.686 1.00 51.15 35 ASP A C 11
ATOM 5943 O O . ASP A 1 35 ? 29.736 6.164 -25.702 1.00 11.53 35 ASP A O 11
ATOM 5952 N N . PHE A 1 1 ? -23.704 7.885 0.762 1.00 50.40 1 PHE A N 12
ATOM 5953 C CA . PHE A 1 1 ? -22.411 7.406 0.285 1.00 13.00 1 PHE A CA 12
ATOM 5954 C C . PHE A 1 1 ? -22.590 6.357 -0.809 1.00 72.31 1 PHE A C 12
ATOM 5955 O O . PHE A 1 1 ? -23.702 5.899 -1.069 1.00 45.25 1 PHE A O 12
ATOM 5972 N N . ASN A 1 2 ? -21.486 5.983 -1.446 1.00 15.55 2 ASN A N 12
ATOM 5973 C CA . ASN A 1 2 ? -21.520 4.988 -2.513 1.00 44.52 2 ASN A CA 12
ATOM 5974 C C . ASN A 1 2 ? -21.108 3.616 -1.991 1.00 22.34 2 ASN A C 12
ATOM 5975 O O . ASN A 1 2 ? -20.475 3.486 -0.943 1.00 44.12 2 ASN A O 12
ATOM 5986 N N . PRO A 1 3 ? -21.475 2.564 -2.739 1.00 53.02 3 PRO A N 12
ATOM 5987 C CA . PRO A 1 3 ? -21.153 1.181 -2.372 1.00 63.24 3 PRO A CA 12
ATOM 5988 C C . PRO A 1 3 ? -19.664 0.878 -2.502 1.00 53.23 3 PRO A C 12
ATOM 5989 O O . PRO A 1 3 ? -18.878 1.738 -2.898 1.00 63.41 3 PRO A O 12
ATOM 6000 N N . VAL A 1 4 ? -19.283 -0.350 -2.165 1.00 63.02 4 VAL A N 12
ATOM 6001 C CA . VAL A 1 4 ? -17.888 -0.766 -2.246 1.00 31.52 4 VAL A CA 12
ATOM 6002 C C . VAL A 1 4 ? -17.577 -1.386 -3.603 1.00 21.32 4 VAL A C 12
ATOM 6003 O O . VAL A 1 4 ? -18.396 -2.109 -4.170 1.00 53.11 4 VAL A O 12
ATOM 6016 N N . 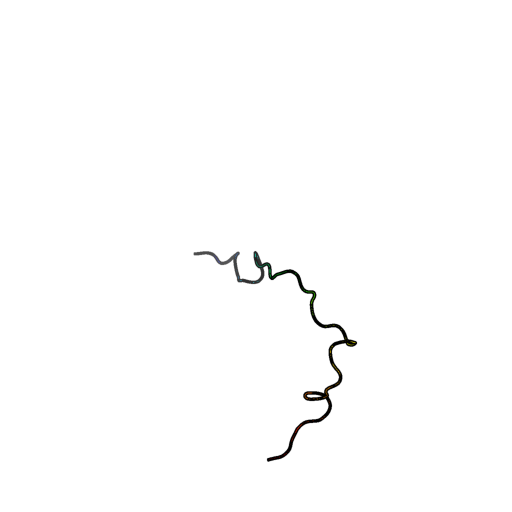GLY A 1 5 ? -16.387 -1.097 -4.122 1.00 31.11 5 GLY A N 12
ATOM 6017 C CA . GLY A 1 5 ? -15.989 -1.635 -5.410 1.00 41.54 5 GLY A CA 12
ATOM 6018 C C . GLY A 1 5 ? -15.505 -3.068 -5.315 1.00 11.24 5 GLY A C 12
ATOM 6019 O O . GLY A 1 5 ? -14.959 -3.481 -4.292 1.00 72.03 5 GLY A O 12
ATOM 6023 N N . VAL A 1 6 ? -15.706 -3.831 -6.385 1.00 53.14 6 VAL A N 12
ATOM 6024 C CA . VAL A 1 6 ? -15.287 -5.227 -6.418 1.00 40.12 6 VAL A CA 12
ATOM 6025 C C . VAL A 1 6 ? -14.311 -5.480 -7.561 1.00 2.25 6 VAL A C 12
ATOM 6026 O O . VAL A 1 6 ? -13.378 -6.273 -7.430 1.00 55.31 6 VAL A O 12
ATOM 6039 N N . ALA A 1 7 ? -14.532 -4.802 -8.682 1.00 3.13 7 ALA A N 12
ATOM 6040 C CA . ALA A 1 7 ? -13.670 -4.952 -9.848 1.00 55.32 7 ALA A CA 12
ATOM 6041 C C . ALA A 1 7 ? -14.107 -4.024 -10.976 1.00 43.32 7 ALA A C 12
ATOM 6042 O O . ALA A 1 7 ? -13.274 -3.436 -11.667 1.00 23.43 7 ALA A O 12
ATOM 6049 N N . PHE A 1 8 ? -15.417 -3.898 -11.158 1.00 21.45 8 PHE A N 12
ATOM 6050 C CA . PHE A 1 8 ? -15.964 -3.043 -12.205 1.00 71.30 8 PHE A CA 12
ATOM 6051 C C . PHE A 1 8 ? -15.573 -1.585 -11.978 1.00 13.24 8 PHE A C 12
ATOM 6052 O O . PHE A 1 8 ? -15.313 -0.845 -12.926 1.00 3.23 8 PHE A O 12
ATOM 6069 N N . LYS A 1 9 ? -15.532 -1.181 -10.713 1.00 33.32 9 LYS A N 12
ATOM 6070 C CA . LYS A 1 9 ? -15.172 0.187 -10.358 1.00 3.43 9 LYS A CA 12
ATOM 6071 C C . LYS A 1 9 ? -13.810 0.558 -10.937 1.00 12.44 9 LYS A C 12
ATOM 6072 O O . LYS A 1 9 ? -12.786 -0.006 -10.551 1.00 52.01 9 LYS A O 12
ATOM 6091 N N . GLY A 1 10 ? -13.805 1.511 -11.863 1.00 32.21 10 GLY A N 12
ATOM 6092 C CA . GLY A 1 10 ? -12.563 1.942 -12.478 1.00 41.03 10 GLY A CA 12
ATOM 6093 C C . GLY A 1 10 ? -12.787 2.924 -13.611 1.00 63.11 10 GLY A C 12
ATOM 6094 O O . GLY A 1 10 ? -13.774 3.658 -13.618 1.00 62.13 10 GLY A O 12
ATOM 6098 N N . ASN A 1 11 ? -11.868 2.939 -14.571 1.00 13.45 11 ASN A N 12
ATOM 6099 C CA . ASN A 1 11 ? -11.968 3.840 -15.712 1.00 10.14 11 ASN A CA 12
ATOM 6100 C C . ASN A 1 11 ? -11.680 3.100 -17.015 1.00 21.13 11 ASN A C 12
ATOM 6101 O O . ASN A 1 11 ? -12.433 3.208 -17.982 1.00 60.41 11 ASN A O 12
ATOM 6112 N N . ASN A 1 12 ? -10.583 2.349 -17.033 1.00 60.31 12 ASN A N 12
ATOM 6113 C CA . ASN A 1 12 ? -10.195 1.591 -18.217 1.00 22.40 12 ASN A CA 12
ATOM 6114 C C . ASN A 1 12 ? -8.962 0.738 -17.937 1.00 43.41 12 ASN A C 12
ATOM 6115 O O . ASN A 1 12 ? -9.015 -0.489 -18.001 1.00 51.04 12 ASN A O 12
ATOM 6126 N N . GLY A 1 13 ? -7.850 1.399 -17.626 1.00 24.12 13 GLY A N 12
ATOM 6127 C CA . GLY A 1 13 ? -6.619 0.686 -17.341 1.00 41.44 13 GLY A CA 12
ATOM 6128 C C . GLY A 1 13 ? -5.386 1.522 -17.621 1.00 62.35 13 GLY A C 12
ATOM 6129 O O . GLY A 1 13 ? -5.345 2.710 -17.300 1.00 52.05 13 GLY A O 12
ATOM 6133 N N . LYS A 1 14 ? -4.377 0.902 -18.222 1.00 44.51 14 LYS A N 12
ATOM 6134 C CA . LYS A 1 14 ? -3.136 1.595 -18.546 1.00 44.42 14 LYS A CA 12
ATOM 6135 C C . LYS A 1 14 ? -2.778 1.412 -20.017 1.00 4.30 14 LYS A C 12
ATOM 6136 O O . LYS A 1 14 ? -2.805 2.364 -20.797 1.00 71.14 14 LYS A O 12
ATOM 6155 N N . TYR A 1 15 ? -2.443 0.182 -20.391 1.00 41.02 15 TYR A N 12
ATOM 6156 C CA . TYR A 1 15 ? -2.079 -0.126 -21.768 1.00 25.03 15 TYR A CA 12
ATOM 6157 C C . TYR A 1 15 ? -2.018 -1.634 -21.992 1.00 30.01 15 TYR A C 12
ATOM 6158 O O . TYR A 1 15 ? -2.238 -2.420 -21.069 1.00 52.31 15 TYR A O 12
ATOM 6176 N N . LEU A 1 16 ? -1.718 -2.031 -23.223 1.00 3.34 16 LEU A N 12
ATOM 6177 C CA . LEU A 1 16 ? -1.627 -3.445 -23.571 1.00 12.40 16 LEU A CA 12
ATOM 6178 C C . LEU A 1 16 ? -0.730 -3.651 -24.787 1.00 43.33 16 LEU A C 12
ATOM 6179 O O . LEU A 1 16 ? -0.706 -2.825 -25.699 1.00 22.25 16 LEU A O 12
ATOM 6195 N N . SER A 1 17 ? 0.005 -4.758 -24.794 1.00 11.33 17 SER A N 12
ATOM 6196 C CA . SER A 1 17 ? 0.905 -5.072 -25.898 1.00 32.22 17 SER A CA 12
ATOM 6197 C C . SER A 1 17 ? 0.140 -5.691 -27.063 1.00 23.42 17 SER A C 12
ATOM 6198 O O . SER A 1 17 ? -1.066 -5.925 -26.974 1.00 0.24 17 SER A O 12
ATOM 6206 N N . ARG A 1 18 ? 0.849 -5.953 -28.155 1.00 21.53 18 ARG A N 1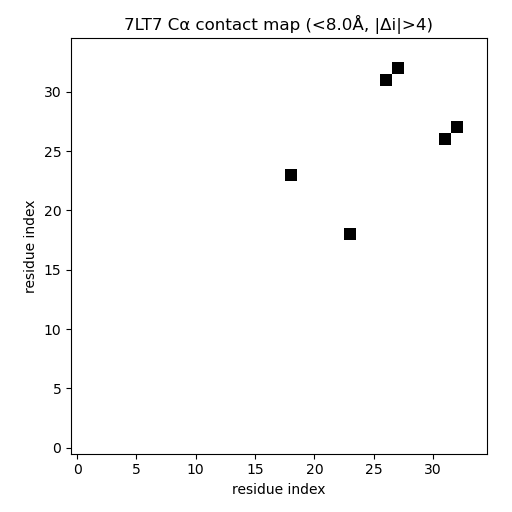2
ATOM 6207 C CA . ARG A 1 18 ? 0.237 -6.544 -29.340 1.00 5.24 18 ARG A CA 12
ATOM 6208 C C . ARG A 1 18 ? 1.276 -6.763 -30.437 1.00 42.13 18 ARG A C 12
ATOM 6209 O O . ARG A 1 18 ? 1.782 -5.807 -31.025 1.00 51.35 18 ARG A O 12
ATOM 6230 N N . ILE A 1 19 ? 1.589 -8.026 -30.705 1.00 21.44 19 ILE A N 12
ATOM 6231 C CA . ILE A 1 19 ? 2.566 -8.369 -31.731 1.00 34.33 19 ILE A CA 12
ATOM 6232 C C . ILE A 1 19 ? 1.885 -8.653 -33.066 1.00 53.24 19 ILE A C 12
ATOM 6233 O O . ILE A 1 19 ? 0.851 -9.321 -33.119 1.00 5.53 19 ILE A O 12
ATOM 6249 N N . HIS A 1 20 ? 2.471 -8.141 -34.143 1.00 45.33 20 HIS A N 12
ATOM 6250 C CA . HIS A 1 20 ? 1.923 -8.340 -35.480 1.00 54.20 20 HIS A CA 12
ATOM 6251 C C . HIS A 1 20 ? 3.038 -8.416 -36.519 1.00 73.05 20 HIS A C 12
ATOM 6252 O O . HIS A 1 20 ? 4.220 -8.427 -36.176 1.00 74.45 20 HIS A O 12
ATOM 6266 N N . ARG A 1 21 ? 2.652 -8.468 -37.790 1.00 52.32 21 ARG A N 12
ATOM 6267 C CA . ARG A 1 21 ? 3.620 -8.543 -38.879 1.00 33.33 21 ARG A CA 12
ATOM 6268 C C . ARG A 1 21 ? 4.652 -7.426 -38.768 1.00 75.43 21 ARG A C 12
ATOM 6269 O O . ARG A 1 21 ? 4.360 -6.347 -38.251 1.00 61.05 21 ARG A O 12
ATOM 6290 N N . SER A 1 22 ? 5.859 -7.691 -39.257 1.00 15.02 22 SER A N 12
ATOM 6291 C CA . SER A 1 22 ? 6.937 -6.710 -39.209 1.00 75.31 22 SER A CA 12
ATOM 6292 C C . SER A 1 22 ? 7.803 -6.793 -40.462 1.00 41.25 22 SER A C 12
ATOM 6293 O O . SER A 1 22 ? 9.025 -6.677 -40.392 1.00 2.25 22 SER A O 12
ATOM 6301 N N . GLY A 1 23 ? 7.159 -6.994 -41.607 1.00 71.13 23 GLY A N 12
ATOM 6302 C CA . GLY A 1 23 ? 7.885 -7.089 -42.859 1.00 4.11 23 GLY A CA 12
ATOM 6303 C C . GLY A 1 23 ? 7.238 -6.282 -43.968 1.00 23.10 23 GLY A C 12
ATOM 6304 O O . GLY A 1 23 ? 6.032 -6.034 -43.941 1.00 64.22 23 GLY A O 12
ATOM 6308 N N . ILE A 1 24 ? 8.040 -5.870 -44.944 1.00 11.41 24 ILE A N 12
ATOM 6309 C CA . ILE A 1 24 ? 7.539 -5.085 -46.065 1.00 21.42 24 ILE A CA 12
ATOM 6310 C C . ILE A 1 24 ? 7.681 -5.849 -47.378 1.00 53.22 24 ILE A C 12
ATOM 6311 O O . ILE A 1 24 ? 8.627 -6.614 -47.562 1.00 11.30 24 ILE A O 12
ATOM 6327 N N . ASP A 1 25 ? 6.736 -5.634 -48.286 1.00 53.11 25 ASP A N 12
ATOM 6328 C CA . ASP A 1 25 ? 6.757 -6.300 -49.583 1.00 23.00 25 ASP A CA 12
ATOM 6329 C C . ASP A 1 25 ? 6.006 -5.480 -50.627 1.00 43.24 25 ASP A C 12
ATOM 6330 O O . ASP A 1 25 ? 5.498 -4.397 -50.333 1.00 21.05 25 ASP A O 12
ATOM 6339 N N . TYR A 1 26 ? 5.940 -6.002 -51.847 1.00 73.11 26 TYR A N 12
ATOM 6340 C CA . TYR A 1 26 ? 5.254 -5.317 -52.935 1.00 65.42 26 TYR A CA 12
ATOM 6341 C C . TYR A 1 26 ? 3.997 -6.076 -53.351 1.00 35.24 26 TYR A C 12
ATOM 6342 O O . TYR A 1 26 ? 3.677 -7.125 -52.791 1.00 74.51 26 TYR A O 12
ATOM 6360 N N . THR A 1 27 ? 3.288 -5.539 -54.339 1.00 54.04 27 THR A N 12
ATOM 6361 C CA . THR A 1 27 ? 2.067 -6.164 -54.831 1.00 44.12 27 THR A CA 12
ATOM 6362 C C . THR A 1 27 ? 1.809 -5.795 -56.288 1.00 51.23 27 THR A C 12
ATOM 6363 O O . THR A 1 27 ? 1.266 -4.730 -56.581 1.00 34.13 27 THR A O 12
ATOM 6374 N N . GLU A 1 28 ? 2.202 -6.683 -57.196 1.00 4.32 28 GLU A N 12
ATOM 6375 C CA . GLU A 1 28 ? 2.013 -6.449 -58.623 1.00 31.23 28 GLU A CA 12
ATOM 6376 C C . GLU A 1 28 ? 0.569 -6.724 -59.032 1.00 63.51 28 GLU A C 12
ATOM 6377 O O . GLU A 1 28 ? -0.001 -6.009 -59.857 1.00 3.52 28 GLU A O 12
ATOM 6389 N N . PHE A 1 29 ? -0.017 -7.765 -58.450 1.00 52.22 29 PHE A N 12
ATOM 6390 C CA . PHE A 1 29 ? -1.395 -8.135 -58.755 1.00 2.35 29 PHE A CA 12
ATOM 6391 C C . PHE A 1 29 ? -2.337 -6.957 -58.531 1.00 33.21 29 PHE A C 12
ATOM 6392 O O . PHE A 1 29 ? -3.276 -6.745 -59.297 1.00 25.45 29 PHE A O 12
ATOM 6409 N N . ALA A 1 30 ? -2.080 -6.194 -57.473 1.00 22.41 30 ALA A N 12
ATOM 6410 C CA . ALA A 1 30 ? -2.904 -5.036 -57.148 1.00 2.24 30 ALA A CA 12
ATOM 6411 C C . ALA A 1 30 ? -3.055 -4.113 -58.354 1.00 35.45 30 ALA A C 12
ATOM 6412 O O . ALA A 1 30 ? -4.160 -3.681 -58.682 1.00 63.15 30 ALA A O 12
ATOM 6419 N N . LYS A 1 31 ? -1.938 -3.817 -59.010 1.00 73.42 31 LYS A N 12
ATOM 6420 C CA . LYS A 1 31 ? -1.946 -2.947 -60.179 1.00 52.14 31 LYS A CA 12
ATOM 6421 C C . LYS A 1 31 ? -2.416 -3.703 -61.418 1.00 12.21 31 LYS A C 12
ATOM 6422 O O . LYS A 1 31 ? -1.611 -4.071 -62.274 1.00 23.43 31 LYS A O 12
ATOM 6441 N N . ASP A 1 32 ? -3.721 -3.932 -61.505 1.00 42.11 32 ASP A N 12
ATOM 6442 C CA . ASP A 1 32 ? -4.299 -4.642 -62.641 1.00 0.13 32 ASP A CA 12
ATOM 6443 C C . ASP A 1 32 ? -5.823 -4.611 -62.583 1.00 24.23 32 ASP A C 12
ATOM 6444 O O . ASP A 1 32 ? -6.489 -4.468 -63.608 1.00 13.13 32 ASP A O 12
ATOM 6453 N N . ASN A 1 33 ? -6.368 -4.746 -61.380 1.00 53.34 33 ASN A N 12
ATOM 6454 C CA . ASN A 1 33 ? -7.814 -4.734 -61.189 1.00 1.43 33 ASN A CA 12
ATOM 6455 C C . ASN A 1 33 ? -8.314 -3.321 -60.905 1.00 45.14 33 ASN A C 12
ATOM 6456 O O . ASN A 1 33 ? -7.573 -2.477 -60.399 1.00 50.30 33 ASN A O 12
ATOM 6467 N N . THR A 1 34 ? -9.577 -3.069 -61.234 1.00 43.41 34 THR A N 12
ATOM 6468 C CA . THR A 1 34 ? -10.176 -1.758 -61.016 1.00 20.31 34 THR A CA 12
ATOM 6469 C C . THR A 1 34 ? -11.601 -1.887 -60.489 1.00 20.34 34 THR A C 12
ATOM 6470 O O . THR A 1 34 ? -11.995 -1.183 -59.558 1.00 23.43 34 THR A O 12
ATOM 6481 N N . ASP A 1 35 ? -12.370 -2.790 -61.089 1.00 40.24 35 ASP A N 12
ATOM 6482 C CA . ASP A 1 35 ? -13.751 -3.012 -60.678 1.00 50.30 35 ASP A CA 12
ATOM 6483 C C . ASP A 1 35 ? -13.825 -4.033 -59.547 1.00 40.44 35 ASP A C 12
ATOM 6484 O O . ASP A 1 35 ? -14.188 -3.698 -58.418 1.00 22.15 35 ASP A O 12
ATOM 6493 N N . PHE A 1 1 ? -9.353 0.062 4.037 1.00 62.11 1 PHE A N 13
ATOM 6494 C CA . PHE A 1 1 ? -9.251 0.680 2.720 1.00 22.04 1 PHE A CA 13
ATOM 6495 C C . PHE A 1 1 ? -8.303 -0.108 1.820 1.00 24.04 1 PHE A C 13
ATOM 6496 O O . PHE A 1 1 ? -7.300 -0.650 2.283 1.00 53.10 1 PHE A O 13
ATOM 6513 N N . ASN A 1 2 ? -8.629 -0.167 0.533 1.00 3.15 2 ASN A N 13
ATOM 6514 C CA . ASN A 1 2 ? -7.808 -0.889 -0.431 1.00 2.34 2 ASN A CA 13
ATOM 6515 C C . ASN A 1 2 ? -7.623 -0.073 -1.707 1.00 50.42 2 ASN A C 13
ATOM 6516 O O . ASN A 1 2 ? -8.382 0.853 -1.997 1.00 31.00 2 ASN A O 13
ATOM 6527 N N . PRO A 1 3 ? -6.591 -0.422 -2.489 1.00 53.00 3 PRO A N 13
ATOM 6528 C CA . PRO A 1 3 ? -6.283 0.264 -3.747 1.00 72.33 3 PRO A CA 13
ATOM 6529 C C . PRO A 1 3 ? -7.322 -0.013 -4.828 1.00 50.35 3 PRO A C 13
ATOM 6530 O O . PRO A 1 3 ? -7.680 0.876 -5.601 1.00 54.14 3 PRO A O 13
ATOM 6541 N N . VAL A 1 4 ? -7.803 -1.251 -4.876 1.00 34.03 4 VAL A N 13
ATOM 6542 C CA . VAL A 1 4 ? -8.803 -1.644 -5.861 1.00 15.31 4 VAL A CA 13
ATOM 6543 C C . VAL A 1 4 ? -10.197 -1.684 -5.245 1.00 13.23 4 VAL A C 13
ATOM 6544 O O . VAL A 1 4 ? -10.375 -2.140 -4.117 1.00 32.31 4 VAL A O 13
ATOM 6557 N N . GLY A 1 5 ? -11.183 -1.202 -5.995 1.00 14.34 5 GLY A N 13
ATOM 6558 C CA . GLY A 1 5 ? -12.551 -1.192 -5.506 1.00 61.35 5 GLY A CA 13
ATOM 6559 C C . GLY A 1 5 ? -13.148 -2.582 -5.426 1.00 55.14 5 GLY A C 13
ATOM 6560 O O . GLY A 1 5 ? -12.826 -3.354 -4.522 1.00 21.13 5 GLY A O 13
ATOM 6564 N N . VAL A 1 6 ? -14.023 -2.904 -6.374 1.00 63.11 6 VAL A N 13
ATOM 6565 C CA . VAL A 1 6 ? -14.669 -4.211 -6.406 1.00 61.12 6 VAL A CA 13
ATOM 6566 C C . VAL A 1 6 ? -14.227 -5.011 -7.627 1.00 30.24 6 VAL A C 13
ATOM 6567 O O . VAL A 1 6 ? -13.612 -6.070 -7.498 1.00 30.34 6 VAL A O 13
ATOM 6580 N N . ALA A 1 7 ? -14.544 -4.497 -8.811 1.00 31.54 7 ALA A N 13
ATOM 6581 C CA . ALA A 1 7 ? -14.178 -5.163 -10.055 1.00 62.52 7 ALA A CA 13
ATOM 6582 C C . ALA A 1 7 ? -14.599 -4.335 -11.264 1.00 54.24 7 ALA A C 13
ATOM 6583 O O . ALA A 1 7 ? -13.756 -3.825 -12.004 1.00 23.42 7 ALA A O 13
ATOM 6590 N N . PHE A 1 8 ? -15.906 -4.207 -11.462 1.00 21.25 8 PHE A N 13
ATOM 6591 C CA . PHE A 1 8 ? -16.438 -3.442 -12.584 1.00 31.33 8 PHE A CA 13
ATOM 6592 C C . PHE A 1 8 ? -15.988 -1.986 -12.511 1.00 1.45 8 PHE A C 13
ATOM 6593 O O . PHE A 1 8 ? -15.613 -1.390 -13.521 1.00 51.25 8 PHE A O 13
ATOM 6610 N N . LYS A 1 9 ? -16.029 -1.419 -11.311 1.00 11.31 9 LYS A N 13
ATOM 6611 C CA . LYS A 1 9 ? -15.625 -0.033 -11.104 1.00 52.11 9 LYS A CA 13
ATOM 6612 C C . LYS A 1 9 ? -14.147 0.157 -11.431 1.00 51.34 9 LYS A C 13
ATOM 6613 O O . LYS A 1 9 ? -13.480 -0.767 -11.893 1.00 63.41 9 LYS A O 13
ATOM 6632 N N . GLY A 1 10 ? -13.642 1.362 -11.186 1.00 1.01 10 GLY A N 13
ATOM 6633 C CA . GLY A 1 10 ? -12.246 1.651 -11.459 1.00 51.30 10 GLY A CA 13
ATOM 6634 C C . GLY A 1 10 ? -11.975 3.137 -11.585 1.00 41.41 10 GLY A C 13
ATOM 6635 O O . GLY A 1 10 ? -12.781 3.961 -11.154 1.00 31.44 10 GLY A O 13
ATOM 6639 N N . ASN A 1 11 ? -10.836 3.481 -12.178 1.00 33.35 11 ASN A N 13
ATOM 6640 C CA . ASN A 1 11 ? -10.460 4.878 -12.359 1.00 22.30 11 ASN A CA 13
ATOM 6641 C C . ASN A 1 11 ? -11.311 5.535 -13.440 1.00 4.41 11 ASN A C 13
ATOM 6642 O O . ASN A 1 11 ? -11.117 5.290 -14.630 1.00 1.25 11 ASN A O 13
ATOM 6653 N N . ASN A 1 12 ? -12.253 6.373 -13.018 1.00 21.20 12 ASN A N 13
ATOM 6654 C CA . ASN A 1 12 ? -13.134 7.066 -13.951 1.00 54.40 12 ASN A CA 13
ATOM 6655 C C . ASN A 1 12 ? -12.720 8.526 -14.109 1.00 30.31 12 ASN A C 13
ATOM 6656 O O . ASN A 1 12 ? -11.917 9.041 -13.331 1.00 3.52 12 ASN A O 13
ATOM 6667 N N . GLY A 1 13 ? -13.274 9.187 -15.120 1.00 25.44 13 GLY A N 13
ATOM 6668 C CA . GLY A 1 13 ? -12.950 10.581 -15.361 1.00 23.23 13 GLY A CA 13
ATOM 6669 C C . GLY A 1 13 ? -11.828 10.751 -16.365 1.00 12.11 13 GLY A C 13
ATOM 6670 O O . GLY A 1 13 ? -10.930 9.914 -16.450 1.00 54.55 13 GLY A O 13
ATOM 6674 N N . LYS A 1 14 ? -11.880 11.836 -17.130 1.00 23.34 14 LYS A N 13
ATOM 6675 C CA . LYS A 1 14 ? -10.860 12.115 -18.134 1.00 34.03 14 LYS A CA 13
ATOM 6676 C C . LYS A 1 14 ? -10.329 13.537 -17.992 1.00 31.51 14 LYS A C 13
ATOM 6677 O O . LYS A 1 14 ? -9.127 13.776 -18.108 1.00 13.35 14 LYS A O 13
ATOM 6696 N N . TYR A 1 15 ? -11.232 14.478 -17.739 1.00 24.51 15 TYR A N 13
ATOM 6697 C CA . TYR A 1 15 ? -10.855 15.877 -17.581 1.00 40.22 15 TYR A CA 13
ATOM 6698 C C . TYR A 1 15 ? -11.342 16.426 -16.243 1.00 22.12 15 TYR A C 13
ATOM 6699 O O . TYR A 1 15 ? -12.057 15.748 -15.504 1.00 63.10 15 TYR A O 13
ATOM 6717 N N . LEU A 1 16 ? -10.950 17.658 -15.939 1.00 23.30 16 LEU A N 13
ATOM 6718 C CA . LEU A 1 16 ? -11.347 18.300 -14.691 1.00 5.30 16 LEU A CA 13
ATOM 6719 C C . LEU A 1 16 ? -12.536 19.230 -14.911 1.00 45.13 16 LEU A C 13
ATOM 6720 O O . LEU A 1 16 ? -12.519 20.387 -14.488 1.00 61.43 16 LEU A O 13
ATOM 6736 N N . SER A 1 17 ? -13.567 18.717 -15.574 1.00 65.12 17 SER A N 13
ATOM 6737 C CA . SER A 1 17 ? -14.764 19.503 -15.851 1.00 73.31 17 SER A CA 13
ATOM 6738 C C . SER A 1 17 ? -15.397 20.004 -14.557 1.00 2.24 17 SER A C 13
ATOM 6739 O O . SER A 1 17 ? -14.946 19.669 -13.461 1.00 53.41 17 SER A O 13
ATOM 6747 N N . ARG A 1 18 ? -16.445 20.810 -14.692 1.00 20.12 18 ARG A N 13
ATOM 6748 C CA . ARG A 1 18 ? -17.140 21.360 -13.534 1.00 35.23 18 ARG A CA 13
ATOM 6749 C C . ARG A 1 18 ? -18.629 21.527 -13.824 1.00 24.53 18 ARG A C 13
ATOM 6750 O O . ARG A 1 18 ? -19.240 22.521 -13.429 1.00 43.22 18 ARG A O 13
ATOM 6771 N N . ILE A 1 19 ? -19.206 20.550 -14.514 1.00 24.04 19 ILE A N 13
ATOM 6772 C CA . ILE A 1 19 ? -20.623 20.590 -14.855 1.00 23.42 19 ILE A CA 13
ATOM 6773 C C . ILE A 1 19 ? -21.483 20.785 -13.610 1.00 40.24 19 ILE A C 13
ATOM 6774 O O . ILE A 1 19 ? -20.979 20.777 -12.487 1.00 3.51 19 ILE A O 13
ATOM 6790 N N . HIS A 1 20 ? -22.784 20.959 -13.819 1.00 22.23 20 HIS A N 13
ATOM 6791 C CA . HIS A 1 20 ? -23.716 21.153 -12.713 1.00 41.31 20 HIS A CA 13
ATOM 6792 C C . HIS A 1 20 ? -23.909 19.858 -11.931 1.00 71.43 20 HIS A C 13
ATOM 6793 O O . HIS A 1 20 ? -23.634 19.799 -10.732 1.00 33.14 20 HIS A O 13
ATOM 6807 N N . ARG A 1 21 ? -24.383 18.824 -12.617 1.00 32.33 21 ARG A N 13
ATOM 6808 C CA . ARG A 1 21 ? -24.615 17.530 -11.985 1.00 11.25 21 ARG A CA 13
ATOM 6809 C C . ARG A 1 21 ? -24.525 16.401 -13.008 1.00 1.55 21 ARG A C 13
ATOM 6810 O O . ARG A 1 21 ? -24.624 16.633 -14.213 1.00 3.04 21 ARG A O 13
ATOM 6831 N N . SER A 1 22 ? -24.338 15.179 -12.520 1.00 3.24 22 SER A N 13
ATOM 6832 C CA . SER A 1 22 ? -24.231 14.016 -13.392 1.00 33.24 22 SER A CA 13
ATOM 6833 C C . SER A 1 22 ? -24.973 12.822 -12.798 1.00 24.24 22 SER A C 13
ATOM 6834 O O . SER A 1 22 ? -26.051 12.452 -13.264 1.00 42.12 22 SER A O 13
ATOM 6842 N N . GLY A 1 23 ? -24.388 12.223 -11.766 1.00 20.42 23 GLY A N 13
ATOM 6843 C CA . GLY A 1 23 ? -25.006 11.078 -11.124 1.00 1.44 23 GLY A CA 13
ATOM 6844 C C . GLY A 1 23 ? -23.987 10.083 -10.606 1.00 73.04 23 GLY A C 13
ATOM 6845 O O . GLY A 1 23 ? -23.935 8.941 -11.065 1.00 61.20 23 GLY A O 13
ATOM 6849 N N . ILE A 1 24 ? -23.173 10.517 -9.649 1.00 33.32 24 ILE A N 13
ATOM 6850 C CA . ILE A 1 24 ? -22.150 9.656 -9.069 1.00 34.41 24 ILE A CA 13
ATOM 6851 C C . ILE A 1 24 ? -21.972 9.940 -7.581 1.00 73.03 24 ILE A C 13
ATOM 6852 O O . ILE A 1 24 ? -21.904 11.095 -7.163 1.00 22.11 24 ILE A O 13
ATOM 6868 N N . ASP A 1 25 ? -21.894 8.878 -6.787 1.00 70.11 25 ASP A N 13
ATOM 6869 C CA . ASP A 1 25 ? -21.719 9.012 -5.345 1.00 53.41 25 ASP A CA 13
ATOM 6870 C C . ASP A 1 25 ? -20.407 9.720 -5.020 1.00 74.31 25 ASP A C 13
ATOM 6871 O O . ASP A 1 25 ? -19.652 10.091 -5.919 1.00 61.42 25 ASP A O 13
ATOM 6880 N N . TYR A 1 26 ? -20.144 9.903 -3.731 1.00 1.45 26 TYR A N 13
ATOM 6881 C CA . TYR A 1 26 ? -18.925 10.569 -3.287 1.00 0.44 26 TYR A CA 13
ATOM 6882 C C . TYR A 1 26 ? -18.003 9.593 -2.565 1.00 34.40 26 TYR A C 13
ATOM 6883 O O . TYR A 1 26 ? -18.358 8.435 -2.339 1.00 11.21 26 TYR A O 13
ATOM 6901 N N . THR A 1 27 ? -16.815 10.068 -2.202 1.00 52.30 27 THR A N 13
ATOM 6902 C CA . THR A 1 27 ? -15.840 9.238 -1.506 1.00 70.01 27 THR A CA 13
ATOM 6903 C C . THR A 1 27 ? -15.682 9.677 -0.054 1.00 11.42 27 THR A C 13
ATOM 6904 O O . THR A 1 27 ? -15.763 10.865 0.256 1.00 30.25 27 THR A O 13
ATOM 6915 N N . GLU A 1 28 ? -15.456 8.710 0.830 1.00 52.01 28 GLU A N 13
ATOM 6916 C CA . GLU A 1 28 ? -15.287 8.999 2.249 1.00 31.44 28 GLU A CA 13
ATOM 6917 C C . GLU A 1 28 ? -14.202 10.050 2.465 1.00 73.52 28 GLU A C 13
ATOM 6918 O O . GLU A 1 28 ? -14.337 10.934 3.311 1.00 72.11 28 GLU A O 13
ATOM 6930 N N . PHE A 1 29 ? -13.123 9.945 1.695 1.00 2.15 29 PHE A N 13
ATOM 6931 C CA . PHE A 1 29 ? -12.013 10.884 1.802 1.00 21.12 29 PHE A CA 13
ATOM 6932 C C . PHE A 1 29 ? -12.497 12.321 1.622 1.00 54.22 29 PHE A C 13
ATOM 6933 O O . PHE A 1 29 ? -12.003 13.239 2.275 1.00 3.02 29 PHE A O 13
ATOM 6950 N N . ALA A 1 30 ? -13.464 12.505 0.730 1.00 43.32 30 ALA A N 13
ATOM 6951 C CA . ALA A 1 30 ? -14.016 13.827 0.464 1.00 5.31 30 ALA A CA 13
ATOM 6952 C C . ALA A 1 30 ? -14.994 14.245 1.556 1.00 11.22 30 ALA A C 13
ATOM 6953 O O . ALA A 1 30 ? -15.015 15.402 1.977 1.00 30.32 30 ALA A O 13
ATOM 6960 N N . LYS A 1 31 ? -15.805 13.296 2.011 1.00 74.31 31 LYS A N 13
ATOM 6961 C CA . LYS A 1 31 ? -16.787 13.563 3.055 1.00 44.04 31 LYS A CA 13
ATOM 6962 C C . LYS A 1 31 ? -16.100 13.851 4.387 1.00 11.14 31 LYS A C 13
ATOM 6963 O O . LYS A 1 31 ? -15.769 12.933 5.137 1.00 53.42 31 LYS A O 13
ATOM 6982 N N . ASP A 1 32 ? -15.890 15.131 4.675 1.00 13.50 32 ASP A N 13
ATOM 6983 C CA . ASP A 1 32 ? -15.245 15.540 5.918 1.00 15.32 32 ASP A CA 13
ATOM 6984 C C . ASP A 1 32 ? -15.857 16.832 6.447 1.00 22.23 32 ASP A C 13
ATOM 6985 O O . ASP A 1 32 ? -16.369 17.647 5.682 1.00 4.35 32 ASP A O 13
ATOM 6994 N N . ASN A 1 33 ? -15.801 17.011 7.763 1.00 22.24 33 ASN A N 13
ATOM 6995 C CA . ASN A 1 33 ? -16.352 18.204 8.397 1.00 53.11 33 ASN A CA 13
ATOM 6996 C C . ASN A 1 33 ? -15.359 18.800 9.390 1.00 60.11 33 ASN A C 13
ATOM 6997 O O . ASN A 1 33 ? -14.509 18.095 9.935 1.00 4.03 33 ASN A O 13
ATOM 7008 N N . THR A 1 34 ? -15.473 20.104 9.621 1.00 52.33 34 THR A N 13
ATOM 7009 C CA . THR A 1 34 ? -14.585 20.796 10.547 1.00 10.15 34 THR A CA 13
ATOM 7010 C C . THR A 1 34 ? -15.167 20.813 11.956 1.00 44.30 34 THR A C 13
ATOM 7011 O O . THR A 1 34 ? -16.059 21.606 12.259 1.00 23.45 34 THR A O 13
ATOM 7022 N N . ASP A 1 35 ? -14.656 19.937 12.812 1.00 71.55 35 ASP A N 13
ATOM 7023 C CA . ASP A 1 35 ? -15.124 19.852 14.191 1.00 62.14 35 ASP A CA 13
ATOM 7024 C C . ASP A 1 35 ? -14.050 20.338 15.160 1.00 72.23 35 ASP A C 13
ATOM 7025 O O . ASP A 1 35 ? -14.330 21.115 16.074 1.00 50.22 35 ASP A O 13
ATOM 7034 N N . PHE A 1 1 ? -0.809 -11.909 -0.799 1.00 2.24 1 PHE A N 14
ATOM 7035 C CA . PHE A 1 1 ? -0.474 -11.997 -2.216 1.00 33.43 1 PHE A CA 14
ATOM 7036 C C . PHE A 1 1 ? -1.732 -12.165 -3.063 1.00 24.54 1 PHE A C 14
ATOM 7037 O O . PHE A 1 1 ? -1.762 -12.965 -3.998 1.00 35.01 1 PHE A O 14
ATOM 7054 N N . ASN A 1 2 ? -2.770 -11.407 -2.728 1.00 72.03 2 ASN A N 14
ATOM 7055 C CA . ASN A 1 2 ? -4.032 -11.472 -3.455 1.00 14.21 2 ASN A CA 14
ATOM 7056 C C . ASN A 1 2 ? -4.228 -10.227 -4.316 1.00 43.15 2 ASN A C 14
ATOM 7057 O O . ASN A 1 2 ? -3.606 -9.187 -4.098 1.00 0.24 2 ASN A O 14
ATOM 7068 N N . PRO A 1 3 ? -5.116 -10.333 -5.316 1.00 74.50 3 PRO A N 14
ATOM 7069 C CA . PRO A 1 3 ? -5.416 -9.226 -6.228 1.00 34.13 3 PRO A CA 14
ATOM 7070 C C . PRO A 1 3 ? -6.179 -8.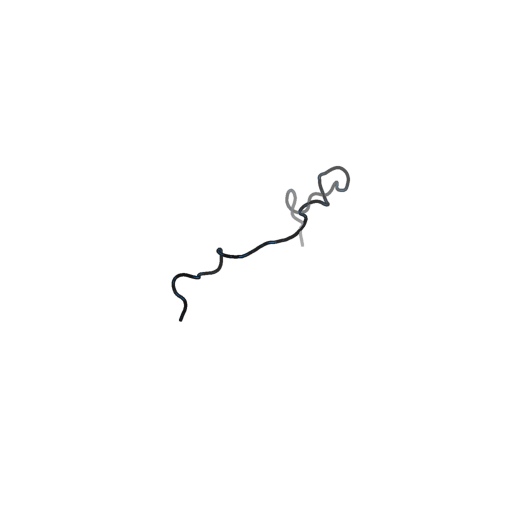099 -5.542 1.00 42.23 3 PRO A C 14
ATOM 7071 O O . PRO A 1 3 ? -6.573 -8.220 -4.381 1.00 73.51 3 PRO A O 14
ATOM 7082 N N . VAL A 1 4 ? -6.386 -7.004 -6.264 1.00 11.51 4 VAL A N 14
ATOM 7083 C CA . VAL A 1 4 ? -7.105 -5.855 -5.725 1.00 63.34 4 VAL A CA 14
ATOM 7084 C C . VAL A 1 4 ? -8.346 -5.545 -6.553 1.00 40.14 4 VAL A C 14
ATOM 7085 O O . VAL A 1 4 ? -8.611 -6.196 -7.563 1.00 64.22 4 VAL A O 14
ATOM 7098 N N . GLY A 1 5 ? -9.105 -4.542 -6.119 1.00 31.14 5 GLY A N 14
ATOM 7099 C CA . GLY A 1 5 ? -10.310 -4.161 -6.832 1.00 2.12 5 GLY A CA 14
ATOM 7100 C C . GLY A 1 5 ? -11.554 -4.811 -6.258 1.00 54.14 5 GLY A C 14
ATOM 7101 O O . GLY A 1 5 ? -11.471 -5.831 -5.576 1.00 25.42 5 GLY A O 14
ATOM 7105 N N . VAL A 1 6 ? -12.710 -4.216 -6.532 1.00 13.33 6 VAL A N 14
ATOM 7106 C CA . VAL A 1 6 ? -13.977 -4.742 -6.037 1.00 72.14 6 VAL A CA 14
ATOM 7107 C C . VAL A 1 6 ? -14.882 -5.168 -7.187 1.00 31.04 6 VAL A C 14
ATOM 7108 O O . VAL A 1 6 ? -15.565 -6.189 -7.107 1.00 31.45 6 VAL A O 14
ATOM 7121 N N . ALA A 1 7 ? -14.881 -4.380 -8.258 1.00 70.41 7 ALA A N 14
ATOM 7122 C CA . ALA A 1 7 ? -15.700 -4.679 -9.426 1.00 51.42 7 ALA A CA 14
ATOM 7123 C C . ALA A 1 7 ? -15.170 -3.964 -10.665 1.00 63.54 7 ALA A C 14
ATOM 7124 O O . ALA A 1 7 ? -14.085 -3.381 -10.640 1.00 52.41 7 ALA A O 14
ATOM 7131 N N . PHE A 1 8 ? -15.940 -4.014 -11.746 1.00 70.23 8 PHE A N 14
ATOM 7132 C CA . PHE A 1 8 ? -15.547 -3.372 -12.995 1.00 62.05 8 PHE A CA 14
ATOM 7133 C C . PHE A 1 8 ? -15.220 -1.899 -12.770 1.00 34.30 8 PHE A C 14
ATOM 7134 O O . PHE A 1 8 ? -14.292 -1.358 -13.373 1.00 63.12 8 PHE A O 14
ATOM 7151 N N . LYS A 1 9 ? -15.989 -1.254 -11.900 1.00 45.10 9 LYS A N 14
ATOM 7152 C CA . LYS A 1 9 ? -15.783 0.157 -11.594 1.00 65.33 9 LYS A CA 14
ATOM 7153 C C . LYS A 1 9 ? -14.336 0.419 -11.188 1.00 41.52 9 LYS A C 14
ATOM 7154 O O . LYS A 1 9 ? -13.816 -0.209 -10.268 1.00 74.42 9 LYS A O 14
ATOM 7173 N N . GLY A 1 10 ? -13.693 1.353 -11.882 1.00 74.53 10 GLY A N 14
ATOM 7174 C CA . GLY A 1 10 ? -12.312 1.683 -11.577 1.00 34.42 10 GLY A CA 14
ATOM 7175 C C . GLY A 1 10 ? -12.095 3.174 -11.411 1.00 42.11 10 GLY A C 14
ATOM 7176 O O . GLY A 1 10 ? -11.534 3.619 -10.411 1.00 70.12 10 GLY A O 14
ATOM 7180 N N . ASN A 1 11 ? -12.541 3.949 -12.395 1.00 24.05 11 ASN A N 14
ATOM 7181 C CA . ASN A 1 11 ? -12.391 5.399 -12.354 1.00 5.22 11 ASN A CA 14
ATOM 7182 C C . ASN A 1 11 ? -13.735 6.078 -12.107 1.00 13.45 11 ASN A C 14
ATOM 7183 O O . ASN A 1 11 ? -14.748 5.705 -12.698 1.00 13.14 11 ASN A O 14
ATOM 7194 N N . ASN A 1 12 ? -13.735 7.078 -11.232 1.00 2.01 12 ASN A N 14
ATOM 7195 C CA . ASN A 1 12 ? -14.953 7.810 -10.907 1.00 3.41 12 ASN A CA 14
ATOM 7196 C C . ASN A 1 12 ? -15.188 8.944 -11.901 1.00 24.11 12 ASN A C 14
ATOM 7197 O O . ASN A 1 12 ? -14.247 9.473 -12.488 1.00 34.33 12 ASN A O 14
ATOM 7208 N N . GLY A 1 13 ? -16.453 9.312 -12.082 1.00 60.34 13 GLY A N 14
ATOM 7209 C CA . GLY A 1 13 ? -16.790 10.381 -13.004 1.00 33.22 13 GLY A CA 14
ATOM 7210 C C . GLY A 1 13 ? -17.500 9.874 -14.244 1.00 53.12 13 GLY A C 14
ATOM 7211 O O . GLY A 1 13 ? -17.096 10.175 -15.367 1.00 33.43 13 GLY A O 14
ATOM 7215 N N . LYS A 1 14 ? -18.562 9.102 -14.041 1.00 54.31 14 LYS A N 14
ATOM 7216 C CA . LYS A 1 14 ? -19.332 8.553 -15.150 1.00 20.34 14 LYS A CA 14
ATOM 7217 C C . LYS A 1 14 ? -20.740 8.177 -14.702 1.00 1.35 14 LYS A C 14
ATOM 7218 O O . LYS A 1 14 ? -21.727 8.574 -15.324 1.00 44.15 14 LYS A O 14
ATOM 7237 N N . TYR A 1 15 ? -20.828 7.411 -13.621 1.00 43.34 15 TYR A N 14
ATOM 7238 C CA . TYR A 1 15 ? -22.117 6.982 -13.090 1.00 74.32 15 TYR A CA 14
ATOM 7239 C C . TYR A 1 15 ? -21.988 6.548 -11.633 1.00 71.10 15 TYR A C 14
ATOM 7240 O O . TYR A 1 15 ? -20.887 6.290 -11.143 1.00 11.11 15 TYR A O 14
ATOM 7258 N N . LEU A 1 16 ? -23.121 6.468 -10.944 1.00 3.01 16 LEU A N 14
ATOM 7259 C CA . LEU A 1 16 ? -23.138 6.064 -9.542 1.00 40.02 16 LEU A CA 14
ATOM 7260 C C . LEU A 1 16 ? -24.568 5.864 -9.050 1.00 11.44 16 LEU A C 14
ATOM 7261 O O . LEU A 1 16 ? -25.026 6.558 -8.143 1.00 64.11 16 LEU A O 14
ATOM 7277 N N . SER A 1 17 ? -25.268 4.909 -9.655 1.00 15.01 17 SER A N 14
ATOM 7278 C CA . SER A 1 17 ? -26.646 4.617 -9.280 1.00 71.05 17 SER A CA 14
ATOM 7279 C C . SER A 1 17 ? -26.971 3.144 -9.506 1.00 15.24 17 SER A C 14
ATOM 7280 O O . SER A 1 17 ? -28.072 2.799 -9.936 1.00 10.23 17 SER A O 14
ATOM 7288 N N . ARG A 1 18 ? -26.005 2.279 -9.215 1.00 55.04 18 ARG A N 14
ATOM 7289 C CA . ARG A 1 18 ? -26.186 0.843 -9.388 1.00 54.54 18 ARG A CA 14
ATOM 7290 C C . ARG A 1 18 ? -24.951 0.080 -8.920 1.00 5.00 18 ARG A C 14
ATOM 7291 O O . ARG A 1 18 ? -24.003 -0.113 -9.682 1.00 41.44 18 ARG A O 14
ATOM 7312 N N . ILE A 1 19 ? -24.970 -0.354 -7.664 1.00 41.41 19 ILE A N 14
ATOM 7313 C CA . ILE A 1 19 ? -23.853 -1.097 -7.096 1.00 50.21 19 ILE A CA 14
ATOM 7314 C C . ILE A 1 19 ? -24.339 -2.332 -6.345 1.00 73.13 19 ILE A C 14
ATOM 7315 O O . ILE A 1 19 ? -24.299 -2.380 -5.115 1.00 22.23 19 ILE A O 14
ATOM 7331 N N . HIS A 1 20 ? -24.797 -3.330 -7.094 1.00 21.41 20 HIS A N 14
ATOM 7332 C CA . HIS A 1 20 ? -25.289 -4.569 -6.500 1.00 72.02 20 HIS A CA 14
ATOM 7333 C C . HIS A 1 20 ? -25.294 -5.699 -7.525 1.00 73.34 20 HIS A C 14
ATOM 7334 O O . HIS A 1 20 ? -24.892 -6.824 -7.224 1.00 61.05 20 HIS A O 14
ATOM 7348 N N . ARG A 1 21 ? -25.751 -5.393 -8.734 1.00 52.01 21 ARG A N 14
ATOM 7349 C CA . ARG A 1 21 ? -25.809 -6.384 -9.802 1.00 52.41 21 ARG A CA 14
ATOM 7350 C C . ARG A 1 21 ? -24.934 -5.964 -10.981 1.00 4.12 21 ARG A C 14
ATOM 7351 O O . ARG A 1 21 ? -25.427 -5.427 -11.973 1.00 44.44 21 ARG A O 14
ATOM 7372 N N . SER A 1 22 ? -23.634 -6.215 -10.864 1.00 62.03 22 SER A N 14
ATOM 7373 C CA . SER A 1 22 ? -22.690 -5.860 -11.918 1.00 45.22 22 SER A CA 14
ATOM 7374 C C . SER A 1 22 ? -21.474 -6.779 -11.888 1.00 31.33 22 SER A C 14
ATOM 7375 O O . SER A 1 22 ? -20.349 -6.347 -12.136 1.00 60.14 22 SER A O 14
ATOM 7383 N N . GLY A 1 23 ? -21.708 -8.052 -11.583 1.00 33.22 23 GLY A N 14
ATOM 7384 C CA . GLY A 1 23 ? -20.623 -9.014 -11.527 1.00 34.05 23 GLY A CA 14
ATOM 7385 C C . GLY A 1 23 ? -20.724 -9.933 -10.326 1.00 2.22 23 GLY A C 14
ATOM 7386 O O . GLY A 1 23 ? -21.404 -9.616 -9.349 1.00 13.23 23 GLY A O 14
ATOM 7390 N N . ILE A 1 24 ? -20.049 -11.075 -10.398 1.00 54.52 24 ILE A N 14
ATOM 7391 C CA . ILE A 1 24 ? -20.067 -12.042 -9.308 1.00 34.41 24 ILE A CA 14
ATOM 7392 C C . ILE A 1 24 ? -18.881 -11.837 -8.372 1.00 23.42 24 ILE A C 14
ATOM 7393 O O . ILE A 1 24 ? -17.725 -11.951 -8.782 1.00 4.11 24 ILE A O 14
ATOM 7409 N N . ASP A 1 25 ? -19.174 -11.538 -7.111 1.00 52.54 25 ASP A N 14
ATOM 7410 C CA . ASP A 1 25 ? -18.133 -11.320 -6.115 1.00 74.35 25 ASP A CA 14
ATOM 7411 C C . ASP A 1 25 ? -17.544 -12.646 -5.645 1.00 45.11 25 ASP A C 14
ATOM 7412 O O . ASP A 1 25 ? -18.113 -13.711 -5.890 1.00 73.04 25 ASP A O 14
ATOM 7421 N N . TYR A 1 26 ? -16.402 -12.576 -4.969 1.00 14.32 26 TYR A N 14
ATOM 7422 C CA . TYR A 1 26 ? -15.735 -13.771 -4.469 1.00 64.32 26 TYR A CA 14
ATOM 7423 C C . TYR A 1 26 ? -15.307 -13.588 -3.016 1.00 42.21 26 TYR A C 14
ATOM 7424 O O . TYR A 1 26 ? -14.660 -12.600 -2.665 1.00 22.43 26 TYR A O 14
ATOM 7442 N N . THR A 1 27 ? -15.674 -14.548 -2.172 1.00 40.43 27 THR A N 14
ATOM 7443 C CA . THR A 1 27 ? -15.331 -14.493 -0.756 1.00 10.15 27 THR A CA 14
ATOM 7444 C C . THR A 1 27 ? -14.728 -15.812 -0.286 1.00 3.33 27 THR A C 14
ATOM 7445 O O . THR A 1 27 ? -15.020 -16.870 -0.843 1.00 62.50 27 THR A O 14
ATOM 7456 N N . GLU A 1 28 ? -13.889 -15.742 0.742 1.00 54.32 28 GLU A N 14
ATOM 7457 C CA . GLU A 1 28 ? -13.246 -16.932 1.286 1.00 11.14 28 GLU A CA 14
ATOM 7458 C C . GLU A 1 28 ? -14.285 -17.979 1.680 1.00 55.24 28 GLU A C 14
ATOM 7459 O O . GLU A 1 28 ? -14.116 -19.168 1.410 1.00 34.40 28 GLU A O 14
ATOM 7471 N N . PHE A 1 29 ? -15.358 -17.528 2.320 1.00 2.21 29 PHE A N 14
ATOM 7472 C CA . PHE A 1 29 ? -16.423 -18.425 2.753 1.00 0.22 29 PHE A CA 14
ATOM 7473 C C . PHE A 1 29 ? -16.938 -19.261 1.585 1.00 15.21 29 PHE A C 14
ATOM 7474 O O . PHE A 1 29 ? -17.123 -20.472 1.707 1.00 52.54 29 PHE A O 14
ATOM 7491 N N . ALA A 1 30 ? -17.168 -18.605 0.451 1.00 4.22 30 ALA A N 14
ATOM 7492 C CA . ALA A 1 30 ? -17.660 -19.287 -0.740 1.00 71.33 30 ALA A CA 14
ATOM 7493 C C . ALA A 1 30 ? -16.791 -20.493 -1.080 1.00 4.41 30 ALA A C 14
ATOM 7494 O O . ALA A 1 30 ? -17.299 -21.555 -1.442 1.00 51.11 30 ALA A O 14
ATOM 7501 N N . LYS A 1 31 ? -15.478 -20.322 -0.962 1.00 3.15 31 LYS A N 14
ATOM 7502 C CA . LYS A 1 31 ? -14.538 -21.397 -1.257 1.00 25.21 31 LYS A CA 14
ATOM 7503 C C . LYS A 1 31 ? -13.109 -20.975 -0.927 1.00 0.54 31 LYS A C 14
ATOM 7504 O O . LYS A 1 31 ? -12.720 -19.832 -1.165 1.00 71.40 31 LYS A O 14
ATOM 7523 N N . ASP A 1 32 ? -12.334 -21.905 -0.380 1.00 42.53 32 ASP A N 14
ATOM 7524 C CA . ASP A 1 32 ? -10.948 -21.629 -0.020 1.00 31.43 32 ASP A CA 14
ATOM 7525 C C . ASP A 1 32 ? -9.999 -22.104 -1.116 1.00 73.31 32 ASP A C 14
ATOM 7526 O O . ASP A 1 32 ? -10.348 -22.961 -1.926 1.00 40.13 32 ASP A O 14
ATOM 7535 N N . ASN A 1 33 ? -8.795 -21.539 -1.135 1.00 70.42 33 ASN A N 14
ATOM 7536 C CA . ASN A 1 33 ? -7.795 -21.904 -2.132 1.00 73.32 33 ASN A CA 14
ATOM 7537 C C . ASN A 1 33 ? -6.841 -22.960 -1.584 1.00 23.24 33 ASN A C 14
ATOM 7538 O O . ASN A 1 33 ? -6.914 -24.133 -1.956 1.00 1.21 33 ASN A O 14
ATOM 7549 N N . THR A 1 34 ? -5.945 -22.539 -0.697 1.00 11.12 34 THR A N 14
ATOM 7550 C CA . THR A 1 34 ? -4.976 -23.448 -0.098 1.00 72.22 34 THR A CA 14
ATOM 7551 C C . THR A 1 34 ? -5.661 -24.463 0.810 1.00 15.23 34 THR A C 14
ATOM 7552 O O . THR A 1 34 ? -6.360 -24.093 1.753 1.00 31.20 34 THR A O 14
ATOM 7563 N N . ASP A 1 35 ? -5.457 -25.743 0.518 1.00 61.21 35 ASP A N 14
ATOM 7564 C CA . ASP A 1 35 ? -6.054 -26.812 1.310 1.00 54.32 35 ASP A CA 14
ATOM 7565 C C . ASP A 1 35 ? -5.168 -28.053 1.305 1.00 31.34 35 ASP A C 14
ATOM 7566 O O . ASP A 1 35 ? -4.653 -28.465 2.345 1.00 32.01 35 ASP A O 14
ATOM 7575 N N . PHE A 1 1 ? -21.667 -10.488 -5.759 1.00 62.43 1 PHE A N 15
ATOM 7576 C CA . PHE A 1 1 ? -23.078 -10.183 -5.556 1.00 22.42 1 PHE A CA 15
ATOM 7577 C C . PHE A 1 1 ? -23.262 -9.197 -4.406 1.00 74.33 1 PHE A C 15
ATOM 7578 O O . PHE A 1 1 ? -24.196 -9.317 -3.614 1.00 51.33 1 PHE A O 15
ATOM 7595 N N . ASN A 1 2 ? -22.363 -8.222 -4.321 1.00 4.04 2 ASN A N 15
ATOM 7596 C CA . ASN A 1 2 ? -22.424 -7.215 -3.268 1.00 73.13 2 ASN A CA 15
ATOM 7597 C C . ASN A 1 2 ? -22.649 -5.825 -3.855 1.00 1.12 2 ASN A C 15
ATOM 7598 O O . ASN A 1 2 ? -22.409 -5.577 -5.038 1.00 54.14 2 ASN A O 15
ATOM 7609 N N . PRO A 1 3 ? -23.119 -4.895 -3.011 1.00 2.14 3 PRO A N 15
ATOM 7610 C CA . PRO A 1 3 ? -23.384 -3.514 -3.424 1.00 31.31 3 PRO A CA 15
ATOM 7611 C C . PRO A 1 3 ? -22.104 -2.740 -3.719 1.00 45.34 3 PRO A C 15
ATOM 7612 O O . PRO A 1 3 ? -22.034 -1.980 -4.686 1.00 64.45 3 PRO A O 15
ATOM 7623 N N . VAL A 1 4 ? -21.092 -2.939 -2.880 1.00 4.43 4 VAL A N 15
ATOM 7624 C CA . VAL A 1 4 ? -19.812 -2.260 -3.052 1.00 13.33 4 VAL A CA 15
ATOM 7625 C C . VAL A 1 4 ? -18.769 -3.199 -3.650 1.00 71.54 4 VAL A C 15
ATOM 7626 O O . VAL A 1 4 ? -17.869 -3.665 -2.953 1.00 41.20 4 VAL A O 15
ATOM 7639 N N . GLY A 1 5 ? -18.897 -3.470 -4.944 1.00 14.11 5 GLY A N 15
ATOM 7640 C CA . GLY A 1 5 ? -17.958 -4.351 -5.614 1.00 70.30 5 GLY A CA 15
ATOM 7641 C C . GLY A 1 5 ? -16.580 -3.735 -5.748 1.00 53.44 5 GLY A C 15
ATOM 7642 O O . GLY A 1 5 ? -16.360 -2.594 -5.343 1.00 43.44 5 GLY A O 15
ATOM 7646 N N . VAL A 1 6 ? -15.648 -4.493 -6.317 1.00 10.22 6 VAL A N 15
ATOM 7647 C CA . VAL A 1 6 ? -14.282 -4.016 -6.503 1.00 70.52 6 VAL A CA 15
ATOM 7648 C C . VAL A 1 6 ? -13.679 -4.566 -7.790 1.00 5.23 6 VAL A C 15
ATOM 7649 O O . VAL A 1 6 ? -12.883 -5.503 -7.763 1.00 51.33 6 VAL A O 15
ATOM 7662 N N . ALA A 1 7 ? -14.062 -3.974 -8.916 1.00 0.31 7 ALA A N 15
ATOM 7663 C CA . ALA A 1 7 ? -13.556 -4.402 -10.216 1.00 61.55 7 ALA A CA 15
ATOM 7664 C C . ALA A 1 7 ? -14.104 -3.524 -11.334 1.00 33.24 7 ALA A C 15
ATOM 7665 O O . ALA A 1 7 ? -13.363 -2.770 -11.965 1.00 71.40 7 ALA A O 15
ATOM 7672 N N . PHE A 1 8 ? -15.407 -3.627 -11.577 1.00 11.35 8 PHE A N 15
ATOM 7673 C CA . PHE A 1 8 ? -16.054 -2.843 -12.624 1.00 41.22 8 PHE A CA 15
ATOM 7674 C C . PHE A 1 8 ? -16.010 -1.354 -12.292 1.00 34.33 8 PHE A C 15
ATOM 7675 O O . PHE A 1 8 ? -15.832 -0.515 -13.175 1.00 40.10 8 PHE A O 15
ATOM 7692 N N . LYS A 1 9 ? -16.175 -1.034 -11.013 1.00 12.13 9 LYS A N 15
ATOM 7693 C CA . LYS A 1 9 ? -16.155 0.352 -10.563 1.00 3.04 9 LYS A CA 15
ATOM 7694 C C . LYS A 1 9 ? -14.878 1.054 -11.017 1.00 71.12 9 LYS A C 15
ATOM 7695 O O . LYS A 1 9 ? -14.903 2.220 -11.406 1.00 63.41 9 LYS A O 15
ATOM 7714 N N . GLY A 1 10 ? -13.762 0.332 -10.966 1.00 15.42 10 GLY A N 15
ATOM 7715 C CA . GLY A 1 10 ? -12.491 0.901 -11.377 1.00 21.30 10 GLY A CA 15
ATOM 7716 C C . GLY A 1 10 ? -11.972 0.292 -12.664 1.00 52.21 10 GLY A C 15
ATOM 7717 O O . GLY A 1 10 ? -12.544 0.504 -13.733 1.00 41.22 10 GLY A O 15
ATOM 7721 N N . ASN A 1 11 ? -10.885 -0.465 -12.563 1.00 23.31 11 ASN A N 15
ATOM 7722 C CA . ASN A 1 11 ? -10.287 -1.105 -13.729 1.00 24.21 11 ASN A CA 15
ATOM 7723 C C . ASN A 1 11 ? -9.128 -2.009 -13.319 1.00 3.11 11 ASN A C 15
ATOM 7724 O O . ASN A 1 11 ? -8.735 -2.040 -12.155 1.00 51.55 11 ASN A O 15
ATOM 7735 N N . ASN A 1 12 ? -8.586 -2.741 -14.287 1.00 52.11 12 ASN A N 15
ATOM 7736 C CA . ASN A 1 12 ? -7.472 -3.646 -14.027 1.00 42.11 12 ASN A CA 15
ATOM 7737 C C . ASN A 1 12 ? -6.248 -3.252 -14.848 1.00 1.11 12 ASN A C 15
ATOM 7738 O O . ASN A 1 12 ? -6.320 -2.370 -15.703 1.00 45.00 12 ASN A O 15
ATOM 7749 N N . GLY A 1 13 ? -5.125 -3.912 -14.582 1.00 33.10 13 GLY A N 15
ATOM 7750 C CA . GLY A 1 13 ? -3.902 -3.618 -15.305 1.00 20.23 13 GLY A CA 15
ATOM 7751 C C . GLY A 1 13 ? -2.697 -3.520 -14.390 1.00 12.25 13 GLY A C 15
ATOM 7752 O O . GLY A 1 13 ? -2.840 -3.396 -13.173 1.00 55.31 13 GLY A O 15
ATOM 7756 N N . LYS A 1 14 ? -1.506 -3.576 -14.976 1.00 54.14 14 LYS A N 15
ATOM 7757 C CA . LYS A 1 14 ? -0.270 -3.493 -14.206 1.00 53.50 14 LYS A CA 15
ATOM 7758 C C . LYS A 1 14 ? 0.944 -3.457 -15.128 1.00 12.14 14 LYS A C 15
ATOM 7759 O O . LYS A 1 14 ? 1.878 -2.685 -14.910 1.00 31.32 14 LYS A O 15
ATOM 7778 N N . TYR A 1 15 ? 0.923 -4.294 -16.159 1.00 1.31 15 TYR A N 15
ATOM 7779 C CA . TYR A 1 15 ? 2.024 -4.357 -17.114 1.00 12.01 15 TYR A CA 15
ATOM 7780 C C . TYR A 1 15 ? 1.503 -4.324 -18.548 1.00 60.53 15 TYR A C 15
ATOM 7781 O O . TYR A 1 15 ? 1.906 -5.132 -19.386 1.00 33.53 15 TYR A O 15
ATOM 7799 N N . LEU A 1 16 ? 0.604 -3.384 -18.822 1.00 52.40 16 LEU A N 15
ATOM 7800 C CA . LEU A 1 16 ? 0.028 -3.244 -20.154 1.00 32.01 16 LEU A CA 15
ATOM 7801 C C . LEU A 1 16 ? 0.491 -1.950 -20.815 1.00 25.21 16 LEU A C 15
ATOM 7802 O O . 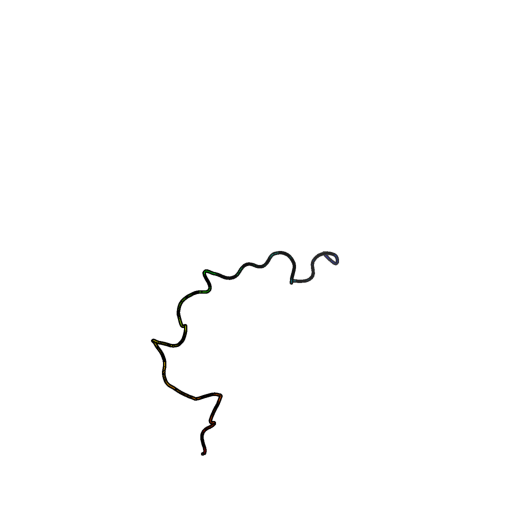LEU A 1 16 ? -0.275 -1.290 -21.517 1.00 62.52 16 LEU A O 15
ATOM 7818 N N . SER A 1 17 ? 1.751 -1.592 -20.585 1.00 1.51 17 SER A N 15
ATOM 7819 C CA . SER A 1 17 ? 2.317 -0.376 -21.156 1.00 13.14 17 SER A CA 15
ATOM 7820 C C . SER A 1 17 ? 3.708 -0.640 -21.726 1.00 24.33 17 SER A C 15
ATOM 7821 O O . SER A 1 17 ? 4.322 -1.668 -21.443 1.00 40.01 17 SER A O 15
ATOM 7829 N N . ARG A 1 18 ? 4.199 0.299 -22.528 1.00 4.34 18 ARG A N 15
ATOM 7830 C CA . ARG A 1 18 ? 5.516 0.169 -23.139 1.00 44.24 18 ARG A CA 15
ATOM 7831 C C . ARG A 1 18 ? 6.442 1.293 -22.679 1.00 35.11 18 ARG A C 15
ATOM 7832 O O . ARG A 1 18 ? 6.293 2.442 -23.095 1.00 20.42 18 ARG A O 15
ATOM 7853 N N . ILE A 1 19 ? 7.396 0.952 -21.819 1.00 13.21 19 ILE A N 15
ATOM 7854 C CA . ILE A 1 19 ? 8.345 1.931 -21.304 1.00 63.44 19 ILE A CA 15
ATOM 7855 C C . ILE A 1 19 ? 9.104 2.611 -22.438 1.00 13.20 19 ILE A C 15
ATOM 7856 O O . ILE A 1 19 ? 9.756 1.949 -23.246 1.00 4.03 19 ILE A O 15
ATOM 7872 N N . HIS A 1 20 ? 9.015 3.936 -22.491 1.00 20.03 20 HIS A N 15
ATOM 7873 C CA . HIS A 1 20 ? 9.696 4.707 -23.526 1.00 32.33 20 HIS A CA 15
ATOM 7874 C C . HIS A 1 20 ? 10.332 5.962 -22.938 1.00 43.23 20 HIS A C 15
ATOM 7875 O O . HIS A 1 20 ? 11.556 6.097 -22.917 1.00 63.05 20 HIS A O 15
ATOM 7889 N N . ARG A 1 21 ? 9.496 6.878 -22.462 1.00 15.02 21 ARG A N 15
ATOM 7890 C CA . ARG A 1 21 ? 9.977 8.122 -21.875 1.00 33.32 21 ARG A CA 15
ATOM 7891 C C . ARG A 1 21 ? 9.095 8.549 -20.705 1.00 50.22 21 ARG A C 15
ATOM 7892 O O . ARG A 1 21 ? 9.535 8.560 -19.556 1.00 4.00 21 ARG A O 15
ATOM 7913 N N . SER A 1 22 ? 7.849 8.898 -21.007 1.00 64.10 22 SER A N 15
ATOM 7914 C CA . SER A 1 22 ? 6.907 9.330 -19.981 1.00 32.41 22 SER A CA 15
ATOM 7915 C C . SER A 1 22 ? 5.472 9.021 -20.396 1.00 13.04 22 SER A C 15
ATOM 7916 O O . SER A 1 22 ? 4.720 8.393 -19.653 1.00 54.42 22 SER A O 15
ATOM 7924 N N . GLY A 1 23 ? 5.099 9.468 -21.592 1.00 55.42 23 GLY A N 15
ATOM 7925 C CA . GLY A 1 23 ? 3.755 9.230 -22.087 1.00 44.33 23 GLY A CA 15
ATOM 7926 C C . GLY A 1 23 ? 2.725 10.113 -21.414 1.00 72.21 23 GLY A C 15
ATOM 7927 O O . GLY A 1 23 ? 2.574 10.082 -20.192 1.00 41.10 23 GLY A O 15
ATOM 7931 N N . ILE A 1 24 ? 2.014 10.904 -22.211 1.00 62.23 24 ILE A N 15
ATOM 7932 C CA . ILE A 1 24 ? 0.993 11.800 -21.684 1.00 22.25 24 ILE A CA 15
ATOM 7933 C C . ILE A 1 24 ? -0.184 11.017 -21.111 1.00 4.24 24 ILE A C 15
ATOM 7934 O O . ILE A 1 24 ? -0.537 9.951 -21.616 1.00 71.55 24 ILE A O 15
ATOM 7950 N N . ASP A 1 25 ? -0.788 11.554 -20.057 1.00 44.33 25 ASP A N 15
ATOM 7951 C CA . ASP A 1 25 ? -1.926 10.907 -19.416 1.00 73.14 25 ASP A CA 15
ATOM 7952 C C . ASP A 1 25 ? -3.204 11.142 -20.216 1.00 53.25 25 ASP A C 15
ATOM 7953 O O . ASP A 1 25 ? -3.276 12.057 -21.036 1.00 51.31 25 ASP A O 15
ATOM 7962 N N . TYR A 1 26 ? -4.210 10.308 -19.971 1.00 3.25 26 TYR A N 15
ATOM 7963 C CA . TYR A 1 26 ? -5.484 10.423 -20.670 1.00 0.15 26 TYR A CA 15
ATOM 7964 C C . TYR A 1 26 ? -6.428 11.368 -19.933 1.00 11.00 26 TYR A C 15
ATOM 7965 O O . TYR A 1 26 ? -7.116 12.184 -20.547 1.00 41.32 26 TYR A O 15
ATOM 7983 N N . THR A 1 27 ? -6.454 11.252 -18.609 1.00 62.43 27 THR A N 15
ATOM 7984 C CA . THR A 1 27 ? -7.312 12.095 -17.785 1.00 53.32 27 THR A CA 15
ATOM 7985 C C . THR A 1 27 ? -6.974 11.944 -16.306 1.00 12.12 27 THR A C 15
ATOM 7986 O O . THR A 1 27 ? -6.343 10.969 -15.901 1.00 63.32 27 THR A O 15
ATOM 7997 N N . GLU A 1 28 ? -7.399 12.917 -15.505 1.00 51.34 28 GLU A N 15
ATOM 7998 C CA . GLU A 1 28 ? -7.139 12.891 -14.070 1.00 32.11 28 GLU A CA 15
ATOM 7999 C C . GLU A 1 28 ? -7.958 11.798 -13.388 1.00 10.15 28 GLU A C 15
ATOM 8000 O O . GLU A 1 28 ? -7.479 11.128 -12.473 1.00 20.33 28 GLU A O 15
ATOM 8012 N N . PHE A 1 29 ? -9.195 11.624 -13.842 1.00 74.21 29 PHE A N 15
ATOM 8013 C CA . PHE A 1 29 ? -10.081 10.614 -13.276 1.00 70.42 29 PHE A CA 15
ATOM 8014 C C . PHE A 1 29 ? -9.425 9.236 -13.305 1.00 21.51 29 PHE A C 15
ATOM 8015 O O . PHE A 1 29 ? -9.453 8.503 -12.318 1.00 63.54 29 PHE A O 15
ATOM 8032 N N . ALA A 1 30 ? -8.837 8.892 -14.446 1.00 21.02 30 ALA A N 15
ATOM 8033 C CA . ALA A 1 30 ? -8.173 7.604 -14.605 1.00 64.42 30 ALA A CA 15
ATOM 8034 C C . ALA A 1 30 ? -7.116 7.396 -13.526 1.00 53.34 30 ALA A C 15
ATOM 8035 O O . ALA A 1 30 ? -6.935 6.284 -13.027 1.00 71.22 30 ALA A O 15
ATOM 8042 N N . LYS A 1 31 ? -6.420 8.469 -13.171 1.00 42.12 31 LYS A N 15
ATOM 8043 C CA . LYS A 1 31 ? -5.380 8.404 -12.150 1.00 14.24 31 LYS A CA 15
ATOM 8044 C C . LYS A 1 31 ? -5.991 8.267 -10.759 1.00 44.02 31 LYS A C 15
ATOM 8045 O O . LYS A 1 31 ? -6.821 9.080 -10.353 1.00 70.31 31 LYS A O 15
ATOM 8064 N N . ASP A 1 32 ? -5.574 7.234 -10.034 1.00 22.50 32 ASP A N 15
ATOM 8065 C CA . ASP A 1 32 ? -6.078 6.993 -8.687 1.00 34.34 32 ASP A CA 15
ATOM 8066 C C . ASP A 1 32 ? -5.021 6.311 -7.825 1.00 24.41 32 ASP A C 15
ATOM 8067 O O . ASP A 1 32 ? -4.091 5.692 -8.340 1.00 54.23 32 ASP A O 15
ATOM 8076 N N . ASN A 1 33 ? -5.169 6.432 -6.510 1.00 42.13 33 ASN A N 15
ATOM 8077 C CA . ASN A 1 33 ? -4.225 5.829 -5.576 1.00 43.10 33 ASN A CA 15
ATOM 8078 C C . ASN A 1 33 ? -4.870 4.670 -4.823 1.00 62.14 33 ASN A C 15
ATOM 8079 O O . ASN A 1 33 ? -4.248 3.627 -4.613 1.00 31.50 33 ASN A O 15
ATOM 8090 N N . THR A 1 34 ? -6.123 4.858 -4.418 1.00 2.01 34 THR A N 15
ATOM 8091 C CA . THR A 1 34 ? -6.853 3.830 -3.688 1.00 13.11 34 THR A CA 15
ATOM 8092 C C . THR A 1 34 ? -6.859 2.512 -4.454 1.00 74.24 34 THR A C 15
ATOM 8093 O O . THR A 1 34 ? -6.824 2.498 -5.685 1.00 52.14 34 THR A O 15
ATOM 8104 N N . ASP A 1 35 ? -6.905 1.406 -3.719 1.00 43.44 35 ASP A N 15
ATOM 8105 C CA . ASP A 1 35 ? -6.917 0.082 -4.329 1.00 11.12 35 ASP A CA 15
ATOM 8106 C C . ASP A 1 35 ? -8.265 -0.600 -4.120 1.00 72.02 35 ASP A C 15
ATOM 8107 O O . ASP A 1 35 ? -9.262 -0.231 -4.743 1.00 53.11 35 ASP A O 15
ATOM 8116 N N . PHE A 1 1 ? -26.073 -11.097 2.084 1.00 35.34 1 PHE A N 16
ATOM 8117 C CA . PHE A 1 1 ? -24.803 -11.457 1.465 1.00 3.11 1 PHE A CA 16
ATOM 8118 C C . PHE A 1 1 ? -24.746 -10.974 0.019 1.00 24.14 1 PHE A C 16
ATOM 8119 O O . PHE A 1 1 ? -24.803 -11.772 -0.917 1.00 65.25 1 PHE A O 16
ATOM 8136 N N . ASN A 1 2 ? -24.634 -9.661 -0.157 1.00 12.30 2 ASN A N 16
ATOM 8137 C CA . ASN A 1 2 ? -24.570 -9.070 -1.488 1.00 3.30 2 ASN A CA 16
ATOM 8138 C C . ASN A 1 2 ? -23.307 -9.512 -2.220 1.00 15.15 2 ASN A C 16
ATOM 8139 O O . ASN A 1 2 ? -22.334 -9.964 -1.614 1.00 24.23 2 ASN A O 16
ATOM 8150 N N . PRO A 1 3 ? -23.320 -9.381 -3.555 1.00 12.12 3 PRO A N 16
ATOM 8151 C CA . PRO A 1 3 ? -22.182 -9.760 -4.399 1.00 71.44 3 PRO A CA 16
ATOM 8152 C C . PRO A 1 3 ? -20.991 -8.826 -4.220 1.00 12.43 3 PRO A C 16
ATOM 8153 O O . PRO A 1 3 ? -20.981 -7.980 -3.327 1.00 23.50 3 PRO A O 16
ATOM 8164 N N . VAL A 1 4 ? -19.986 -8.985 -5.076 1.00 55.14 4 VAL A N 16
ATOM 8165 C CA . VAL A 1 4 ? -18.789 -8.156 -5.013 1.00 24.15 4 VAL A CA 16
ATOM 8166 C C . VAL A 1 4 ? -18.964 -6.878 -5.827 1.00 55.43 4 VAL A C 16
ATOM 8167 O O . VAL A 1 4 ? -19.906 -6.750 -6.607 1.00 62.24 4 VAL A O 16
ATOM 8180 N N . GLY A 1 5 ? -18.046 -5.934 -5.640 1.00 21.23 5 GLY A N 16
ATOM 8181 C CA . GLY A 1 5 ? -18.115 -4.678 -6.365 1.00 42.24 5 GLY A CA 16
ATOM 8182 C C . GLY A 1 5 ? -16.840 -3.868 -6.245 1.00 60.13 5 GLY A C 16
ATOM 8183 O O . GLY A 1 5 ? -16.753 -2.951 -5.427 1.00 73.52 5 GLY A O 16
ATOM 8187 N N . VAL A 1 6 ? -15.846 -4.207 -7.059 1.00 23.10 6 VAL A N 16
ATOM 8188 C CA . VAL A 1 6 ? -14.569 -3.504 -7.040 1.00 33.13 6 VAL A CA 16
ATOM 8189 C C . VAL A 1 6 ? -14.013 -3.336 -8.450 1.00 31.11 6 VAL A C 16
ATOM 8190 O O . VAL A 1 6 ? -13.906 -2.221 -8.957 1.00 24.22 6 VAL A O 16
ATOM 8203 N N . ALA A 1 7 ? -13.661 -4.454 -9.079 1.00 64.02 7 ALA A N 16
ATOM 8204 C CA . ALA A 1 7 ? -13.118 -4.431 -10.432 1.00 63.05 7 ALA A CA 16
ATOM 8205 C C . ALA A 1 7 ? -14.044 -3.678 -11.381 1.00 73.43 7 ALA A C 16
ATOM 8206 O O . ALA A 1 7 ? -13.587 -2.952 -12.264 1.00 61.24 7 ALA A O 16
ATOM 8213 N N . PHE A 1 8 ? -15.348 -3.858 -11.195 1.00 1.22 8 PHE A N 16
ATOM 8214 C CA . PHE A 1 8 ? -16.339 -3.197 -12.037 1.00 54.42 8 PHE A CA 16
ATOM 8215 C C . PHE A 1 8 ? -16.245 -1.680 -11.900 1.00 55.53 8 PHE A C 16
ATOM 8216 O O . PHE A 1 8 ? -16.278 -0.952 -12.891 1.00 3.40 8 PHE A O 16
ATOM 8233 N N . LYS A 1 9 ? -16.129 -1.210 -10.661 1.00 14.24 9 LYS A N 16
ATOM 8234 C CA . LYS A 1 9 ? -16.030 0.218 -10.391 1.00 3.30 9 LYS A CA 16
ATOM 8235 C C . LYS A 1 9 ? -14.824 0.825 -11.102 1.00 13.42 9 LYS A C 16
ATOM 8236 O O . LYS A 1 9 ? -14.972 1.616 -12.033 1.00 52.33 9 LYS A O 16
ATOM 8255 N N . GLY A 1 10 ? -13.629 0.446 -10.658 1.00 0.02 10 GLY A N 16
ATOM 8256 C CA . GLY A 1 10 ? -12.414 0.961 -11.265 1.00 75.33 10 GLY A CA 16
ATOM 8257 C C . GLY A 1 10 ? -12.026 0.202 -12.519 1.00 41.11 10 GLY A C 16
ATOM 8258 O O . GLY A 1 10 ? -11.726 -0.989 -12.463 1.00 51.31 10 GLY A O 16
ATOM 8262 N N . ASN A 1 11 ? -12.034 0.894 -13.653 1.00 23.04 11 ASN A N 16
ATOM 8263 C CA . ASN A 1 11 ? -11.682 0.278 -14.927 1.00 3.41 11 ASN A CA 16
ATOM 8264 C C . ASN A 1 11 ? -10.173 0.329 -15.158 1.00 61.35 11 ASN A C 16
ATOM 8265 O O . ASN A 1 11 ? -9.588 -0.604 -15.703 1.00 3.25 11 ASN A O 16
ATOM 8276 N N . ASN A 1 12 ? -9.553 1.427 -14.738 1.00 41.25 12 ASN A N 16
ATOM 8277 C CA . ASN A 1 12 ? -8.115 1.600 -14.898 1.00 4.34 12 ASN A CA 16
ATOM 8278 C C . ASN A 1 12 ? -7.349 0.494 -14.178 1.00 31.32 12 ASN A C 16
ATOM 8279 O O . ASN A 1 12 ? -6.443 -0.117 -14.743 1.00 33.01 12 ASN A O 16
ATOM 8290 N N . GLY A 1 13 ? -7.721 0.241 -12.927 1.00 64.22 13 GLY A N 16
ATOM 8291 C CA . GLY A 1 13 ? -7.060 -0.792 -12.151 1.00 72.33 13 GLY A CA 16
ATOM 8292 C C . GLY A 1 13 ? -7.450 -0.755 -10.686 1.00 21.11 13 GLY A C 16
ATOM 8293 O O . GLY A 1 13 ? -8.608 -0.505 -10.350 1.00 31.11 13 GLY A O 16
ATOM 8297 N N . LYS A 1 14 ? -6.483 -1.006 -9.812 1.00 5.31 14 LYS A N 16
ATOM 8298 C CA . LYS A 1 14 ? -6.729 -1.001 -8.374 1.00 10.15 14 LYS A CA 16
ATOM 8299 C C . LYS A 1 14 ? -5.720 -0.112 -7.653 1.00 75.22 14 LYS A C 16
ATOM 8300 O O . LYS A 1 14 ? -6.086 0.906 -7.065 1.00 51.11 14 LYS A O 16
ATOM 8319 N N . TYR A 1 15 ? -4.452 -0.504 -7.703 1.00 44.13 15 TYR A N 16
ATOM 8320 C CA . TYR A 1 15 ? -3.392 0.258 -7.053 1.00 2.50 15 TYR A CA 16
ATOM 8321 C C . TYR A 1 15 ? -2.028 -0.100 -7.636 1.00 61.32 15 TYR A C 16
ATOM 8322 O O . TYR A 1 15 ? -1.715 -1.274 -7.839 1.00 52.12 15 TYR A O 16
ATOM 8340 N N . LEU A 1 16 ? -1.220 0.920 -7.903 1.00 14.11 16 LEU A N 16
ATOM 8341 C CA . LEU A 1 16 ? 0.112 0.715 -8.461 1.00 23.24 16 LEU A CA 16
ATOM 8342 C C . LEU A 1 16 ? 0.899 2.021 -8.484 1.00 11.14 16 LEU A C 16
ATOM 8343 O O . LEU A 1 16 ? 0.321 3.108 -8.471 1.00 74.00 16 LEU A O 16
ATOM 8359 N N . SER A 1 17 ? 2.223 1.907 -8.521 1.00 52.20 17 SER A N 16
ATOM 8360 C CA . SER A 1 17 ? 3.092 3.078 -8.544 1.00 64.34 17 SER A CA 16
ATOM 8361 C C . SER A 1 17 ? 3.042 3.765 -9.905 1.00 41.13 17 SER A C 16
ATOM 8362 O O . SER A 1 17 ? 3.366 3.162 -10.929 1.00 43.14 17 SER A O 16
ATOM 8370 N N . ARG A 1 18 ? 2.633 5.030 -9.909 1.00 55.33 18 ARG A N 16
ATOM 8371 C CA . ARG A 1 18 ? 2.539 5.798 -11.144 1.00 44.31 18 ARG A CA 16
ATOM 8372 C C . ARG A 1 18 ? 2.250 7.267 -10.849 1.00 41.31 18 ARG A C 16
ATOM 8373 O O . ARG A 1 18 ? 2.938 8.158 -11.348 1.00 32.10 18 ARG A O 16
ATOM 8394 N N . ILE A 1 19 ? 1.228 7.512 -10.036 1.00 51.13 19 ILE A N 16
ATOM 8395 C CA . ILE A 1 19 ? 0.849 8.872 -9.674 1.00 73.31 19 ILE A CA 16
ATOM 8396 C C . ILE A 1 19 ? 1.726 9.407 -8.547 1.00 14.33 19 ILE A C 16
ATOM 8397 O O . ILE A 1 19 ? 1.891 8.759 -7.513 1.00 30.41 19 ILE A O 16
ATOM 8413 N N . HIS A 1 20 ? 2.287 10.594 -8.754 1.00 21.31 20 HIS A N 16
ATOM 8414 C CA . HIS A 1 20 ? 3.146 11.218 -7.754 1.00 2.24 20 HIS A CA 16
ATOM 8415 C C . HIS A 1 20 ? 2.686 12.641 -7.453 1.00 20.54 20 HIS A C 16
ATOM 8416 O O . HIS A 1 20 ? 2.697 13.077 -6.302 1.00 4.44 20 HIS A O 16
ATOM 8430 N N . ARG A 1 21 ? 2.281 13.360 -8.495 1.00 34.04 21 ARG A N 16
ATOM 8431 C CA . ARG A 1 21 ? 1.818 14.734 -8.343 1.00 53.54 21 ARG A CA 16
ATOM 8432 C C . ARG A 1 21 ? 0.970 15.158 -9.538 1.00 50.04 21 ARG A C 16
ATOM 8433 O O . ARG A 1 21 ? -0.066 15.804 -9.378 1.00 12.13 21 ARG A O 16
ATOM 8454 N N . SER A 1 22 ? 1.416 14.789 -10.734 1.00 25.53 22 SER A N 16
ATOM 8455 C CA . SER A 1 22 ? 0.701 15.136 -11.957 1.00 40.14 22 SER A CA 16
ATOM 8456 C C . SER A 1 22 ? 1.304 14.419 -13.161 1.00 51.05 22 SER A C 16
ATOM 8457 O O . SER A 1 22 ? 2.489 14.086 -13.170 1.00 25.45 22 SER A O 16
ATOM 8465 N N . GLY A 1 23 ? 0.479 14.182 -14.176 1.00 24.40 23 GLY A N 16
ATOM 8466 C CA . GLY A 1 23 ? 0.947 13.507 -15.372 1.00 52.13 23 GLY A CA 16
ATOM 8467 C C . GLY A 1 23 ? -0.170 13.229 -16.358 1.00 62.55 23 GLY A C 16
ATOM 8468 O O . GLY A 1 23 ? -0.408 14.017 -17.274 1.00 15.21 23 GLY A O 16
ATOM 8472 N N . ILE A 1 24 ? -0.857 12.107 -16.170 1.00 31.44 24 ILE A N 16
ATOM 8473 C CA . ILE A 1 24 ? -1.956 11.728 -17.051 1.00 3.41 24 ILE A CA 16
ATOM 8474 C C . ILE A 1 24 ? -3.295 11.818 -16.328 1.00 72.32 24 ILE A C 16
ATOM 8475 O O . ILE A 1 24 ? -3.438 11.340 -15.203 1.00 54.13 24 ILE A O 16
ATOM 8491 N N . ASP A 1 25 ? -4.275 12.430 -16.983 1.00 0.23 25 ASP A N 16
ATOM 8492 C CA . ASP A 1 25 ? -5.606 12.579 -16.405 1.00 41.43 25 ASP A CA 16
ATOM 8493 C C . ASP A 1 25 ? -6.682 12.447 -17.478 1.00 2.32 25 ASP A C 16
ATOM 8494 O O . ASP A 1 25 ? -7.592 13.273 -17.563 1.00 41.31 25 ASP A O 16
ATOM 8503 N N . TYR A 1 26 ? -6.572 11.406 -18.294 1.00 3.42 26 TYR A N 16
ATOM 8504 C CA . TYR A 1 26 ? -7.534 11.168 -19.364 1.00 61.04 26 TYR A CA 16
ATOM 8505 C C . TYR A 1 26 ? -8.435 9.982 -19.032 1.00 22.54 26 TYR A C 16
ATOM 8506 O O . TYR A 1 26 ? -7.964 8.857 -18.861 1.00 25.44 26 TYR A O 16
ATOM 8524 N N . THR A 1 27 ? -9.735 10.242 -18.943 1.00 20.41 27 THR A N 16
ATOM 8525 C CA . THR A 1 27 ? -10.704 9.199 -18.631 1.00 23.24 27 THR A CA 16
ATOM 8526 C C . THR A 1 27 ? -12.130 9.732 -18.707 1.00 23.32 27 THR A C 16
ATOM 8527 O O . THR A 1 27 ? -12.779 9.942 -17.682 1.00 21.13 27 THR A O 16
ATOM 8538 N N . GLU A 1 28 ? -12.612 9.948 -19.927 1.00 71.34 28 GLU A N 16
ATOM 8539 C CA . GLU A 1 28 ? -13.964 10.458 -20.134 1.00 12.34 28 GLU A CA 16
ATOM 8540 C C . GLU A 1 28 ? -15.003 9.470 -19.613 1.00 71.21 28 GLU A C 16
ATOM 8541 O O . GLU A 1 28 ? -16.023 9.865 -19.049 1.00 51.43 28 GLU A O 16
ATOM 8553 N N . PHE A 1 29 ? -14.738 8.182 -19.808 1.00 41.31 29 PHE A N 16
ATOM 8554 C CA . PHE A 1 29 ? -15.650 7.137 -19.360 1.00 32.04 29 PHE A CA 16
ATOM 8555 C C . PHE A 1 29 ? -15.968 7.292 -17.876 1.00 52.41 29 PHE A C 16
ATOM 8556 O O . PHE A 1 29 ? -17.113 7.128 -17.455 1.00 64.11 29 PHE A O 16
ATOM 8573 N N . ALA A 1 30 ? -14.946 7.609 -17.088 1.00 51.42 30 ALA A N 16
ATOM 8574 C CA . ALA A 1 30 ? -15.115 7.788 -15.651 1.00 20.24 30 ALA A CA 16
ATOM 8575 C C . ALA A 1 30 ? -16.201 8.816 -15.350 1.00 31.41 30 ALA A C 16
ATOM 8576 O O . ALA A 1 30 ? -17.020 8.624 -14.452 1.00 52.14 30 ALA A O 16
ATOM 8583 N N . LYS A 1 31 ? -16.201 9.908 -16.106 1.00 34.15 31 LYS A N 16
ATOM 8584 C CA . LYS A 1 31 ? -17.186 10.967 -15.922 1.00 2.01 31 LYS A CA 16
ATOM 8585 C C . LYS A 1 31 ? -17.246 11.873 -17.148 1.00 40.41 31 LYS A C 16
ATOM 8586 O O . LYS A 1 31 ? -18.200 11.821 -17.925 1.00 12.50 31 LYS A O 16
ATOM 8605 N N . ASP A 1 32 ? -16.221 12.703 -17.315 1.00 62.34 32 ASP A N 16
ATOM 8606 C CA . ASP A 1 32 ? -16.157 13.619 -18.447 1.00 22.11 32 ASP A CA 16
ATOM 8607 C C . ASP A 1 32 ? -14.870 14.437 -18.411 1.00 44.21 32 ASP A C 16
ATOM 8608 O O . ASP A 1 32 ? -14.007 14.218 -17.562 1.00 42.03 32 ASP A O 16
ATOM 8617 N N . ASN A 1 33 ? -14.747 15.381 -19.340 1.00 75.43 33 ASN A N 16
ATOM 8618 C CA . ASN A 1 33 ? -13.565 16.230 -19.415 1.00 3.12 33 ASN A CA 16
ATOM 8619 C C . ASN A 1 33 ? -13.945 17.658 -19.795 1.00 41.42 33 ASN A C 16
ATOM 8620 O O . ASN A 1 33 ? -13.482 18.620 -19.181 1.00 50.44 33 ASN A O 16
ATOM 8631 N N . THR A 1 34 ? -14.791 17.790 -20.811 1.00 33.10 34 THR A N 16
ATOM 8632 C CA . THR A 1 34 ? -15.233 19.099 -21.273 1.00 22.23 34 THR A CA 16
ATOM 8633 C C . THR A 1 34 ? -16.692 19.064 -21.712 1.00 74.33 34 THR A C 16
ATOM 8634 O O . THR A 1 34 ? -17.231 18.002 -22.024 1.00 35.44 34 THR A O 16
ATOM 8645 N N . ASP A 1 35 ? -17.328 20.231 -21.734 1.00 15.54 35 ASP A N 16
ATOM 8646 C CA . ASP A 1 35 ? -18.725 20.333 -22.137 1.00 30.32 35 ASP A CA 16
ATOM 8647 C C . ASP A 1 35 ? -18.913 21.440 -23.170 1.00 32.42 35 ASP A C 16
ATOM 8648 O O . ASP A 1 35 ? -19.701 21.301 -24.108 1.00 55.34 35 ASP A O 16
ATOM 8657 N N . PHE A 1 1 ? -16.775 8.042 2.898 1.00 51.12 1 PHE A N 17
ATOM 8658 C CA . PHE A 1 1 ? -15.611 7.560 2.165 1.00 22.01 1 PHE A CA 17
ATOM 8659 C C . PHE A 1 1 ? -15.659 8.014 0.708 1.00 32.34 1 PHE A C 17
ATOM 8660 O O . PHE A 1 1 ? -16.600 8.686 0.288 1.00 32.15 1 PHE A O 17
ATOM 8677 N N . ASN A 1 2 ? -14.637 7.641 -0.056 1.00 60.21 2 ASN A N 17
ATOM 8678 C CA . ASN A 1 2 ? -14.562 8.010 -1.465 1.00 51.43 2 ASN A CA 17
ATOM 8679 C C . ASN A 1 2 ? -15.186 6.931 -2.344 1.00 15.24 2 ASN A C 17
ATOM 8680 O O . ASN A 1 2 ? -15.349 5.781 -1.936 1.00 34.12 2 ASN A O 17
ATOM 8691 N N . PRO A 1 3 ? -15.543 7.308 -3.580 1.00 12.23 3 PRO A N 17
ATOM 8692 C CA . PRO A 1 3 ? -16.153 6.387 -4.544 1.00 22.52 3 PRO A CA 17
ATOM 8693 C C . PRO A 1 3 ? -15.170 5.335 -5.043 1.00 13.43 3 PRO A C 17
ATOM 8694 O O . PRO A 1 3 ? -14.295 5.625 -5.859 1.00 23.55 3 PRO A O 17
ATOM 8705 N N . VAL A 1 4 ? -15.318 4.110 -4.548 1.00 51.05 4 VAL A N 17
ATOM 8706 C CA . VAL A 1 4 ? -14.444 3.013 -4.945 1.00 10.42 4 VAL A CA 17
ATOM 8707 C C . VAL A 1 4 ? -15.251 1.794 -5.375 1.00 33.20 4 VAL A C 17
ATOM 8708 O O . VAL A 1 4 ? -16.455 1.717 -5.133 1.00 44.13 4 VAL A O 17
ATOM 8721 N N . GLY A 1 5 ? -14.580 0.841 -6.015 1.00 22.44 5 GLY A N 17
ATOM 8722 C CA . GLY A 1 5 ? -15.252 -0.363 -6.468 1.00 3.14 5 GLY A CA 17
ATOM 8723 C C . GLY A 1 5 ? -14.473 -1.621 -6.137 1.00 5.02 5 GLY A C 17
ATOM 8724 O O . GLY A 1 5 ? -13.600 -1.609 -5.270 1.00 44.01 5 GLY A O 17
ATOM 8728 N N . VAL A 1 6 ? -14.790 -2.710 -6.831 1.00 73.25 6 VAL A N 17
ATOM 8729 C CA . VAL A 1 6 ? -14.114 -3.983 -6.605 1.00 62.43 6 VAL A CA 17
ATOM 8730 C C . VAL A 1 6 ? -13.547 -4.541 -7.905 1.00 42.03 6 VAL A C 17
ATOM 8731 O O . VAL A 1 6 ? -12.456 -5.109 -7.925 1.00 55.34 6 VAL A O 17
ATOM 8744 N N . ALA A 1 7 ? -14.296 -4.375 -8.990 1.00 31.44 7 ALA A N 17
ATOM 8745 C CA . ALA A 1 7 ? -13.867 -4.861 -10.296 1.00 73.31 7 ALA A CA 17
ATOM 8746 C C . ALA A 1 7 ? -14.630 -4.166 -11.418 1.00 21.43 7 ALA A C 17
ATOM 8747 O O . ALA A 1 7 ? -14.034 -3.667 -12.372 1.00 2.40 7 ALA A O 17
ATOM 8754 N N . PHE A 1 8 ? -15.954 -4.137 -11.297 1.00 3.54 8 PHE A N 17
ATOM 8755 C CA . PHE A 1 8 ? -16.800 -3.505 -12.303 1.00 3.11 8 PHE A CA 17
ATOM 8756 C C . PHE A 1 8 ? -16.418 -2.039 -12.491 1.00 61.13 8 PHE A C 17
ATOM 8757 O O . PHE A 1 8 ? -16.333 -1.546 -13.616 1.00 61.23 8 PHE A O 17
ATOM 8774 N N . LYS A 1 9 ? -16.190 -1.347 -11.380 1.00 71.41 9 LYS A N 17
ATOM 8775 C CA . LYS A 1 9 ? -15.818 0.062 -11.419 1.00 53.44 9 LYS A CA 17
ATOM 8776 C C . LYS A 1 9 ? -14.509 0.300 -10.672 1.00 55.33 9 LYS A C 17
ATOM 8777 O O . LYS A 1 9 ? -14.306 -0.218 -9.574 1.00 21.14 9 LYS A O 17
ATOM 8796 N N . GLY A 1 10 ? -13.622 1.086 -11.275 1.00 65.24 10 GLY A N 17
ATOM 8797 C CA . GLY A 1 10 ? -12.345 1.379 -10.652 1.00 51.13 10 GLY A CA 17
ATOM 8798 C C . GLY A 1 10 ? -11.334 1.935 -11.635 1.00 32.41 10 GLY A C 17
ATOM 8799 O O . GLY A 1 10 ? -11.540 3.003 -12.211 1.00 53.11 10 GLY A O 17
ATOM 8803 N N . ASN A 1 11 ? -10.237 1.210 -11.827 1.00 53.02 11 ASN A N 17
ATOM 8804 C CA . ASN A 1 11 ? -9.188 1.639 -12.746 1.00 33.23 11 ASN A CA 17
ATOM 8805 C C . ASN A 1 11 ? -9.336 0.948 -14.098 1.00 50.42 11 ASN A C 17
ATOM 8806 O O . ASN A 1 11 ? -10.240 0.138 -14.299 1.00 72.12 11 ASN A O 17
ATOM 8817 N N . ASN A 1 12 ? -8.438 1.273 -15.023 1.00 63.01 12 ASN A N 17
ATOM 8818 C CA . ASN A 1 12 ? -8.467 0.685 -16.357 1.00 32.21 12 ASN A CA 17
ATOM 8819 C C . ASN A 1 12 ? -7.186 -0.095 -16.636 1.00 41.12 12 ASN A C 17
ATOM 8820 O O . ASN A 1 12 ? -7.220 -1.177 -17.220 1.00 55.52 12 ASN A O 17
ATOM 8831 N N . GLY A 1 13 ? -6.056 0.464 -16.213 1.00 54.34 13 GLY A N 17
ATOM 8832 C CA . GLY A 1 13 ? -4.779 -0.193 -16.426 1.00 14.00 13 GLY A CA 17
ATOM 8833 C C . GLY A 1 13 ? -3.604 0.726 -16.160 1.00 41.44 13 GLY A C 17
ATOM 8834 O O . GLY A 1 13 ? -3.737 1.949 -16.214 1.00 50.25 13 GLY A O 17
ATOM 8838 N N . LYS A 1 14 ? -2.447 0.137 -15.870 1.00 21.51 14 LYS A N 17
ATOM 8839 C CA . LYS A 1 14 ? -1.243 0.910 -15.594 1.00 3.23 14 LYS A CA 17
ATOM 8840 C C . LYS A 1 14 ? -0.853 1.759 -16.801 1.00 40.14 14 LYS A C 17
ATOM 8841 O O . LYS A 1 14 ? -0.819 2.988 -16.722 1.00 31.11 14 LYS A O 17
ATOM 8860 N N . TYR A 1 15 ? -0.561 1.097 -17.914 1.00 22.05 15 TYR A N 17
ATOM 8861 C CA . TYR A 1 15 ? -0.172 1.791 -19.137 1.00 60.04 15 TYR A CA 17
ATOM 8862 C C . TYR A 1 15 ? -1.155 1.496 -20.266 1.00 40.20 15 TYR A C 17
ATOM 8863 O O . TYR A 1 15 ? -0.764 1.372 -21.428 1.00 60.20 15 TYR A O 17
ATOM 8881 N N . LEU A 1 16 ? -2.431 1.385 -19.917 1.00 63.40 16 LEU A N 17
ATOM 8882 C CA . LEU A 1 16 ? -3.472 1.107 -20.900 1.00 32.14 16 LEU A CA 17
ATOM 8883 C C . LEU A 1 16 ? -4.503 2.230 -20.936 1.00 1.35 16 LEU A C 17
ATOM 8884 O O . LEU A 1 16 ? -5.155 2.521 -19.933 1.00 12.32 16 LEU A O 17
ATOM 8900 N N . SER A 1 17 ? -4.648 2.856 -22.100 1.00 51.33 17 SER A N 17
ATOM 8901 C CA . SER A 1 17 ? -5.599 3.948 -22.266 1.00 45.25 17 SER A CA 17
ATOM 8902 C C . SER A 1 17 ? -6.135 3.990 -23.694 1.00 33.45 17 SER A C 17
ATOM 8903 O O . SER A 1 17 ? -5.430 3.648 -24.643 1.00 5.44 17 SER A O 17
ATOM 8911 N N . ARG A 1 18 ? -7.388 4.409 -23.837 1.00 71.10 18 ARG A N 17
ATOM 8912 C CA . ARG A 1 18 ? -8.021 4.493 -25.147 1.00 21.31 18 ARG A CA 17
ATOM 8913 C C . ARG A 1 18 ? -8.631 5.874 -25.369 1.00 15.40 18 ARG A C 17
ATOM 8914 O O . ARG A 1 18 ? -8.147 6.652 -26.192 1.00 31.32 18 ARG A O 17
ATOM 8935 N N . ILE A 1 19 ? -9.695 6.170 -24.632 1.00 75.33 19 ILE A N 17
ATOM 8936 C CA . ILE A 1 19 ? -10.371 7.457 -24.747 1.00 55.42 19 ILE A CA 17
ATOM 8937 C C . ILE A 1 19 ? -9.466 8.595 -24.289 1.00 53.43 19 ILE A C 17
ATOM 8938 O O . ILE A 1 19 ? -8.835 8.517 -23.234 1.00 33.23 19 ILE A O 17
ATOM 8954 N N . HIS A 1 20 ? -9.408 9.655 -25.089 1.00 41.44 20 HIS A N 17
ATOM 8955 C CA . HIS A 1 20 ? -8.581 10.813 -24.764 1.00 24.10 20 HIS A CA 17
ATOM 8956 C C . HIS A 1 20 ? -9.413 11.905 -24.099 1.00 63.23 20 HIS A C 17
ATOM 8957 O O . HIS A 1 20 ? -9.277 12.160 -22.902 1.00 75.13 20 HIS A O 17
ATOM 8971 N N . ARG A 1 21 ? -10.275 12.546 -24.881 1.00 41.43 21 ARG A N 17
ATOM 8972 C CA . ARG A 1 21 ? -11.127 13.613 -24.368 1.00 14.12 21 ARG A CA 17
ATOM 8973 C C . ARG A 1 21 ? -12.602 13.261 -24.542 1.00 10.24 21 ARG A C 17
ATOM 8974 O O . ARG A 1 21 ? -13.300 12.967 -23.572 1.00 12.40 21 ARG A O 17
ATOM 8995 N N . SER A 1 22 ? -13.069 13.295 -25.786 1.00 13.14 22 SER A N 17
ATOM 8996 C CA . SER A 1 22 ? -14.462 12.984 -26.088 1.00 72.32 22 SER A CA 17
ATOM 8997 C C . SER A 1 22 ? -14.598 11.561 -26.620 1.00 61.42 22 SER A C 17
ATOM 8998 O O . SER A 1 22 ? -15.451 10.797 -26.170 1.00 64.13 22 SER A O 17
ATOM 9006 N N . GLY A 1 23 ? -13.750 11.211 -27.582 1.00 40.43 23 GLY A N 17
ATOM 9007 C CA . GLY A 1 23 ? -13.791 9.881 -28.160 1.00 2.22 23 GLY A CA 17
ATOM 9008 C C . GLY A 1 23 ? -14.913 9.721 -29.168 1.00 50.44 23 GLY A C 17
ATOM 9009 O O . GLY A 1 23 ? -14.668 9.416 -30.336 1.00 74.41 23 GLY A O 17
ATOM 9013 N N . ILE A 1 24 ? -16.145 9.927 -28.715 1.00 51.10 24 ILE A N 17
ATOM 9014 C CA . ILE A 1 24 ? -17.308 9.803 -29.586 1.00 20.11 24 ILE A CA 17
ATOM 9015 C C . ILE A 1 24 ? -17.448 11.021 -30.492 1.00 63.14 24 ILE A C 17
ATOM 9016 O O . ILE A 1 24 ? -17.021 12.121 -30.142 1.00 54.33 24 ILE A O 17
ATOM 9032 N N . ASP A 1 25 ? -18.052 10.818 -31.658 1.00 73.11 25 ASP A N 17
ATOM 9033 C CA . ASP A 1 25 ? -18.252 11.900 -32.614 1.00 42.33 25 ASP A CA 17
ATOM 9034 C C . ASP A 1 25 ? -19.571 12.621 -32.351 1.00 53.30 25 ASP A C 17
ATOM 9035 O O . ASP A 1 25 ? -20.260 12.336 -31.372 1.00 22.15 25 ASP A O 17
ATOM 9044 N N . TYR A 1 26 ? -19.914 13.556 -33.231 1.00 12.51 26 TYR A N 17
ATOM 9045 C CA . TYR A 1 26 ? -21.148 14.320 -33.091 1.00 1.52 26 TYR A CA 17
ATOM 9046 C C . TYR A 1 26 ? -22.289 13.654 -33.853 1.00 31.23 26 TYR A C 17
ATOM 9047 O O . TYR A 1 26 ? -22.157 13.323 -35.032 1.00 41.20 26 TYR A O 17
ATOM 9065 N N . THR A 1 27 ? -23.414 13.459 -33.171 1.00 62.22 27 THR A N 17
ATOM 9066 C CA . THR A 1 27 ? -24.580 12.833 -33.781 1.00 53.32 27 THR A CA 17
ATOM 9067 C C . THR A 1 27 ? -25.660 13.864 -34.087 1.00 0.13 27 THR A C 17
ATOM 9068 O O . THR A 1 27 ? -26.299 14.394 -33.180 1.00 51.05 27 THR A O 17
ATOM 9079 N N . GLU A 1 28 ? -25.859 14.141 -35.372 1.00 62.42 28 GLU A N 17
ATOM 9080 C CA . GLU A 1 28 ? -26.864 15.109 -35.797 1.00 13.41 28 GLU A CA 17
ATOM 9081 C C . GLU A 1 28 ? -28.259 14.492 -35.772 1.00 11.23 28 GLU A C 17
ATOM 9082 O O . GLU A 1 28 ? -29.217 15.114 -35.313 1.00 73.21 28 GLU A O 17
ATOM 9094 N N . PHE A 1 29 ? -28.365 13.264 -36.270 1.00 62.45 29 PHE A N 17
ATOM 9095 C CA . PHE A 1 29 ? -29.643 12.562 -36.307 1.00 53.13 29 PHE A CA 17
ATOM 9096 C C . PHE A 1 29 ? -30.230 12.427 -34.905 1.00 5.01 29 PHE A C 17
ATOM 9097 O O . PHE A 1 29 ? -31.432 12.605 -34.704 1.00 53.44 29 PHE A O 17
ATOM 9114 N N . ALA A 1 30 ? -29.374 12.112 -33.939 1.00 14.04 30 ALA A N 17
ATOM 9115 C CA . ALA A 1 30 ? -29.806 11.953 -32.556 1.00 30.11 30 ALA A CA 17
ATOM 9116 C C . ALA A 1 30 ? -30.090 13.306 -31.912 1.00 63.41 30 ALA A C 17
ATOM 9117 O O . ALA A 1 30 ? -31.115 13.490 -31.256 1.00 62.03 30 ALA A O 17
ATOM 9124 N N . LYS A 1 31 ? -29.176 14.250 -32.103 1.00 41.41 31 LYS A N 17
ATOM 9125 C CA . LYS A 1 31 ? -29.326 15.588 -31.541 1.00 24.34 31 LYS A CA 17
ATOM 9126 C C . LYS A 1 31 ? -29.515 16.623 -32.645 1.00 21.14 31 LYS A C 17
ATOM 9127 O O . LYS A 1 31 ? -28.595 16.896 -33.417 1.00 13.22 31 LYS A O 17
ATOM 9146 N N . ASP A 1 32 ? -30.710 17.197 -32.714 1.00 24.20 32 ASP A N 17
ATOM 9147 C CA . ASP A 1 32 ? -31.018 18.206 -33.722 1.00 22.42 32 ASP A CA 17
ATOM 9148 C C . ASP A 1 32 ? -32.259 19.004 -33.332 1.00 74.23 32 ASP A C 17
ATOM 9149 O O . ASP A 1 32 ? -32.295 20.224 -33.479 1.00 24.40 32 ASP A O 17
ATOM 9158 N N . ASN A 1 33 ? -33.273 18.304 -32.834 1.00 22.30 33 ASN A N 17
ATOM 9159 C CA . ASN A 1 33 ? -34.516 18.947 -32.424 1.00 61.30 33 ASN A CA 17
ATOM 9160 C C . ASN A 1 33 ? -34.956 18.455 -31.048 1.00 42.44 33 ASN A C 17
ATOM 9161 O O . ASN A 1 33 ? -34.957 17.254 -30.776 1.00 23.04 33 ASN A O 17
ATOM 9172 N N . THR A 1 34 ? -35.328 19.392 -30.181 1.00 43.22 34 THR A N 17
ATOM 9173 C CA . THR A 1 34 ? -35.769 19.056 -28.834 1.00 33.44 34 THR A CA 17
ATOM 9174 C C . THR A 1 34 ? -37.077 19.759 -28.491 1.00 43.24 34 THR A C 17
ATOM 9175 O O . THR A 1 34 ? -37.361 20.843 -29.001 1.00 63.34 34 THR A O 17
ATOM 9186 N N . ASP A 1 35 ? -37.868 19.138 -27.623 1.00 44.32 35 ASP A N 17
ATOM 9187 C CA . ASP A 1 35 ? -39.145 19.708 -27.209 1.00 11.35 35 ASP A CA 17
ATOM 9188 C C . ASP A 1 35 ? -38.949 20.731 -26.095 1.00 12.35 35 ASP A C 17
ATOM 9189 O O . ASP A 1 35 ? -38.130 21.643 -26.214 1.00 73.25 35 ASP A O 17
ATOM 9198 N N . PHE A 1 1 ? -8.836 1.132 4.162 1.00 4.25 1 PHE A N 18
ATOM 9199 C CA . PHE A 1 1 ? -7.988 -0.045 4.004 1.00 61.40 1 PHE A CA 18
ATOM 9200 C C . PHE A 1 1 ? -8.395 -0.847 2.772 1.00 23.33 1 PHE A C 18
ATOM 9201 O O . PHE A 1 1 ? -7.546 -1.351 2.039 1.00 20.34 1 PHE A O 18
ATOM 9218 N N . ASN A 1 2 ? -9.701 -0.960 2.551 1.00 54.44 2 ASN A N 18
ATOM 9219 C CA . ASN A 1 2 ? -10.222 -1.702 1.408 1.00 62.15 2 ASN A CA 18
ATOM 9220 C C . ASN A 1 2 ? -10.560 -0.760 0.257 1.00 74.44 2 ASN A C 18
ATOM 9221 O O . ASN A 1 2 ? -10.732 0.445 0.439 1.00 70.51 2 ASN A O 18
ATOM 9232 N N . PRO A 1 3 ? -10.658 -1.321 -0.957 1.00 34.41 3 PRO A N 18
ATOM 9233 C CA . PRO A 1 3 ? -10.978 -0.550 -2.162 1.00 25.32 3 PRO A CA 18
ATOM 9234 C C . PRO A 1 3 ? -12.420 -0.053 -2.167 1.00 55.43 3 PRO A C 18
ATOM 9235 O O . PRO A 1 3 ? -13.200 -0.375 -1.271 1.00 32.45 3 PRO A O 18
ATOM 9246 N N . VAL A 1 4 ? -12.767 0.731 -3.182 1.00 31.53 4 VAL A N 18
ATOM 9247 C CA . VAL A 1 4 ? -14.116 1.271 -3.304 1.00 35.24 4 VAL A CA 18
ATOM 9248 C C . VAL A 1 4 ? -14.857 0.637 -4.477 1.00 71.23 4 VAL A C 18
ATOM 9249 O O . VAL A 1 4 ? -15.115 1.290 -5.486 1.00 34.45 4 VAL A O 18
ATOM 9262 N N . GLY A 1 5 ? -15.196 -0.640 -4.334 1.00 13.22 5 GLY A N 18
ATOM 9263 C CA . GLY A 1 5 ? -15.905 -1.342 -5.388 1.00 31.14 5 GLY A CA 18
ATOM 9264 C C . GLY A 1 5 ? -15.701 -2.843 -5.325 1.00 31.44 5 GLY A C 18
ATOM 9265 O O . GLY A 1 5 ? -16.053 -3.483 -4.335 1.00 73.11 5 GLY A O 18
ATOM 9269 N N . VAL A 1 6 ? -15.132 -3.406 -6.386 1.00 24.54 6 VAL A N 18
ATOM 9270 C CA . VAL A 1 6 ? -14.882 -4.840 -6.448 1.00 11.51 6 VAL A CA 18
ATOM 9271 C C . VAL A 1 6 ? -14.094 -5.208 -7.701 1.00 53.43 6 VAL A C 18
ATOM 9272 O O . VAL A 1 6 ? -13.234 -6.089 -7.670 1.00 33.53 6 VAL A O 18
ATOM 9285 N N . ALA A 1 7 ? -14.394 -4.527 -8.802 1.00 2.25 7 ALA A N 18
ATOM 9286 C CA . ALA A 1 7 ? -13.712 -4.779 -10.065 1.00 14.43 7 ALA A CA 18
ATOM 9287 C C . ALA A 1 7 ? -14.209 -3.836 -11.155 1.00 3.03 7 ALA A C 18
ATOM 9288 O O . ALA A 1 7 ? -13.442 -3.040 -11.697 1.00 21.34 7 ALA A O 18
ATOM 9295 N N . PHE A 1 8 ? -15.495 -3.931 -11.473 1.00 71.52 8 PHE A N 18
ATOM 9296 C CA . PHE A 1 8 ? -16.094 -3.086 -12.500 1.00 1.24 8 PHE A CA 18
ATOM 9297 C C . PHE A 1 8 ? -15.834 -1.611 -12.210 1.00 63.22 8 PHE A C 18
ATOM 9298 O O . PHE A 1 8 ? -15.594 -0.820 -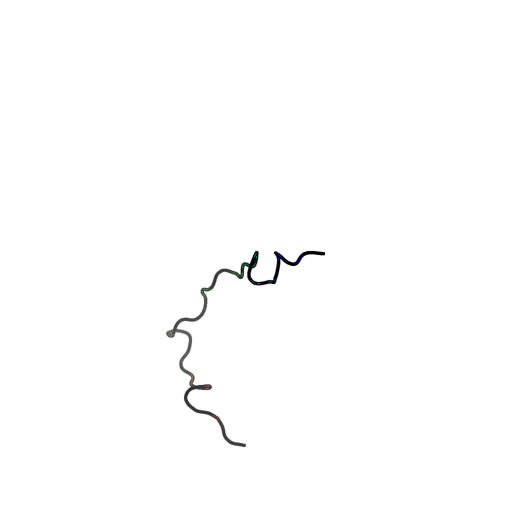13.122 1.00 3.15 8 PHE A O 18
ATOM 9315 N N . LYS A 1 9 ? -15.885 -1.247 -10.933 1.00 21.11 9 LYS A N 18
ATOM 9316 C CA . LYS A 1 9 ? -15.655 0.132 -10.520 1.00 34.32 9 LYS A CA 18
ATOM 9317 C C . LYS A 1 9 ? -14.203 0.536 -10.756 1.00 14.12 9 LYS A C 18
ATOM 9318 O O . LYS A 1 9 ? -13.281 -0.101 -10.249 1.00 2.05 9 LYS A O 18
ATOM 9337 N N . GLY A 1 10 ? -14.008 1.600 -11.530 1.00 40.22 10 GLY A N 18
ATOM 9338 C CA . GLY A 1 10 ? -12.666 2.071 -11.818 1.00 23.32 10 GLY A CA 18
ATOM 9339 C C . GLY A 1 10 ? -11.971 1.232 -12.871 1.00 35.22 10 GLY A C 18
ATOM 9340 O O . GLY A 1 10 ? -11.880 0.012 -12.741 1.00 33.23 10 GLY A O 18
ATOM 9344 N N . ASN A 1 11 ? -11.481 1.887 -13.919 1.00 3.21 11 ASN A N 18
ATOM 9345 C CA . ASN A 1 11 ? -10.792 1.192 -15.000 1.00 22.45 11 ASN A CA 18
ATOM 9346 C C . ASN A 1 11 ? -9.383 1.743 -15.191 1.00 5.13 11 ASN A C 18
ATOM 9347 O O . ASN A 1 11 ? -9.188 2.953 -15.299 1.00 43.02 11 ASN A O 18
ATOM 9358 N N . ASN A 1 12 ? -8.403 0.847 -15.232 1.00 42.34 12 ASN A N 18
ATOM 9359 C CA . ASN A 1 12 ? -7.011 1.243 -15.410 1.00 45.33 12 ASN A CA 18
ATOM 9360 C C . ASN A 1 12 ? -6.347 0.422 -16.511 1.00 44.31 12 ASN A C 18
ATOM 9361 O O . ASN A 1 12 ? -6.634 -0.763 -16.674 1.00 2.44 12 ASN A O 18
ATOM 9372 N N . GLY A 1 13 ? -5.458 1.061 -17.264 1.00 5.44 13 GLY A N 18
ATOM 9373 C CA . GLY A 1 13 ? -4.766 0.375 -18.340 1.00 21.52 13 GLY A CA 18
ATOM 9374 C C . GLY A 1 13 ? -4.400 1.305 -19.480 1.00 11.40 13 GLY A C 18
ATOM 9375 O O . GLY A 1 13 ? -4.817 1.097 -20.619 1.00 11.24 13 GLY A O 18
ATOM 9379 N N . LYS A 1 14 ? -3.619 2.336 -19.173 1.00 53.30 14 LYS A N 18
ATOM 9380 C CA . LYS A 1 14 ? -3.196 3.302 -20.179 1.00 14.31 14 LYS A CA 18
ATOM 9381 C C . LYS A 1 14 ? -1.751 3.731 -19.947 1.00 3.14 14 LYS A C 18
ATOM 9382 O O . LYS A 1 14 ? -0.887 3.525 -20.801 1.00 42.22 14 LYS A O 18
ATOM 9401 N N . TYR A 1 15 ? -1.494 4.327 -18.788 1.00 3.02 15 TYR A N 18
ATOM 9402 C CA . TYR A 1 15 ? -0.153 4.785 -18.445 1.00 21.13 15 TYR A CA 18
ATOM 9403 C C . TYR A 1 15 ? 0.265 4.269 -17.072 1.00 65.34 15 TYR A C 18
ATOM 9404 O O . TYR A 1 15 ? -0.526 4.273 -16.127 1.00 42.42 15 TYR A O 18
ATOM 9422 N N . LEU A 1 16 ? 1.513 3.826 -16.968 1.00 43.03 16 LEU A N 18
ATOM 9423 C CA . LEU A 1 16 ? 2.038 3.307 -15.710 1.00 60.32 16 LEU A CA 18
ATOM 9424 C C . LEU A 1 16 ? 3.549 3.111 -15.791 1.00 70.11 16 LEU A C 18
ATOM 9425 O O . LEU A 1 16 ? 4.056 2.014 -15.559 1.00 31.24 16 LEU A O 18
ATOM 9441 N N . SER A 1 17 ? 4.263 4.184 -16.118 1.00 15.25 17 SER A N 18
ATOM 9442 C CA . SER A 1 17 ? 5.716 4.130 -16.231 1.00 13.21 17 SER A CA 18
ATOM 9443 C C . SER A 1 17 ? 6.373 5.097 -15.251 1.00 20.00 17 SER A C 18
ATOM 9444 O O . SER A 1 17 ? 5.736 6.029 -14.760 1.00 34.42 17 SER A O 18
ATOM 9452 N N . ARG A 1 18 ? 7.651 4.869 -14.971 1.00 1.22 18 ARG A N 18
ATOM 9453 C CA . ARG A 1 18 ? 8.396 5.718 -14.050 1.00 24.14 18 ARG A CA 18
ATOM 9454 C C . ARG A 1 18 ? 9.402 6.585 -14.802 1.00 63.32 18 ARG A C 18
ATOM 9455 O O . ARG A 1 18 ? 10.552 6.726 -14.381 1.00 75.44 18 ARG A O 18
ATOM 9476 N N . ILE A 1 19 ? 8.963 7.163 -15.915 1.00 64.24 19 ILE A N 18
ATOM 9477 C CA . ILE A 1 19 ? 9.825 8.016 -16.723 1.00 11.24 19 ILE A CA 18
ATOM 9478 C C . ILE A 1 19 ? 9.114 9.309 -17.108 1.00 45.14 19 ILE A C 18
ATOM 9479 O O . ILE A 1 19 ? 8.068 9.286 -17.756 1.00 23.51 19 ILE A O 18
ATOM 9495 N N . HIS A 1 20 ? 9.691 10.437 -16.704 1.00 70.10 20 HIS A N 18
ATOM 9496 C CA . HIS A 1 20 ? 9.113 11.742 -17.008 1.00 45.11 20 HIS A CA 18
ATOM 9497 C C . HIS A 1 20 ? 10.207 12.791 -17.189 1.00 52.21 20 HIS A C 18
ATOM 9498 O O . HIS A 1 20 ? 10.486 13.223 -18.307 1.00 42.03 20 HIS A O 18
ATOM 9512 N N . ARG A 1 21 ? 10.822 13.194 -16.082 1.00 33.20 21 ARG A N 18
ATOM 9513 C CA . ARG A 1 21 ? 11.883 14.193 -16.119 1.00 2.22 21 ARG A CA 18
ATOM 9514 C C . ARG A 1 21 ? 13.134 13.633 -16.789 1.00 62.43 21 ARG A C 18
ATOM 9515 O O . ARG A 1 21 ? 13.753 12.696 -16.285 1.00 13.42 21 ARG A O 18
ATOM 9536 N N . SER A 1 22 ? 13.500 14.214 -17.927 1.00 42.41 22 SER A N 18
ATOM 9537 C CA . SER A 1 22 ? 14.676 13.770 -18.668 1.00 72.22 22 SER A CA 18
ATOM 9538 C C . SER A 1 22 ? 15.807 14.787 -18.552 1.00 1.24 22 SER A C 18
ATOM 9539 O O . SER A 1 22 ? 16.809 14.544 -17.883 1.00 43.44 22 SER A O 18
ATOM 9547 N N . GLY A 1 23 ? 15.638 15.930 -19.210 1.00 33.23 23 GLY A N 18
ATOM 9548 C CA . GLY A 1 23 ? 16.651 16.968 -19.170 1.00 14.32 23 GLY A CA 18
ATOM 9549 C C . GLY A 1 23 ? 16.057 18.354 -19.025 1.00 35.45 23 GLY A C 18
ATOM 9550 O O . GLY A 1 23 ? 15.101 18.552 -18.274 1.00 52.40 23 GLY A O 18
ATOM 9554 N N . ILE A 1 24 ? 16.622 19.316 -19.746 1.00 31.51 24 ILE A N 18
ATOM 9555 C CA . ILE A 1 24 ? 16.141 20.692 -19.694 1.00 52.52 24 ILE A CA 18
ATOM 9556 C C . ILE A 1 24 ? 15.535 21.113 -21.028 1.00 23.31 24 ILE A C 18
ATOM 9557 O O . ILE A 1 24 ? 15.742 20.459 -22.050 1.00 51.31 24 ILE A O 18
ATOM 9573 N N . ASP A 1 25 ? 14.788 22.211 -21.011 1.00 72.50 25 ASP A N 18
ATOM 9574 C CA . ASP A 1 25 ? 14.154 22.723 -22.221 1.00 74.55 25 ASP A CA 18
ATOM 9575 C C . ASP A 1 25 ? 14.986 23.842 -22.838 1.00 34.43 25 ASP A C 18
ATOM 9576 O O . ASP A 1 25 ? 15.665 24.587 -22.132 1.00 1.30 25 ASP A O 18
ATOM 9585 N N . TYR A 1 26 ? 14.927 23.954 -24.161 1.00 44.20 26 TYR A N 18
ATOM 9586 C CA . TYR A 1 26 ? 15.678 24.980 -24.875 1.00 62.22 26 TYR A CA 18
ATOM 9587 C C . TYR A 1 26 ? 14.769 26.133 -25.287 1.00 33.44 26 TYR A C 18
ATOM 9588 O O . TYR A 1 26 ? 14.111 26.081 -26.328 1.00 4.21 26 TYR A O 18
ATOM 9606 N N . THR A 1 27 ? 14.735 27.176 -24.464 1.00 63.31 27 THR A N 18
ATOM 9607 C CA . THR A 1 27 ? 13.906 28.343 -24.741 1.00 4.23 27 THR A CA 18
ATOM 9608 C C . THR A 1 27 ? 14.724 29.626 -24.676 1.00 64.44 27 THR A C 18
ATOM 9609 O O . THR A 1 27 ? 14.274 30.633 -24.130 1.00 74.53 27 THR A O 18
ATOM 9620 N N . GLU A 1 28 ? 15.929 29.585 -25.235 1.00 45.04 28 GLU A N 18
ATOM 9621 C CA . GLU A 1 28 ? 16.810 30.747 -25.239 1.00 51.13 28 GLU A CA 18
ATOM 9622 C C . GLU A 1 28 ? 16.134 31.940 -25.907 1.00 0.05 28 GLU A C 18
ATOM 9623 O O . GLU A 1 28 ? 16.317 33.085 -25.492 1.00 54.42 28 GLU A O 18
ATOM 9635 N N . PHE A 1 29 ? 15.354 31.664 -26.947 1.00 31.13 29 PHE A N 18
ATOM 9636 C CA . PHE A 1 29 ? 14.651 32.714 -27.676 1.00 1.32 29 PHE A CA 18
ATOM 9637 C C . PHE A 1 29 ? 13.348 33.084 -26.974 1.00 71.32 29 PHE A C 18
ATOM 9638 O O . PHE A 1 29 ? 13.004 34.260 -26.862 1.00 22.52 29 PHE A O 18
ATOM 9655 N N . ALA A 1 30 ? 12.628 32.072 -26.504 1.00 61.14 30 ALA A N 18
ATOM 9656 C CA . ALA A 1 30 ? 11.364 32.290 -25.811 1.00 12.14 30 ALA A CA 18
ATOM 9657 C C . ALA A 1 30 ? 11.531 33.277 -24.661 1.00 52.11 30 ALA A C 18
ATOM 9658 O O . ALA A 1 30 ? 10.682 34.141 -24.441 1.00 22.23 30 ALA A O 18
ATOM 9665 N N . LYS A 1 31 ? 12.631 33.142 -23.927 1.00 24.11 31 LYS A N 18
ATOM 9666 C CA . LYS A 1 31 ? 12.911 34.022 -22.799 1.00 51.11 31 LYS A CA 18
ATOM 9667 C C . LYS A 1 31 ? 13.051 35.470 -23.259 1.00 51.31 31 LYS A C 18
ATOM 9668 O O . LYS A 1 31 ? 12.567 36.390 -22.601 1.00 44.21 31 LYS A O 18
ATOM 9687 N N . ASP A 1 32 ? 13.716 35.664 -24.393 1.00 55.53 32 ASP A N 18
ATOM 9688 C CA . ASP A 1 32 ? 13.917 36.999 -24.942 1.00 1.33 32 ASP A CA 18
ATOM 9689 C C . ASP A 1 32 ? 12.644 37.509 -25.611 1.00 3.22 32 ASP A C 18
ATOM 9690 O O . ASP A 1 32 ? 12.412 37.263 -26.793 1.00 23.45 32 ASP A O 18
ATOM 9699 N N . ASN A 1 33 ? 11.824 38.220 -24.845 1.00 44.14 33 ASN A N 18
ATOM 9700 C CA . ASN A 1 33 ? 10.574 38.764 -25.361 1.00 33.24 33 ASN A CA 18
ATOM 9701 C C . ASN A 1 33 ? 10.671 40.276 -25.541 1.00 10.44 33 ASN A C 18
ATOM 9702 O O . ASN A 1 33 ? 11.221 40.979 -24.694 1.00 3.14 33 ASN A O 18
ATOM 9713 N N . THR A 1 34 ? 10.133 40.770 -26.653 1.00 62.52 34 THR A N 18
ATOM 9714 C CA . THR A 1 34 ? 10.159 42.198 -26.945 1.00 70.04 34 THR A CA 18
ATOM 9715 C C . THR A 1 34 ? 8.748 42.753 -27.097 1.00 25.21 34 THR A C 18
ATOM 9716 O O . THR A 1 34 ? 7.765 42.039 -26.904 1.00 60.04 34 THR A O 18
ATOM 9727 N N . ASP A 1 35 ? 8.656 44.032 -27.445 1.00 24.14 35 ASP A N 18
ATOM 9728 C CA . ASP A 1 35 ? 7.364 44.685 -27.626 1.00 62.04 35 ASP A CA 18
ATOM 9729 C C . ASP A 1 35 ? 7.427 45.715 -28.749 1.00 12.42 35 ASP A C 18
ATOM 9730 O O . ASP A 1 35 ? 7.950 46.815 -28.567 1.00 20.43 35 ASP A O 18
ATOM 9739 N N . PHE A 1 1 ? -11.191 9.623 -1.898 1.00 1.41 1 PHE A N 19
ATOM 9740 C CA . PHE A 1 1 ? -11.067 8.227 -1.497 1.00 32.02 1 PHE A CA 19
ATOM 9741 C C . PHE A 1 1 ? -9.822 7.593 -2.110 1.00 1.53 1 PHE A C 19
ATOM 9742 O O . PHE A 1 1 ? -9.449 7.901 -3.241 1.00 2.14 1 PHE A O 19
ATOM 9759 N N . ASN A 1 2 ? -9.182 6.706 -1.355 1.00 31.40 2 ASN A N 19
ATOM 9760 C CA . ASN A 1 2 ? -7.979 6.029 -1.823 1.00 13.13 2 ASN A CA 19
ATOM 9761 C C . ASN A 1 2 ? -8.267 5.214 -3.080 1.00 34.44 2 ASN A C 19
ATOM 9762 O O . ASN A 1 2 ? -9.413 4.882 -3.385 1.00 10.21 2 ASN A O 19
ATOM 9773 N N . PRO A 1 3 ? -7.203 4.881 -3.827 1.00 74.21 3 PRO A N 19
ATOM 9774 C CA . PRO A 1 3 ? -7.317 4.100 -5.062 1.00 33.54 3 PRO A CA 19
ATOM 9775 C C . PRO A 1 3 ? -7.706 2.649 -4.796 1.00 74.43 3 PRO A C 19
ATOM 9776 O O . PRO A 1 3 ? -6.847 1.797 -4.564 1.00 54.41 3 PRO A O 19
ATOM 9787 N N . VAL A 1 4 ? -9.006 2.375 -4.831 1.00 33.21 4 VAL A N 19
ATOM 9788 C CA . VAL A 1 4 ? -9.509 1.027 -4.595 1.00 41.25 4 VAL A CA 19
ATOM 9789 C C . VAL A 1 4 ? -10.906 0.852 -5.180 1.00 42.11 4 VAL A C 19
ATOM 9790 O O . VAL A 1 4 ? -11.709 1.784 -5.186 1.00 34.01 4 VAL A O 19
ATOM 9803 N N . GLY A 1 5 ? -11.190 -0.351 -5.670 1.00 44.33 5 GLY A N 19
ATOM 9804 C CA . GLY A 1 5 ? -12.492 -0.627 -6.251 1.00 33.25 5 GLY A CA 19
ATOM 9805 C C . GLY A 1 5 ? -12.747 -2.111 -6.421 1.00 61.11 5 GLY A C 19
ATOM 9806 O O . GLY A 1 5 ? -11.812 -2.911 -6.442 1.00 34.34 5 GLY A O 19
ATOM 9810 N N . VAL A 1 6 ? -14.018 -2.481 -6.542 1.00 43.14 6 VAL A N 19
ATOM 9811 C CA . VAL A 1 6 ? -14.395 -3.880 -6.711 1.00 40.31 6 VAL A CA 19
ATOM 9812 C C . VAL A 1 6 ? -13.757 -4.473 -7.962 1.00 4.11 6 VAL A C 19
ATOM 9813 O O . VAL A 1 6 ? -12.845 -5.294 -7.876 1.00 21.13 6 VAL A O 19
ATOM 9826 N N . ALA A 1 7 ? -14.244 -4.051 -9.125 1.00 60.55 7 ALA A N 19
ATOM 9827 C CA . ALA A 1 7 ? -13.720 -4.539 -10.394 1.00 5.31 7 ALA A CA 19
ATOM 9828 C C . ALA A 1 7 ? -14.309 -3.762 -11.567 1.00 51.14 7 ALA A C 19
ATOM 9829 O O . ALA A 1 7 ? -13.584 -3.118 -12.325 1.00 13.11 7 ALA A O 19
ATOM 9836 N N . PHE A 1 8 ? -15.629 -3.826 -11.710 1.00 50.51 8 PHE A N 19
ATOM 9837 C CA . PHE A 1 8 ? -16.315 -3.129 -12.792 1.00 34.12 8 PHE A CA 19
ATOM 9838 C C . PHE A 1 8 ? -16.205 -1.616 -12.620 1.00 21.42 8 PHE A C 19
ATOM 9839 O O . PHE A 1 8 ? -15.971 -0.886 -13.582 1.00 2.44 8 PHE A O 19
ATOM 9856 N N . LYS A 1 9 ? -16.377 -1.153 -11.387 1.00 74.31 9 LYS A N 19
ATOM 9857 C CA . LYS A 1 9 ? -16.297 0.271 -11.086 1.00 32.12 9 LYS A CA 19
ATOM 9858 C C . LYS A 1 9 ? -14.968 0.613 -10.420 1.00 35.34 9 LYS A C 19
ATOM 9859 O O . LYS A 1 9 ? -14.927 1.349 -9.434 1.00 25.11 9 LYS A O 19
ATOM 9878 N N . GLY A 1 10 ? -13.881 0.075 -10.966 1.00 72.12 10 GLY A N 19
ATOM 9879 C CA . GLY A 1 10 ? -12.566 0.336 -10.412 1.00 30.12 10 GLY A CA 19
ATOM 9880 C C . GLY A 1 10 ? -11.554 0.715 -11.475 1.00 54.14 10 GLY A C 19
ATOM 9881 O O . GLY A 1 10 ? -11.879 1.428 -12.424 1.00 63.41 10 GLY A O 19
ATOM 9885 N N . ASN A 1 11 ? -10.324 0.240 -11.315 1.00 11.35 11 ASN A N 19
ATOM 9886 C CA . ASN A 1 11 ? -9.260 0.537 -12.267 1.00 4.31 11 ASN A CA 19
ATOM 9887 C C . ASN A 1 11 ? -8.183 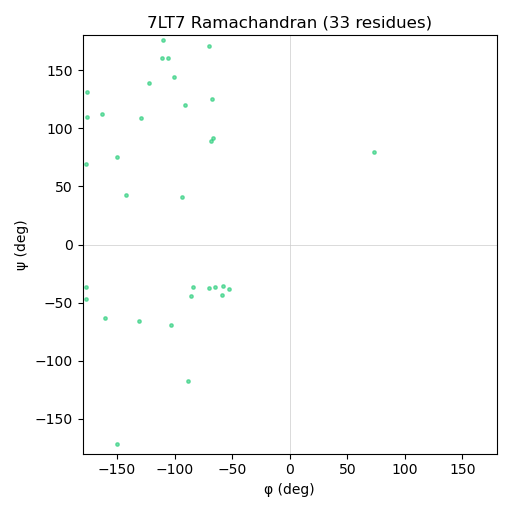-0.544 -12.234 1.00 43.34 11 ASN A C 19
ATOM 9888 O O . ASN A 1 11 ? -8.196 -1.421 -11.372 1.00 52.41 11 ASN A O 19
ATOM 9899 N N . ASN A 1 12 ? -7.251 -0.473 -13.180 1.00 51.33 12 ASN A N 19
ATOM 9900 C CA . ASN A 1 12 ? -6.167 -1.445 -13.259 1.00 12.34 12 ASN A CA 19
ATOM 9901 C C . ASN A 1 12 ? -5.096 -1.152 -12.212 1.00 52.23 12 ASN A C 19
ATOM 9902 O O . ASN A 1 12 ? -4.107 -0.475 -12.492 1.00 62.31 12 ASN A O 19
ATOM 9913 N N . GLY A 1 13 ? -5.302 -1.666 -11.003 1.00 31.52 13 GLY A N 19
ATOM 9914 C CA . GLY A 1 13 ? -4.347 -1.449 -9.932 1.00 53.10 13 GLY A CA 19
ATOM 9915 C C . GLY A 1 13 ? -3.614 -2.718 -9.544 1.00 11.01 13 GLY A C 19
ATOM 9916 O O . GLY A 1 13 ? -2.427 -2.684 -9.216 1.00 41.43 13 GLY A O 19
ATOM 9920 N N . LYS A 1 14 ? -4.322 -3.842 -9.577 1.00 1.04 14 LYS A N 19
ATOM 9921 C CA . LYS A 1 14 ? -3.732 -5.129 -9.225 1.00 52.03 14 LYS A CA 19
ATOM 9922 C C . LYS A 1 14 ? -2.459 -5.381 -10.027 1.00 72.43 14 LYS A C 19
ATOM 9923 O O . LYS A 1 14 ? -1.426 -5.752 -9.468 1.00 41.11 14 LYS A O 19
ATOM 9942 N N . TYR A 1 15 ? -2.540 -5.176 -11.336 1.00 51.42 15 TYR A N 19
ATOM 9943 C CA . TYR A 1 15 ? -1.394 -5.383 -12.214 1.00 42.02 15 TYR A CA 19
ATOM 9944 C C . TYR A 1 15 ? -1.541 -4.576 -13.501 1.00 75.30 15 TYR A C 19
ATOM 9945 O O . TYR A 1 15 ? -2.588 -3.982 -13.759 1.00 41.41 15 TYR A O 19
ATOM 9963 N N . LEU A 1 16 ? -0.483 -4.559 -14.305 1.00 53.04 16 LEU A N 19
ATOM 9964 C CA . LEU A 1 16 ? -0.492 -3.826 -15.566 1.00 12.21 16 LEU A CA 19
ATOM 9965 C C . LEU A 1 16 ? 0.420 -4.493 -16.591 1.00 72.34 16 LEU A C 19
ATOM 9966 O O . LEU A 1 16 ? 1.127 -3.819 -17.339 1.00 41.14 16 LEU A O 19
ATOM 9982 N N . SER A 1 17 ? 0.396 -5.821 -16.619 1.00 24.15 17 SER A N 19
ATOM 9983 C CA . SER A 1 17 ? 1.222 -6.581 -17.551 1.00 52.41 17 SER A CA 19
ATOM 9984 C C . SER A 1 17 ? 0.821 -6.289 -18.993 1.00 44.54 17 SER A C 19
ATOM 9985 O O . SER A 1 17 ? -0.043 -5.451 -19.252 1.00 52.20 17 SER A O 19
ATOM 9993 N N . ARG A 1 18 ? 1.454 -6.988 -19.930 1.00 12.14 18 ARG A N 19
ATOM 9994 C CA . ARG A 1 18 ? 1.166 -6.804 -21.346 1.00 42.55 18 ARG A CA 19
ATOM 9995 C C . ARG A 1 18 ? 0.337 -7.965 -21.888 1.00 71.13 18 ARG A C 19
ATOM 9996 O O . ARG A 1 18 ? 0.553 -8.424 -23.011 1.00 72.44 18 ARG A O 19
ATOM 10017 N N . ILE A 1 19 ? -0.610 -8.435 -21.083 1.00 53.43 19 ILE A N 19
ATOM 10018 C CA . ILE A 1 19 ? -1.471 -9.540 -21.482 1.00 63.44 19 ILE A CA 19
ATOM 10019 C C . ILE A 1 19 ? -2.938 -9.122 -21.487 1.00 2.41 19 ILE A C 19
ATOM 10020 O O . ILE A 1 19 ? -3.431 -8.537 -20.522 1.00 64.35 19 ILE A O 19
ATOM 10036 N N . HIS A 1 20 ? -3.630 -9.426 -22.580 1.00 42.14 20 HIS A N 19
ATOM 10037 C CA . HIS A 1 20 ? -5.043 -9.083 -22.710 1.00 3.43 20 HIS A CA 19
ATOM 10038 C C . HIS A 1 20 ? -5.916 -10.090 -21.971 1.00 62.53 20 HIS A C 19
ATOM 10039 O O . HIS A 1 20 ? -6.467 -9.790 -20.911 1.00 43.43 20 HIS A O 19
ATOM 10053 N N . ARG A 1 21 ? -6.040 -11.287 -22.535 1.00 44.41 21 ARG A N 19
ATOM 10054 C CA . ARG A 1 21 ? -6.850 -12.338 -21.931 1.00 21.15 21 ARG A CA 19
ATOM 10055 C C . ARG A 1 21 ? -6.736 -13.637 -22.725 1.00 34.00 21 ARG A C 19
ATOM 10056 O O . ARG A 1 21 ? -7.743 -14.265 -23.052 1.00 32.30 21 ARG A O 19
ATOM 10077 N N . SER A 1 22 ? -5.504 -14.031 -23.032 1.00 70.34 22 SER A N 19
ATOM 10078 C CA . SER A 1 22 ? -5.261 -15.252 -23.792 1.00 0.15 22 SER A CA 19
ATOM 10079 C C . SER A 1 22 ? -5.627 -16.485 -22.971 1.00 0.41 22 SER A C 19
ATOM 10080 O O . SER A 1 22 ? -4.833 -16.967 -22.166 1.00 33.10 22 SER A O 19
ATOM 10088 N N . GLY A 1 23 ? -6.839 -16.990 -23.183 1.00 0.24 23 GLY A N 19
ATOM 10089 C CA . GLY A 1 23 ? -7.291 -18.162 -22.457 1.00 50.03 23 GLY A CA 19
ATOM 10090 C C . GLY A 1 23 ? -6.647 -19.439 -22.958 1.00 60.25 23 GLY A C 19
ATOM 10091 O O . GLY A 1 23 ? -6.079 -20.204 -22.177 1.00 4.22 23 GLY A O 19
ATOM 10095 N N . ILE A 1 24 ? -6.737 -19.672 -24.263 1.00 43.01 24 ILE A N 19
ATOM 10096 C CA . ILE A 1 24 ? -6.159 -20.867 -24.867 1.00 55.41 24 ILE A CA 19
ATOM 10097 C C . ILE A 1 24 ? -4.646 -20.738 -25.001 1.00 54.42 24 ILE A C 19
ATOM 10098 O O . ILE A 1 24 ? -4.124 -19.650 -25.248 1.00 51.15 24 ILE A O 19
ATOM 10114 N N . ASP A 1 25 ? -3.946 -21.855 -24.839 1.00 1.44 25 ASP A N 19
ATOM 10115 C CA . ASP A 1 25 ? -2.492 -21.868 -24.945 1.00 13.04 25 ASP A CA 19
ATOM 10116 C C . ASP A 1 25 ? -2.046 -21.513 -26.361 1.00 71.51 25 ASP A C 19
ATOM 10117 O O . ASP A 1 25 ? -2.401 -22.194 -27.322 1.00 64.24 25 ASP A O 19
ATOM 10126 N N . TYR A 1 26 ? -1.268 -20.443 -26.480 1.00 31.10 26 TYR A N 19
ATOM 10127 C CA . TYR A 1 26 ? -0.777 -19.996 -27.778 1.00 72.21 26 TYR A CA 19
ATOM 10128 C C . TYR A 1 26 ? 0.134 -21.046 -28.406 1.00 3.54 26 TYR A C 19
ATOM 10129 O O . TYR A 1 26 ? -0.079 -21.473 -29.542 1.00 14.42 26 TYR A O 19
ATOM 10147 N N . THR A 1 27 ? 1.153 -21.459 -27.659 1.00 31.11 27 THR A N 19
ATOM 10148 C CA . THR A 1 27 ? 2.099 -22.458 -28.141 1.00 44.32 27 THR A CA 19
ATOM 10149 C C . THR A 1 27 ? 1.813 -23.825 -27.531 1.00 5.25 27 THR A C 19
ATOM 10150 O O . THR A 1 27 ? 1.766 -23.972 -26.311 1.00 24.40 27 THR A O 19
ATOM 10161 N N . GLU A 1 28 ? 1.623 -24.823 -28.390 1.00 34.22 28 GLU A N 19
ATOM 10162 C CA . GLU A 1 28 ? 1.341 -26.179 -27.933 1.00 31.14 28 GLU A CA 19
ATOM 10163 C C . GLU A 1 28 ? 2.614 -26.863 -27.441 1.00 63.11 28 GLU A C 19
ATOM 10164 O O . GLU A 1 28 ? 2.600 -27.581 -26.441 1.00 51.24 28 GLU A O 19
ATOM 10176 N N . PHE A 1 29 ? 3.713 -26.636 -28.152 1.00 0.53 29 PHE A N 19
ATOM 10177 C CA . PHE A 1 29 ? 4.995 -27.231 -27.791 1.00 61.35 29 PHE A CA 19
ATOM 10178 C C . PHE A 1 29 ? 5.348 -26.920 -26.338 1.00 65.23 29 PHE A C 19
ATOM 10179 O O . PHE A 1 29 ? 5.839 -27.782 -25.611 1.00 21.31 29 PHE A O 19
ATOM 10196 N N . ALA A 1 30 ? 5.092 -25.683 -25.925 1.00 22.15 30 ALA A N 19
ATOM 10197 C CA . ALA A 1 30 ? 5.381 -25.260 -24.561 1.00 70.11 30 ALA A CA 19
ATOM 10198 C C . ALA A 1 30 ? 4.520 -26.019 -23.557 1.00 15.13 30 ALA A C 19
ATOM 10199 O O . ALA A 1 30 ? 4.975 -26.355 -22.463 1.00 53.12 30 ALA A O 19
ATOM 10206 N N . LYS A 1 31 ? 3.275 -26.285 -23.934 1.00 24.14 31 LYS A N 19
ATOM 10207 C CA . LYS A 1 31 ? 2.349 -27.005 -23.067 1.00 0.52 31 LYS A CA 19
ATOM 10208 C C . LYS A 1 31 ? 2.837 -28.428 -22.813 1.00 54.33 31 LYS A C 19
ATOM 10209 O O . LYS A 1 31 ? 3.422 -29.060 -23.692 1.00 24.03 31 LYS A O 19
ATOM 10228 N N . ASP A 1 32 ? 2.592 -28.925 -21.606 1.00 70.43 32 ASP A N 19
ATOM 10229 C CA . ASP A 1 32 ? 3.004 -30.274 -21.237 1.00 63.43 32 ASP A CA 19
ATOM 10230 C C . ASP A 1 32 ? 2.508 -30.631 -19.838 1.00 14.35 32 ASP A C 19
ATOM 10231 O O . ASP A 1 32 ? 1.892 -29.810 -19.160 1.00 62.32 32 ASP A O 19
ATOM 10240 N N . ASN A 1 33 ? 2.782 -31.860 -19.415 1.00 73.45 33 ASN A N 19
ATOM 10241 C CA . ASN A 1 33 ? 2.362 -32.325 -18.098 1.00 33.42 33 ASN A CA 19
ATOM 10242 C C . ASN A 1 33 ? 3.359 -31.894 -17.026 1.00 75.43 33 ASN A C 19
ATOM 10243 O O . ASN A 1 33 ? 4.542 -32.228 -17.090 1.00 1.14 33 ASN A O 19
ATOM 10254 N N . THR A 1 34 ? 2.871 -31.149 -16.038 1.00 34.15 34 THR A N 19
ATOM 10255 C CA . THR A 1 34 ? 3.718 -30.671 -14.952 1.00 32.12 34 THR A CA 19
ATOM 10256 C C . THR A 1 34 ? 3.422 -31.416 -13.655 1.00 3.20 34 THR A C 19
ATOM 10257 O O . THR A 1 34 ? 3.461 -30.834 -12.570 1.00 44.42 34 THR A O 19
ATOM 10268 N N . ASP A 1 35 ? 3.126 -32.706 -13.773 1.00 2.52 35 ASP A N 19
ATOM 10269 C CA . ASP A 1 35 ? 2.825 -33.531 -12.610 1.00 35.55 35 ASP A CA 19
ATOM 10270 C C . ASP A 1 35 ? 3.954 -33.460 -11.586 1.00 5.21 35 ASP A C 19
ATOM 10271 O O . ASP A 1 35 ? 4.964 -34.155 -11.713 1.00 54.23 35 ASP A O 19
ATOM 10280 N N . PHE A 1 1 ? -24.926 -11.172 -3.005 1.00 4.00 1 PHE A N 20
ATOM 10281 C CA . PHE A 1 1 ? -26.361 -10.921 -3.057 1.00 0.20 1 PHE A CA 20
ATOM 10282 C C . PHE A 1 1 ? -26.646 -9.442 -3.302 1.00 62.01 1 PHE A C 20
ATOM 10283 O O . PHE A 1 1 ? -27.264 -9.076 -4.301 1.00 11.02 1 PHE A O 20
ATOM 10300 N N . ASN A 1 2 ? -26.192 -8.598 -2.382 1.00 54.12 2 ASN A N 20
ATOM 10301 C CA . ASN A 1 2 ? -26.399 -7.159 -2.496 1.00 2.13 2 ASN A CA 20
ATOM 10302 C C . ASN A 1 2 ? -25.502 -6.566 -3.579 1.00 3.55 2 ASN A C 20
ATOM 10303 O O . ASN A 1 2 ? -24.501 -7.157 -3.985 1.00 52.14 2 ASN A O 20
ATOM 10314 N N . PRO A 1 3 ? -25.869 -5.367 -4.059 1.00 33.14 3 PRO A N 20
ATOM 10315 C CA . PRO A 1 3 ? -25.110 -4.666 -5.099 1.00 22.15 3 PRO A CA 20
ATOM 10316 C C . PRO A 1 3 ? -23.762 -4.163 -4.596 1.00 53.40 3 PRO A C 20
ATOM 10317 O O . PRO A 1 3 ? -23.638 -3.014 -4.169 1.00 73.20 3 PRO A O 20
ATOM 10328 N N . VAL A 1 4 ? -22.755 -5.028 -4.647 1.00 0.41 4 VAL A N 20
ATOM 10329 C CA . VAL A 1 4 ? -21.415 -4.669 -4.196 1.00 65.32 4 VAL A CA 20
ATOM 10330 C C . VAL A 1 4 ? -20.351 -5.253 -5.119 1.00 71.01 4 VAL A C 20
ATOM 10331 O O . VAL A 1 4 ? -20.355 -6.448 -5.410 1.00 62.32 4 VAL A O 20
ATOM 10344 N N . GLY A 1 5 ? -19.439 -4.400 -5.575 1.00 21.24 5 GLY A N 20
ATOM 10345 C CA . GLY A 1 5 ? -18.380 -4.849 -6.460 1.00 43.13 5 GLY A CA 20
ATOM 10346 C C . GLY A 1 5 ? -17.144 -3.975 -6.376 1.00 71.24 5 GLY A C 20
ATOM 10347 O O . GLY A 1 5 ? -17.227 -2.807 -5.999 1.00 34.42 5 GLY A O 20
ATOM 10351 N N . VAL A 1 6 ? -15.995 -4.543 -6.727 1.00 24.42 6 VAL A N 20
ATOM 10352 C CA . VAL A 1 6 ? -14.736 -3.809 -6.690 1.00 0.00 6 VAL A CA 20
ATOM 10353 C C . VAL A 1 6 ? -14.059 -3.807 -8.057 1.00 53.43 6 VAL A C 20
ATOM 10354 O O . VAL A 1 6 ? -13.430 -2.824 -8.447 1.00 43.03 6 VAL A O 20
ATOM 10367 N N . ALA A 1 7 ? -14.195 -4.914 -8.778 1.00 1.12 7 ALA A N 20
ATOM 10368 C CA . ALA A 1 7 ? -13.598 -5.040 -10.103 1.00 12.53 7 ALA A CA 20
ATOM 10369 C C . ALA A 1 7 ? -14.324 -4.161 -11.117 1.00 71.05 7 ALA A C 20
ATOM 10370 O O . ALA A 1 7 ? -13.694 -3.495 -11.939 1.00 1.21 7 ALA A O 20
ATOM 10377 N N . PHE A 1 8 ? -15.652 -4.165 -11.053 1.00 20.43 8 PHE A N 20
ATOM 10378 C CA . PHE A 1 8 ? -16.462 -3.369 -11.967 1.00 5.12 8 PHE A CA 20
ATOM 10379 C C . PHE A 1 8 ? -16.030 -1.906 -11.946 1.00 30.22 8 PHE A C 20
ATOM 10380 O O . PHE A 1 8 ? -15.965 -1.250 -12.985 1.00 3.04 8 PHE A O 20
ATOM 10397 N N . LYS A 1 9 ? -15.736 -1.400 -10.753 1.00 12.00 9 LYS A N 20
ATOM 10398 C CA . LYS A 1 9 ? -15.308 -0.015 -10.593 1.00 63.33 9 LYS A CA 20
ATOM 10399 C C . LYS A 1 9 ? -14.020 0.249 -11.366 1.00 34.43 9 LYS A C 20
ATOM 10400 O O . LYS A 1 9 ? -13.551 -0.601 -12.121 1.00 45.12 9 LYS A O 20
ATOM 10419 N N . GLY A 1 10 ? -13.449 1.434 -11.169 1.00 55.12 10 GLY A N 20
ATOM 10420 C CA . GLY A 1 10 ? -12.219 1.789 -11.853 1.00 60.33 10 GLY A CA 20
ATOM 10421 C C . GLY A 1 10 ? -12.450 2.755 -12.996 1.00 32.01 10 GLY A C 20
ATOM 10422 O O . GLY A 1 10 ? -11.689 3.706 -13.178 1.00 64.45 10 GLY A O 20
ATOM 10426 N N . ASN A 1 11 ? -13.503 2.513 -13.771 1.00 31.15 11 ASN A N 20
ATOM 10427 C CA . ASN A 1 11 ? -13.829 3.370 -14.905 1.00 44.14 11 ASN A CA 20
ATOM 10428 C C . ASN A 1 11 ? -15.192 4.029 -14.714 1.00 14.14 11 ASN A C 20
ATOM 10429 O O . ASN A 1 11 ? -16.172 3.651 -15.353 1.00 71.33 11 ASN A O 20
ATOM 10440 N N . ASN A 1 12 ? -15.244 5.020 -13.829 1.00 4.30 12 ASN A N 20
ATOM 10441 C CA . ASN A 1 12 ? -16.486 5.733 -13.553 1.00 31.02 12 ASN A CA 20
ATOM 10442 C C . ASN A 1 12 ? -16.345 7.217 -13.879 1.00 35.15 12 ASN A C 20
ATOM 10443 O O . ASN A 1 12 ? -16.371 8.064 -12.987 1.00 0.24 12 ASN A O 20
ATOM 10454 N N . GLY A 1 13 ? -16.196 7.524 -15.164 1.00 41.11 13 GLY A N 20
ATOM 10455 C CA . GLY A 1 13 ? -16.053 8.906 -15.585 1.00 52.21 13 GLY A CA 20
ATOM 10456 C C . GLY A 1 13 ? -17.346 9.687 -15.457 1.00 23.31 13 GLY A C 20
ATOM 10457 O O . GLY A 1 13 ? -17.464 10.575 -14.613 1.00 12.13 13 GLY A O 20
ATOM 10461 N N . LYS A 1 14 ? -18.319 9.358 -16.299 1.00 45.23 14 LYS A N 20
ATOM 10462 C CA . LYS A 1 14 ? -19.611 10.035 -16.279 1.00 63.54 14 LYS A CA 20
ATOM 10463 C C . LYS A 1 14 ? -20.734 9.074 -16.659 1.00 1.03 14 LYS A C 20
ATOM 10464 O O . LYS A 1 14 ? -21.613 8.780 -15.849 1.00 71.24 14 LYS A O 20
ATOM 10483 N N . TYR A 1 15 ? -20.699 8.590 -17.895 1.00 63.43 15 TYR A N 20
ATOM 10484 C CA . TYR A 1 15 ? -21.714 7.664 -18.383 1.00 30.32 15 TYR A CA 20
ATOM 10485 C C . TYR A 1 15 ? -21.071 6.452 -19.052 1.00 74.15 15 TYR A C 20
ATOM 10486 O O . TYR A 1 15 ? -19.854 6.404 -19.237 1.00 70.24 15 TYR A O 20
ATOM 10504 N N . LEU A 1 16 ? -21.897 5.476 -19.412 1.00 41.05 16 LEU A N 20
ATOM 10505 C CA . LEU A 1 16 ? -21.411 4.264 -20.061 1.00 72.34 16 LEU A CA 20
ATOM 10506 C C . LEU A 1 16 ? -22.570 3.441 -20.616 1.00 52.22 16 LEU A C 20
ATOM 10507 O O . LEU A 1 16 ? -23.633 3.355 -20.002 1.00 52.40 16 LEU A O 20
ATOM 10523 N N . SER A 1 17 ? -22.355 2.837 -21.780 1.00 41.13 17 SER A N 20
ATOM 10524 C CA . SER A 1 17 ? -23.382 2.023 -22.420 1.00 71.45 17 SER A CA 20
ATOM 10525 C C . SER A 1 17 ? -22.753 0.942 -23.293 1.00 64.42 17 SER A C 20
ATOM 10526 O O . SER A 1 17 ? -21.583 1.032 -23.666 1.00 55.11 17 SER A O 20
ATOM 10534 N N . ARG A 1 18 ? -23.538 -0.081 -23.616 1.00 22.34 18 ARG A N 20
ATOM 10535 C CA . ARG A 1 18 ? -23.058 -1.181 -24.444 1.00 2.21 18 ARG A CA 20
ATOM 10536 C C . ARG A 1 18 ? -24.139 -1.638 -25.420 1.00 43.24 18 ARG A C 20
ATOM 10537 O O . ARG A 1 18 ? -23.974 -1.538 -26.636 1.00 1.44 18 ARG A O 20
ATOM 10558 N N . ILE A 1 19 ? -25.243 -2.140 -24.878 1.00 44.22 19 ILE A N 20
ATOM 10559 C CA . ILE A 1 19 ? -26.351 -2.612 -25.700 1.00 71.11 19 ILE A CA 20
ATOM 10560 C C . ILE A 1 19 ? -26.812 -1.533 -26.673 1.00 13.50 19 ILE A C 20
ATOM 10561 O O . ILE A 1 19 ? -26.896 -0.357 -26.318 1.00 14.44 19 ILE A O 20
ATOM 10577 N N . HIS A 1 20 ? -27.114 -1.940 -27.901 1.00 42.13 20 HIS A N 20
ATOM 10578 C CA . HIS A 1 20 ? -27.570 -1.008 -28.926 1.00 12.32 20 HIS A CA 20
ATOM 10579 C C . HIS A 1 20 ? -29.091 -0.895 -28.919 1.00 44.45 20 HIS A C 20
ATOM 10580 O O . HIS A 1 20 ? -29.641 0.204 -28.848 1.00 0.40 20 HIS A O 20
ATOM 10594 N N . ARG A 1 21 ? -29.765 -2.038 -28.993 1.00 23.00 21 ARG A N 20
ATOM 10595 C CA . ARG A 1 21 ? -31.223 -2.067 -28.997 1.00 24.13 21 ARG A CA 20
ATOM 10596 C C . ARG A 1 21 ? -31.743 -3.362 -28.381 1.00 13.42 21 ARG A C 20
ATOM 10597 O O . ARG A 1 21 ? -32.289 -3.359 -27.277 1.00 64.32 21 ARG A O 20
ATOM 10618 N N . SER A 1 22 ? -31.569 -4.466 -29.100 1.00 4.43 22 SER A N 20
ATOM 10619 C CA . SER A 1 22 ? -32.025 -5.767 -28.626 1.00 33.35 22 SER A CA 20
ATOM 10620 C C . SER A 1 22 ? -31.636 -6.870 -29.605 1.00 31.45 22 SER A C 20
ATOM 10621 O O . SER A 1 22 ? -30.856 -7.763 -29.274 1.00 5.41 22 SER A O 20
ATOM 10629 N N . GLY A 1 23 ? -32.183 -6.800 -30.815 1.00 52.41 23 GLY A N 20
ATOM 10630 C CA . GLY A 1 23 ? -31.882 -7.797 -31.825 1.00 13.53 23 GLY A CA 20
ATOM 10631 C C . GLY A 1 23 ? -31.076 -7.230 -32.977 1.00 50.15 23 GLY A C 20
ATOM 10632 O O . GLY A 1 23 ? -31.598 -6.467 -33.792 1.00 61.43 23 GLY A O 20
ATOM 10636 N N . ILE A 1 24 ? -29.803 -7.600 -33.045 1.00 64.30 24 ILE A N 20
ATOM 10637 C CA . ILE A 1 24 ? -28.924 -7.123 -34.105 1.00 44.12 24 ILE A CA 20
ATOM 10638 C C . ILE A 1 24 ? -28.289 -8.287 -34.858 1.00 65.40 24 ILE A C 20
ATOM 10639 O O . ILE A 1 24 ? -27.856 -9.269 -34.254 1.00 4.21 24 ILE A O 20
ATOM 10655 N N . ASP A 1 25 ? -28.234 -8.170 -36.181 1.00 71.11 25 ASP A N 20
ATOM 10656 C CA . ASP A 1 25 ? -27.649 -9.211 -37.017 1.00 32.12 25 ASP A CA 20
ATOM 10657 C C . ASP A 1 25 ? -26.499 -8.655 -37.850 1.00 25.34 25 ASP A C 20
ATOM 10658 O O . ASP A 1 25 ? -26.619 -7.594 -38.464 1.00 64.34 25 ASP A O 20
ATOM 10667 N N . TYR A 1 26 ? -25.384 -9.378 -37.868 1.00 32.25 26 TYR A N 20
ATOM 10668 C CA . TYR A 1 26 ? -24.210 -8.955 -38.623 1.00 10.33 26 TYR A CA 20
ATOM 10669 C C . TYR A 1 26 ? -23.881 -9.958 -39.724 1.00 23.42 26 TYR A C 20
ATOM 10670 O O . TYR A 1 26 ? -24.463 -11.042 -39.789 1.00 3.44 26 TYR A O 20
ATOM 10688 N N . THR A 1 27 ? -22.942 -9.589 -40.590 1.00 63.42 27 THR A N 20
ATOM 10689 C CA . THR A 1 27 ? -22.533 -10.455 -41.689 1.00 24.13 27 THR A CA 20
ATOM 10690 C C . THR A 1 27 ? -21.072 -10.224 -42.058 1.00 43.43 27 THR A C 20
ATOM 10691 O O . THR A 1 27 ? -20.771 -9.643 -43.100 1.00 43.10 27 THR A O 20
ATOM 10702 N N . GLU A 1 28 ? -20.170 -10.682 -41.196 1.00 1.24 28 GLU A N 20
ATOM 10703 C CA . GLU A 1 28 ? -18.739 -10.524 -41.433 1.00 4.23 28 GLU A CA 20
ATOM 10704 C C . GLU A 1 28 ? -18.347 -11.092 -42.795 1.00 1.13 28 GLU A C 20
ATOM 10705 O O . GLU A 1 28 ? -17.497 -10.537 -43.490 1.00 32.42 28 GLU A O 20
ATOM 10717 N N . PHE A 1 29 ? -18.974 -12.202 -43.168 1.00 62.44 29 PHE A N 20
ATOM 10718 C CA . PHE A 1 29 ? -18.690 -12.848 -44.445 1.00 14.21 29 PHE A CA 20
ATOM 10719 C C . PHE A 1 29 ? -18.817 -11.855 -45.597 1.00 13.32 29 PHE A C 20
ATOM 10720 O O . PHE A 1 29 ? -17.986 -11.830 -46.503 1.00 24.51 29 PHE A O 20
ATOM 10737 N N . ALA A 1 30 ? -19.864 -11.038 -45.552 1.00 14.55 30 ALA A N 20
ATOM 10738 C CA . ALA A 1 30 ? -20.100 -10.042 -46.590 1.00 2.10 30 ALA A CA 20
ATOM 10739 C C . ALA A 1 30 ? -18.993 -8.993 -46.606 1.00 41.22 30 ALA A C 20
ATOM 10740 O O . ALA A 1 30 ? -18.503 -8.608 -47.668 1.00 1.10 30 ALA A O 20
ATOM 10747 N N . LYS A 1 31 ? -18.603 -8.533 -45.422 1.00 11.22 31 LYS A N 20
ATOM 10748 C CA . LYS A 1 31 ? -17.554 -7.528 -45.299 1.00 24.30 31 LYS A CA 20
ATOM 10749 C C . LYS A 1 31 ? -16.388 -8.058 -44.470 1.00 71.11 31 LYS A C 20
ATOM 10750 O O . LYS A 1 31 ? -16.460 -8.105 -43.241 1.00 22.25 31 LYS A O 20
ATOM 10769 N N . ASP A 1 32 ? -15.317 -8.454 -45.148 1.00 32.04 32 ASP A N 20
ATOM 10770 C CA . ASP A 1 32 ? -14.135 -8.978 -44.473 1.00 54.31 32 ASP A CA 20
ATOM 10771 C C . ASP A 1 32 ? -13.518 -7.922 -43.561 1.00 22.43 32 ASP A C 20
ATOM 10772 O O . ASP A 1 32 ? -13.544 -6.731 -43.867 1.00 43.21 32 ASP A O 20
ATOM 10781 N N . ASN A 1 33 ? -12.961 -8.368 -42.439 1.00 43.21 33 ASN A N 20
ATOM 10782 C CA . ASN A 1 33 ? -12.338 -7.462 -41.482 1.00 54.43 33 ASN A CA 20
ATOM 10783 C C . ASN A 1 33 ? -11.074 -6.838 -42.067 1.00 53.53 33 ASN A C 20
ATOM 10784 O O . ASN A 1 33 ? -10.418 -7.427 -42.926 1.00 1.00 33 ASN A O 20
ATOM 10795 N N . THR A 1 34 ? -10.737 -5.642 -41.594 1.00 71.33 34 THR A N 20
ATOM 10796 C CA . THR A 1 34 ? -9.553 -4.938 -42.068 1.00 3.31 34 THR A CA 20
ATOM 10797 C C . THR A 1 34 ? -8.650 -4.535 -40.908 1.00 43.35 34 THR A C 20
ATOM 10798 O O . THR A 1 34 ? -7.507 -4.980 -40.816 1.00 20.43 34 THR A O 20
ATOM 10809 N N . ASP A 1 35 ? -9.171 -3.691 -40.024 1.00 44.43 35 ASP A N 20
ATOM 10810 C CA . ASP A 1 35 ? -8.413 -3.230 -38.868 1.00 2.45 35 ASP A CA 20
ATOM 10811 C C . ASP A 1 35 ? -8.341 -4.314 -37.797 1.00 13.24 35 ASP A C 20
ATOM 10812 O O . ASP A 1 35 ? -7.258 -4.663 -37.325 1.00 23.32 35 ASP A O 20
#

Radius of gyration: 18.73 Å; Cα contacts (8 Å, |Δi|>4): 3; chains: 1; bounding box: 10×35×49 Å

Solvent-accessible surface area: 4786 Å² total; per-residue (Å²): 249,105,119,137,21,131,66,201,140,74,128,144,62,190,218,171,101,236,113,177,179,101,71,78,138,193,85,144,202,83,155,127,130,133,185

Foldseek 3Di:
DDPDDDVVDPDPDPDDDDDDDPDDDDDCVVPPDDD

Secondary structure (DSSP, 8-state):
--SS--SSSS-------S--STT----TTTS----

B-factor: mean 38.6, std 23.47, range [0.11, 75.45]

GO terms:
  GO:0042151 nematocyst (C, EXP)